Protein AF-A0A2S2QR24-F1 (afdb_monomer_lite)

Secondary structure (DSSP, 8-state):
-----------------------------PPPHHHHTHHHHHHHHHHTT-HHHHHHHHHHHHHHHHHHTTTS-HHHHHHHHHHHHHHHHHHHHHHHHHHS--TT---TTHHHHHHHHHHHHHHTT-HHHHHHHHHHHHHHHHHHHHTTS---S-HHHHHHHHHHHHHHHHHHHHHHIIIIISTT-HHHHHHHHHHHHHHHHHHHHHHHHHHS-TT--HHHHHHHHHHHHHHHHHHHTTT---HHHHHHHHHHHHHHHHHHHHHHHHHHHHHHHHH-----EE-SSHHHHHHHHHHHHHTT-TTGGGGEETTTEESS-HHHHHHHHHHHHHHHHHHHT--TTTHHHHHHHHHHHHHHHHHHHHHHHT-GGGGGGHHHHHHHHHIIIIIIHHHHHHHHHHHH--SS-HHHHHHHHHHTTS---------

Sequence (427 aa):
MKNIEHKTIQRTDSIQIVHNSFEPENSETELPEWIIDLADDLDVLIAQRHFEDANSLISKAKQYLENHCHQMSTLIEQEIKSKLENRIETLTLVLTKELQVSPDKSHKGGLRAARRAVRILNQLDKSSQACDLFLKVCSNLLKSQLQYVKRDGAMATFVKKYSMVFFGTTIEITHEFLYKAFPNSPACSSAFILWTIQEVNDFMVILIKHMFIPQTSLSNLSECIKAIHKNCHELCDYGIDLQFQIDGQLRIPLTKAINDIKDKTIEVIKIRFSEDKWKPYNLKTKQLRDKIVEEFTNYGFSNFESYNKGDSWLMLTQNTITFTRTYLLLLNDSLVMYSPDLATAIDQLLYDVFAAHCNYIKSSLKNKNFINDINIITTNARFILDILLSHCFKIYSASTGNVNPQIHIRLKSEFGIIPTQNITGYI

pLDDT: mean 85.82, std 17.35, range [28.83, 97.88]

Radius of gyration: 42.17 Å; chains: 1; bounding box: 122×70×132 Å

Structure (mmCIF, N/CA/C/O backbone):
data_AF-A0A2S2QR24-F1
#
_entry.id   AF-A0A2S2QR24-F1
#
loop_
_atom_site.group_PDB
_atom_site.id
_atom_site.type_symbol
_atom_site.label_atom_id
_atom_site.label_alt_id
_atom_site.label_comp_id
_atom_site.label_asym_id
_atom_site.label_entity_id
_atom_site.label_seq_id
_atom_site.pdbx_PDB_ins_code
_atom_site.Cartn_x
_atom_site.Cartn_y
_atom_site.Cartn_z
_atom_site.occupancy
_atom_site.B_iso_or_equiv
_atom_site.auth_seq_id
_atom_site.auth_comp_id
_atom_site.auth_asym_id
_atom_site.auth_atom_id
_atom_site.pdbx_PDB_model_num
ATOM 1 N N . MET A 1 1 ? 80.507 -49.085 -63.506 1.00 35.91 1 MET A N 1
ATOM 2 C CA . MET A 1 1 ? 81.713 -49.043 -64.358 1.00 35.91 1 MET A CA 1
ATOM 3 C C . MET A 1 1 ? 81.476 -47.996 -65.440 1.00 35.91 1 MET A C 1
ATOM 5 O O . MET A 1 1 ? 80.542 -48.163 -66.204 1.00 35.91 1 MET A O 1
ATOM 9 N N . LYS A 1 2 ? 82.301 -46.941 -65.429 1.00 33.44 2 LYS A N 1
ATOM 10 C CA . LYS A 1 2 ? 82.615 -45.986 -66.511 1.00 33.44 2 LYS A CA 1
ATOM 11 C C . LYS A 1 2 ? 81.503 -45.109 -67.124 1.00 33.44 2 LYS A C 1
ATOM 13 O O . LYS A 1 2 ? 80.805 -45.504 -68.046 1.00 33.44 2 LYS A O 1
ATOM 18 N N . ASN A 1 3 ? 81.518 -43.851 -66.664 1.00 28.83 3 ASN A N 1
ATOM 19 C CA . ASN A 1 3 ? 81.433 -42.632 -67.482 1.00 28.83 3 ASN A CA 1
ATOM 20 C C . ASN A 1 3 ? 82.173 -42.768 -68.819 1.00 28.83 3 ASN A C 1
ATOM 22 O O . ASN A 1 3 ? 83.269 -43.327 -68.816 1.00 28.83 3 ASN A O 1
ATOM 26 N N . ILE A 1 4 ? 81.652 -42.127 -69.870 1.00 34.75 4 ILE A N 1
ATOM 27 C CA . ILE A 1 4 ? 82.426 -41.362 -70.863 1.00 34.75 4 ILE A CA 1
ATOM 28 C C . ILE A 1 4 ? 81.512 -40.274 -71.450 1.00 34.75 4 ILE A C 1
ATOM 30 O O . ILE A 1 4 ? 80.412 -40.545 -71.926 1.00 34.75 4 ILE A O 1
ATOM 34 N N . GLU A 1 5 ? 82.005 -39.041 -71.371 1.00 31.38 5 GLU A N 1
ATOM 35 C CA . GLU A 1 5 ? 81.520 -37.840 -72.046 1.00 31.38 5 GLU A CA 1
ATOM 36 C C . GLU A 1 5 ? 81.700 -37.948 -73.566 1.00 31.38 5 GLU A C 1
ATOM 38 O O . GLU A 1 5 ? 82.712 -38.467 -74.030 1.00 31.38 5 GLU A O 1
ATOM 43 N N . HIS A 1 6 ? 80.821 -37.311 -74.343 1.00 33.62 6 HIS A N 1
ATOM 44 C CA . HIS A 1 6 ? 81.249 -36.710 -75.604 1.00 33.62 6 HIS A CA 1
ATOM 45 C C . HIS A 1 6 ? 80.641 -35.321 -75.787 1.00 33.62 6 HIS A C 1
ATOM 47 O O . HIS A 1 6 ? 79.433 -35.121 -75.874 1.00 33.62 6 HIS A O 1
ATOM 53 N N . LYS A 1 7 ? 81.561 -34.362 -75.832 1.00 32.19 7 LYS A N 1
ATOM 54 C CA . LYS A 1 7 ? 81.399 -32.946 -76.135 1.00 32.19 7 LYS A CA 1
ATOM 55 C C . LYS A 1 7 ? 81.528 -32.777 -77.651 1.00 32.19 7 LYS A C 1
ATOM 57 O O . LYS A 1 7 ? 82.500 -33.267 -78.225 1.00 32.19 7 LYS A O 1
ATOM 62 N N . THR A 1 8 ? 80.634 -32.042 -78.306 1.00 31.34 8 THR A N 1
ATOM 63 C CA . THR A 1 8 ? 80.955 -31.368 -79.577 1.00 31.34 8 THR A CA 1
ATOM 64 C C . THR A 1 8 ? 80.172 -30.060 -79.675 1.00 31.34 8 THR A C 1
ATOM 66 O O . THR A 1 8 ? 78.971 -30.012 -79.439 1.00 31.34 8 THR A O 1
ATOM 69 N N . ILE A 1 9 ? 80.920 -28.995 -79.951 1.00 31.95 9 ILE A N 1
ATOM 70 C CA . ILE A 1 9 ? 80.542 -27.582 -80.043 1.00 31.95 9 ILE A CA 1
ATOM 71 C C . ILE A 1 9 ? 80.457 -27.207 -81.527 1.00 31.95 9 ILE A C 1
ATOM 73 O O . ILE A 1 9 ? 81.337 -27.639 -82.268 1.00 31.95 9 ILE A O 1
ATOM 77 N N . GLN A 1 10 ? 79.488 -26.360 -81.908 1.00 32.03 10 GLN A N 1
ATOM 78 C CA . GLN A 1 10 ? 79.511 -25.289 -82.941 1.00 32.03 10 GLN A CA 1
ATOM 79 C C . GLN A 1 10 ? 78.052 -24.953 -83.322 1.00 32.03 10 GLN A C 1
ATOM 81 O O . GLN A 1 10 ? 77.251 -25.867 -83.434 1.00 32.03 10 GLN A O 1
ATOM 86 N N . ARG A 1 11 ? 77.590 -23.725 -83.574 1.00 29.03 11 ARG A N 1
ATOM 87 C CA . ARG A 1 11 ? 78.087 -22.341 -83.490 1.00 29.03 11 ARG A CA 1
ATOM 88 C C . ARG A 1 11 ? 76.813 -21.468 -83.625 1.00 29.03 11 ARG A C 1
ATOM 90 O O . ARG A 1 11 ? 75.926 -21.856 -84.371 1.00 29.03 11 ARG A O 1
ATOM 97 N N . THR A 1 12 ? 76.748 -20.368 -82.871 1.00 32.81 12 THR A N 1
ATOM 98 C CA . THR A 1 12 ? 75.991 -19.109 -83.098 1.00 32.81 12 THR A CA 1
ATOM 99 C C . THR A 1 12 ? 74.827 -19.085 -84.097 1.00 32.81 12 THR A C 1
ATOM 101 O O . THR A 1 12 ? 75.058 -19.280 -85.281 1.00 32.81 12 THR A O 1
ATOM 104 N N . ASP A 1 13 ? 73.641 -18.659 -83.637 1.00 29.88 13 ASP A N 1
ATOM 105 C CA . ASP A 1 13 ? 73.050 -17.397 -84.110 1.00 29.88 13 ASP A CA 1
ATOM 106 C C . ASP A 1 13 ? 71.864 -16.919 -83.246 1.00 29.88 13 ASP A C 1
ATOM 108 O O . ASP A 1 13 ? 70.957 -17.670 -82.905 1.00 29.88 13 ASP A O 1
ATOM 112 N N . SER A 1 14 ? 71.908 -15.617 -82.955 1.00 35.97 14 SER A N 1
ATOM 113 C CA . SER A 1 14 ? 70.770 -14.705 -82.787 1.00 35.97 14 SER A CA 1
ATOM 114 C C . SER A 1 14 ? 69.871 -14.814 -81.548 1.00 35.97 14 SER A C 1
ATOM 116 O O . SER A 1 14 ? 68.896 -15.552 -81.463 1.00 35.97 14 SER A O 1
ATOM 118 N N . ILE A 1 15 ? 70.182 -13.903 -80.627 1.00 37.28 15 ILE A N 1
ATOM 119 C CA . ILE A 1 15 ? 69.345 -13.330 -79.573 1.00 37.28 15 ILE A CA 1
ATOM 120 C C . ILE A 1 15 ? 67.937 -13.001 -80.106 1.00 37.28 15 ILE A C 1
ATOM 122 O O . ILE A 1 15 ? 67.785 -12.125 -80.955 1.00 37.28 15 ILE A O 1
ATOM 126 N N . GLN A 1 16 ? 66.906 -13.626 -79.537 1.00 35.69 16 GLN A N 1
ATOM 127 C CA . GLN A 1 16 ? 65.568 -13.040 -79.465 1.00 35.69 16 GLN A CA 1
ATOM 128 C C . GLN A 1 16 ? 65.179 -12.890 -77.998 1.00 35.69 16 GLN A C 1
ATOM 130 O O . GLN A 1 16 ? 64.810 -13.837 -77.308 1.00 35.69 16 GLN A O 1
ATOM 135 N N . ILE A 1 17 ? 65.321 -11.652 -77.533 1.00 35.09 17 ILE A N 1
ATOM 136 C CA . ILE A 1 17 ? 64.740 -11.136 -76.302 1.00 35.09 17 ILE A CA 1
ATOM 137 C C . ILE A 1 17 ? 63.226 -11.129 -76.524 1.00 35.09 17 ILE A C 1
ATOM 139 O O . ILE A 1 17 ? 62.690 -10.202 -77.125 1.00 35.09 17 ILE A O 1
ATOM 143 N N . VAL A 1 18 ? 62.535 -12.177 -76.078 1.00 36.88 18 VAL A N 1
ATOM 144 C CA . VAL A 1 18 ? 61.091 -12.103 -75.850 1.00 36.88 18 VAL A CA 1
ATOM 145 C C . VAL A 1 18 ? 60.925 -11.651 -74.411 1.00 36.88 18 VAL A C 1
ATOM 147 O O . VAL A 1 18 ? 61.115 -12.402 -73.456 1.00 36.88 18 VAL A O 1
A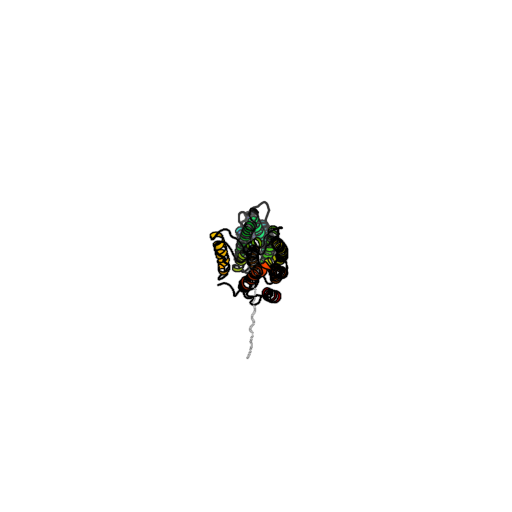TOM 150 N N . HIS A 1 19 ? 60.698 -10.351 -74.290 1.00 37.59 19 HIS A N 1
ATOM 151 C CA . HIS A 1 19 ? 60.396 -9.654 -73.059 1.00 37.59 19 HIS A CA 1
ATOM 152 C C . HIS A 1 19 ? 59.104 -10.247 -72.480 1.00 37.59 19 HIS A C 1
ATOM 154 O O . HIS A 1 19 ? 58.012 -9.985 -72.977 1.00 37.59 19 HIS A O 1
ATOM 160 N N . ASN A 1 20 ? 59.244 -11.088 -71.454 1.00 37.56 20 ASN A N 1
ATOM 161 C CA . ASN A 1 20 ? 58.158 -11.404 -70.536 1.00 37.56 20 ASN A CA 1
ATOM 162 C C . ASN A 1 20 ? 57.835 -10.115 -69.771 1.00 37.56 20 ASN A C 1
ATOM 164 O O . ASN A 1 20 ? 58.395 -9.861 -68.703 1.00 37.56 20 ASN A O 1
ATOM 168 N N . SER A 1 21 ? 56.950 -9.294 -70.329 1.00 36.66 21 SER A N 1
ATOM 169 C CA . SER A 1 21 ? 56.239 -8.282 -69.558 1.00 36.66 21 SER A CA 1
ATOM 170 C C . SER A 1 21 ? 55.230 -9.009 -68.675 1.00 36.66 21 SER A C 1
ATOM 172 O O . SER A 1 21 ? 54.068 -9.172 -69.030 1.00 36.66 21 SER A O 1
ATOM 174 N N . PHE A 1 22 ? 55.702 -9.500 -67.530 1.00 37.84 22 PHE A N 1
ATOM 175 C CA . PHE A 1 22 ? 54.859 -9.587 -66.346 1.00 37.84 22 PHE A CA 1
ATOM 176 C C . PHE A 1 22 ? 54.515 -8.142 -65.976 1.00 37.84 22 PHE A C 1
ATOM 178 O O . PHE A 1 22 ? 55.269 -7.480 -65.264 1.00 37.84 22 PHE A O 1
ATOM 185 N N . GLU A 1 23 ? 53.416 -7.627 -66.518 1.00 36.84 23 GLU A N 1
ATOM 186 C CA . GLU A 1 23 ? 52.696 -6.564 -65.832 1.00 36.84 23 GLU A CA 1
ATOM 187 C C . GLU A 1 23 ? 52.153 -7.191 -64.543 1.00 36.84 23 GLU A C 1
ATOM 189 O O . GLU A 1 23 ? 51.440 -8.197 -64.609 1.00 36.84 23 GLU A O 1
ATOM 194 N N . PRO A 1 24 ? 52.512 -6.684 -63.353 1.00 40.44 24 PRO A N 1
ATOM 195 C CA . PRO A 1 24 ? 51.684 -6.951 -62.201 1.00 40.44 24 PRO A CA 1
ATOM 196 C C . PRO A 1 24 ? 50.361 -6.245 -62.488 1.00 40.44 24 PRO A C 1
ATOM 198 O O . PRO A 1 24 ? 50.327 -5.017 -62.569 1.00 40.44 24 PRO A O 1
ATOM 201 N N . GLU A 1 25 ? 49.287 -7.010 -62.675 1.00 37.44 25 GLU A N 1
ATOM 202 C CA . GLU A 1 25 ? 47.940 -6.493 -62.461 1.00 37.44 25 GLU A CA 1
ATOM 203 C C . GLU A 1 25 ? 47.924 -5.914 -61.040 1.00 37.44 25 GLU A C 1
ATOM 205 O O . GLU A 1 25 ? 47.754 -6.624 -60.049 1.00 37.44 25 GLU A O 1
ATOM 210 N N . ASN A 1 26 ? 48.155 -4.605 -60.930 1.00 42.25 26 ASN A N 1
ATOM 211 C CA . ASN A 1 26 ? 47.630 -3.819 -59.833 1.00 42.25 26 ASN A CA 1
ATOM 212 C C . ASN A 1 26 ? 46.115 -3.889 -59.998 1.00 42.25 26 ASN A C 1
ATOM 214 O O . ASN A 1 26 ? 45.506 -3.017 -60.613 1.00 42.25 26 ASN A O 1
ATOM 218 N N . SER A 1 27 ? 45.502 -4.950 -59.483 1.00 42.47 27 SER A N 1
ATOM 219 C CA . SER A 1 27 ? 44.088 -4.927 -59.157 1.00 42.47 27 SER A CA 1
ATOM 220 C C . SER A 1 27 ? 43.933 -3.942 -57.996 1.00 42.47 27 SER A C 1
ATOM 222 O O . SER A 1 27 ? 43.882 -4.340 -56.831 1.00 42.47 27 SER A O 1
ATOM 224 N N . GLU A 1 28 ? 43.957 -2.640 -58.293 1.00 51.31 28 GLU A N 1
ATOM 225 C CA . GLU A 1 28 ? 43.323 -1.654 -57.428 1.00 51.31 28 GLU A CA 1
ATOM 226 C C . GLU A 1 28 ? 41.875 -2.113 -57.307 1.00 51.31 28 GLU A C 1
ATOM 228 O O . GLU A 1 28 ? 41.123 -2.105 -58.278 1.00 51.31 28 GLU A O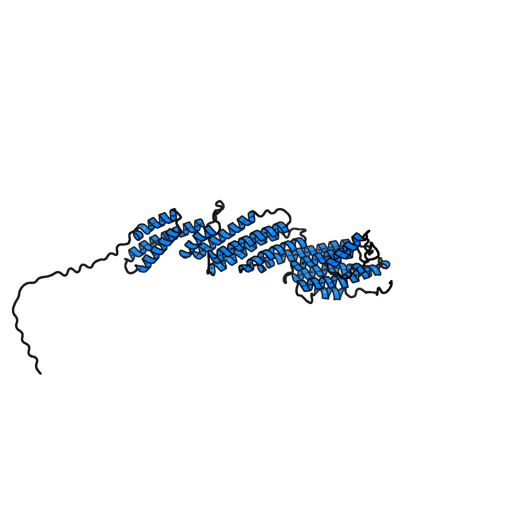 1
ATOM 233 N N . THR A 1 29 ? 41.519 -2.652 -56.148 1.00 58.19 29 THR A N 1
ATOM 234 C CA . THR A 1 29 ? 40.171 -3.128 -55.871 1.00 58.19 29 THR A CA 1
ATOM 235 C C . THR A 1 29 ? 39.238 -1.918 -55.966 1.00 58.19 29 THR A C 1
ATOM 237 O O . THR A 1 29 ? 39.164 -1.129 -55.024 1.00 58.19 29 THR A O 1
ATOM 240 N N . GLU A 1 30 ? 38.594 -1.716 -57.122 1.00 72.06 30 GLU A N 1
ATOM 241 C CA . GLU A 1 30 ? 37.659 -0.609 -57.334 1.00 72.06 30 GLU A CA 1
ATOM 242 C C . GLU A 1 30 ? 36.567 -0.668 -56.261 1.00 72.06 30 GLU A C 1
ATOM 244 O O . GLU A 1 30 ? 35.908 -1.693 -56.054 1.00 72.06 30 GLU A O 1
ATOM 249 N N . LEU A 1 31 ? 36.413 0.434 -55.526 1.00 80.44 31 LEU A N 1
ATOM 250 C CA . LEU A 1 31 ? 35.399 0.540 -54.487 1.00 80.44 31 LEU A CA 1
ATOM 251 C C . LEU A 1 31 ? 34.007 0.485 -55.129 1.00 80.44 31 LEU A C 1
ATOM 253 O O . LEU A 1 31 ? 33.752 1.222 -56.082 1.00 80.44 31 LEU A O 1
ATOM 257 N N . PRO A 1 32 ? 33.076 -0.318 -54.591 1.00 86.50 32 PRO A N 1
ATOM 258 C CA . PRO A 1 32 ? 31.696 -0.309 -55.055 1.00 86.50 32 PRO A CA 1
ATOM 259 C C . PRO A 1 32 ? 31.073 1.092 -54.957 1.00 86.50 32 PRO A C 1
ATOM 261 O O . PRO A 1 32 ? 31.243 1.760 -53.938 1.00 86.50 32 PRO A O 1
ATOM 264 N N . GLU A 1 33 ? 30.270 1.495 -55.948 1.00 85.62 33 GLU A N 1
ATOM 265 C CA . GLU A 1 33 ? 29.613 2.819 -55.991 1.00 85.62 33 GLU A CA 1
ATOM 266 C C . GLU A 1 33 ? 28.843 3.147 -54.699 1.00 85.62 33 GLU A C 1
ATOM 268 O O . GLU A 1 33 ? 28.978 4.229 -54.142 1.00 85.62 33 GLU A O 1
ATOM 273 N N . TRP A 1 34 ? 28.139 2.168 -54.120 1.00 90.38 34 TRP A N 1
ATOM 274 C CA . TRP A 1 34 ? 27.391 2.368 -52.870 1.00 90.38 34 TRP A CA 1
ATOM 275 C C . TRP A 1 34 ? 28.271 2.679 -51.642 1.00 90.38 34 TRP A C 1
ATOM 277 O O . TRP A 1 34 ? 27.764 3.190 -50.648 1.00 90.38 34 TRP A O 1
ATOM 287 N N . ILE A 1 35 ? 29.568 2.338 -51.662 1.00 88.75 35 ILE A N 1
ATOM 288 C CA . ILE A 1 35 ? 30.529 2.730 -50.615 1.00 88.75 35 ILE A CA 1
ATOM 289 C C . ILE A 1 35 ? 30.993 4.174 -50.827 1.00 88.75 35 ILE A C 1
ATOM 291 O O . ILE A 1 35 ? 31.243 4.879 -49.848 1.00 88.75 35 ILE A O 1
ATOM 295 N N . ILE A 1 36 ? 31.092 4.614 -52.083 1.00 88.06 36 ILE A N 1
ATOM 296 C CA . ILE A 1 36 ? 31.442 5.993 -52.442 1.00 88.06 36 ILE A CA 1
ATOM 297 C C . ILE A 1 36 ? 30.316 6.935 -51.992 1.00 88.06 36 ILE A C 1
ATOM 299 O O . ILE A 1 36 ? 30.585 7.904 -51.280 1.00 88.06 36 ILE A O 1
ATOM 303 N N . ASP A 1 37 ? 29.066 6.574 -52.292 1.00 92.00 37 ASP A N 1
ATOM 304 C CA . ASP A 1 37 ? 27.866 7.359 -51.961 1.00 92.00 37 ASP A CA 1
ATOM 305 C C . ASP A 1 37 ? 27.371 7.152 -50.515 1.00 92.00 37 ASP A C 1
ATOM 307 O O . ASP A 1 37 ? 26.446 7.823 -50.057 1.00 92.00 37 ASP A O 1
ATOM 311 N N . LEU A 1 38 ? 28.013 6.258 -49.750 1.00 91.94 38 LEU A N 1
ATOM 312 C CA . LEU A 1 38 ? 27.596 5.844 -48.404 1.00 91.94 38 LEU A CA 1
ATOM 313 C C . LEU A 1 38 ? 27.303 7.022 -47.468 1.00 91.94 38 LEU A C 1
ATOM 315 O O . LEU A 1 38 ? 26.349 6.983 -46.692 1.00 91.94 38 LEU A O 1
ATOM 319 N N . ALA A 1 39 ? 28.159 8.044 -47.485 1.00 92.12 39 ALA A N 1
ATOM 320 C CA . ALA A 1 39 ? 28.020 9.191 -46.597 1.00 92.12 39 ALA A CA 1
ATOM 321 C C . ALA A 1 39 ? 26.781 10.033 -46.944 1.00 92.12 39 ALA A C 1
ATOM 323 O O . ALA A 1 39 ? 26.029 10.395 -46.038 1.00 92.12 39 ALA A O 1
ATOM 324 N N . ASP A 1 40 ? 26.559 10.289 -48.233 1.00 94.25 40 ASP A N 1
ATOM 325 C CA . ASP A 1 40 ? 25.451 11.110 -48.721 1.00 94.25 40 ASP A CA 1
ATOM 326 C C . ASP A 1 40 ? 24.116 10.377 -48.544 1.00 94.25 40 ASP A C 1
ATOM 328 O O . ASP A 1 40 ? 23.155 10.955 -48.027 1.00 94.25 40 ASP A O 1
ATOM 332 N N . ASP A 1 41 ? 24.076 9.079 -48.853 1.00 95.12 41 ASP A N 1
ATOM 333 C CA . ASP A 1 41 ? 22.904 8.228 -48.631 1.00 95.12 41 ASP A CA 1
ATOM 334 C C . ASP A 1 41 ? 22.510 8.182 -47.148 1.00 95.12 41 ASP A C 1
ATOM 336 O O . ASP A 1 41 ? 21.329 8.309 -46.804 1.00 95.12 41 ASP A O 1
ATOM 340 N N . LEU A 1 42 ? 23.483 8.051 -46.238 1.00 94.56 42 LEU A N 1
ATOM 341 C CA . LEU A 1 42 ? 23.217 8.093 -44.798 1.00 94.56 42 LEU A CA 1
ATOM 342 C C . LEU A 1 42 ? 22.677 9.456 -44.360 1.00 94.56 42 LEU A C 1
ATOM 344 O O . LEU A 1 42 ? 21.707 9.501 -43.599 1.00 94.56 42 LEU A O 1
ATOM 348 N N . ASP A 1 43 ? 23.255 10.554 -44.842 1.00 94.94 43 ASP A N 1
ATOM 349 C CA . ASP A 1 43 ? 22.808 11.904 -44.497 1.00 94.94 43 ASP A CA 1
ATOM 350 C C . ASP A 1 43 ? 21.358 12.147 -44.988 1.00 94.94 43 ASP A C 1
ATOM 352 O O . ASP A 1 43 ? 20.531 12.684 -44.237 1.00 94.94 43 ASP A O 1
ATOM 356 N N . VAL A 1 44 ? 20.992 11.654 -46.181 1.00 96.50 44 VAL A N 1
ATOM 357 C CA . VAL A 1 44 ? 19.614 11.695 -46.714 1.00 96.50 44 VAL A CA 1
ATOM 358 C C . VAL A 1 44 ? 18.654 10.856 -45.868 1.00 96.50 44 VAL A C 1
ATOM 360 O O . VAL A 1 44 ? 17.599 11.357 -45.458 1.00 96.50 44 VAL A O 1
ATOM 363 N N . LEU A 1 45 ? 19.003 9.602 -45.565 1.00 95.25 45 LEU A N 1
ATOM 364 C CA . LEU A 1 45 ? 18.153 8.703 -44.774 1.00 95.25 45 LEU A CA 1
ATOM 365 C C . LEU A 1 45 ? 17.924 9.242 -43.353 1.00 95.25 45 LEU A C 1
ATOM 367 O O . LEU A 1 45 ? 16.798 9.197 -42.842 1.00 95.25 45 LEU A O 1
ATOM 371 N N . ILE A 1 46 ? 18.959 9.812 -42.726 1.00 93.12 46 ILE A N 1
ATOM 372 C CA . ILE A 1 46 ? 18.861 10.459 -41.411 1.00 93.12 46 ILE A CA 1
ATOM 373 C C . ILE A 1 46 ? 17.945 11.687 -41.488 1.00 93.12 46 ILE A C 1
ATOM 375 O O . ILE A 1 46 ? 17.049 11.831 -40.648 1.00 93.12 46 ILE A O 1
ATOM 379 N N . ALA A 1 47 ? 18.117 12.550 -42.494 1.00 92.62 47 ALA A N 1
ATOM 380 C CA . ALA A 1 47 ? 17.300 13.752 -42.672 1.00 92.62 47 ALA A CA 1
ATOM 381 C C . ALA A 1 47 ? 15.813 13.425 -42.900 1.00 92.62 47 ALA A C 1
ATOM 383 O O . ALA A 1 47 ? 14.935 14.089 -42.341 1.00 92.62 47 ALA A O 1
ATOM 384 N N . GLN A 1 48 ? 15.524 12.365 -43.659 1.00 92.75 48 GLN A N 1
ATOM 385 C CA . GLN A 1 48 ? 14.164 11.880 -43.924 1.00 92.75 48 GLN A CA 1
ATOM 386 C C . GLN A 1 48 ? 13.566 11.054 -42.772 1.00 92.75 48 GLN A C 1
ATOM 388 O O . GLN A 1 48 ? 12.399 10.667 -42.833 1.00 92.75 48 GLN A O 1
ATOM 393 N N . ARG A 1 49 ? 14.323 10.816 -41.689 1.00 90.06 49 ARG A N 1
ATOM 394 C CA . ARG A 1 49 ? 13.922 9.985 -40.535 1.00 90.06 49 ARG A CA 1
ATOM 395 C C . ARG A 1 49 ? 13.643 8.520 -40.900 1.00 90.06 49 ARG A C 1
ATOM 397 O O . ARG A 1 49 ? 12.877 7.831 -40.216 1.00 90.06 49 ARG A O 1
ATOM 404 N N . HIS A 1 50 ? 14.283 8.023 -41.954 1.00 93.25 50 HIS A N 1
ATOM 405 C CA . HIS A 1 50 ? 14.292 6.611 -42.338 1.00 93.25 50 HIS A CA 1
ATOM 406 C C . HIS A 1 50 ? 15.389 5.874 -41.554 1.00 93.25 50 HIS A C 1
ATOM 408 O O . HIS A 1 50 ? 16.384 5.401 -42.097 1.00 93.25 50 HIS A O 1
ATOM 414 N N . PHE A 1 51 ? 15.237 5.836 -40.226 1.00 92.25 51 PHE A N 1
ATOM 415 C CA . PHE A 1 51 ? 16.305 5.390 -39.329 1.00 92.25 51 PHE A CA 1
ATOM 416 C C . PHE A 1 51 ? 16.638 3.893 -39.452 1.00 92.25 51 PHE A C 1
ATOM 418 O O . PHE A 1 51 ? 17.798 3.524 -39.294 1.00 92.25 51 PHE A O 1
ATOM 425 N N . GLU A 1 52 ? 15.664 3.022 -39.731 1.00 93.56 52 GLU A N 1
ATOM 426 C CA . GLU A 1 52 ? 15.900 1.589 -39.966 1.00 93.56 52 GLU A CA 1
ATOM 427 C C . GLU A 1 52 ? 16.721 1.343 -41.227 1.00 93.56 52 GLU A C 1
ATOM 429 O O . GLU A 1 52 ? 17.611 0.493 -41.218 1.00 93.56 52 GLU A O 1
ATOM 434 N N . ASP A 1 53 ? 16.439 2.098 -42.287 1.00 94.75 53 ASP A N 1
ATOM 435 C CA . ASP A 1 53 ? 17.165 1.998 -43.548 1.00 94.75 53 ASP A CA 1
ATOM 436 C C . ASP A 1 53 ? 18.597 2.510 -43.359 1.00 94.75 53 ASP A C 1
ATOM 438 O O . ASP A 1 53 ? 19.549 1.828 -43.740 1.00 94.75 53 ASP A O 1
ATOM 442 N N . ALA A 1 54 ? 18.768 3.637 -42.651 1.00 94.94 54 ALA A N 1
ATOM 443 C CA . ALA A 1 54 ? 20.086 4.152 -42.271 1.00 94.94 54 ALA A CA 1
ATOM 444 C C . ALA A 1 54 ? 20.884 3.126 -41.448 1.00 94.94 54 ALA A C 1
ATOM 446 O O . ALA A 1 54 ? 22.058 2.879 -41.716 1.00 94.94 54 ALA A O 1
ATOM 447 N N . ASN A 1 55 ? 20.247 2.478 -40.470 1.00 94.12 55 ASN A N 1
ATOM 448 C CA . ASN A 1 55 ? 20.900 1.454 -39.660 1.00 94.12 55 ASN A CA 1
ATOM 449 C C . ASN A 1 55 ? 21.254 0.199 -40.473 1.00 94.12 55 ASN A C 1
ATOM 451 O O . ASN A 1 55 ? 22.330 -0.364 -40.289 1.00 94.12 55 ASN A O 1
ATOM 455 N N . SER A 1 56 ? 20.391 -0.211 -41.405 1.00 95.12 56 SER A N 1
ATOM 456 C CA . SER A 1 56 ? 20.659 -1.337 -42.308 1.00 95.12 56 SER A CA 1
ATOM 457 C C . SER A 1 56 ? 21.856 -1.048 -43.217 1.00 95.12 56 SER A C 1
ATOM 459 O O . SER A 1 56 ? 22.713 -1.914 -43.404 1.00 95.12 56 SER A O 1
ATOM 461 N N . LEU A 1 57 ? 21.963 0.185 -43.724 1.00 94.56 57 LEU A N 1
ATOM 462 C CA . LEU A 1 57 ? 23.104 0.641 -44.516 1.00 94.56 57 LEU A CA 1
ATOM 463 C C . LEU A 1 57 ? 24.396 0.695 -43.680 1.00 94.56 57 LEU A C 1
ATOM 465 O O . LEU A 1 57 ? 25.436 0.234 -44.147 1.00 94.56 57 LEU A O 1
ATOM 469 N N . ILE A 1 58 ? 24.325 1.141 -42.419 1.00 94.31 58 ILE A N 1
ATOM 470 C CA . ILE A 1 58 ? 25.452 1.082 -41.469 1.00 94.31 58 ILE A CA 1
ATOM 471 C C . ILE A 1 58 ? 25.903 -0.365 -41.235 1.00 94.31 58 ILE A C 1
ATOM 473 O O . ILE A 1 58 ? 27.100 -0.647 -41.286 1.00 94.31 58 ILE A O 1
ATOM 477 N N . SER A 1 59 ? 24.976 -1.296 -40.990 1.00 93.12 59 SER A N 1
ATOM 478 C CA . SER A 1 59 ? 25.307 -2.714 -40.800 1.00 93.12 59 SER A CA 1
ATOM 479 C C . SER A 1 59 ? 25.959 -3.314 -42.046 1.00 93.12 59 SER A C 1
ATOM 481 O O . SER A 1 59 ? 26.970 -4.007 -41.928 1.00 93.12 59 SER A O 1
ATOM 483 N N . LYS A 1 60 ? 25.436 -2.998 -43.238 1.00 94.12 60 LYS A N 1
ATOM 484 C CA . LYS A 1 60 ? 26.017 -3.419 -44.520 1.00 94.12 60 LYS A CA 1
ATOM 485 C C . LYS A 1 60 ? 27.437 -2.872 -44.702 1.00 94.12 60 LYS A C 1
ATOM 487 O O . LYS A 1 60 ? 28.324 -3.615 -45.116 1.00 94.12 60 LYS A O 1
ATOM 492 N N . ALA A 1 61 ? 27.669 -1.604 -44.358 1.00 91.75 61 ALA A N 1
ATOM 493 C CA . ALA A 1 61 ? 28.987 -0.977 -44.428 1.00 91.75 61 ALA A CA 1
ATOM 494 C C . ALA A 1 61 ? 29.989 -1.617 -43.452 1.00 91.75 61 ALA A C 1
ATOM 496 O O . ALA A 1 61 ? 31.105 -1.938 -43.854 1.00 91.75 61 ALA A O 1
ATOM 497 N N . LYS A 1 62 ? 29.585 -1.883 -42.200 1.00 91.38 62 LYS A N 1
ATOM 498 C CA . LYS A 1 62 ? 30.423 -2.598 -41.219 1.00 91.38 62 LYS A CA 1
ATOM 499 C C . LYS A 1 62 ? 30.813 -3.994 -41.715 1.00 91.38 62 LYS A C 1
ATOM 501 O O . LYS A 1 62 ? 31.992 -4.326 -41.718 1.00 91.38 62 LYS A O 1
ATOM 506 N N . GLN A 1 63 ? 29.846 -4.770 -42.208 1.00 92.19 63 GLN A N 1
ATOM 507 C CA . GLN A 1 63 ? 30.096 -6.114 -42.737 1.00 92.19 63 GLN A CA 1
ATOM 508 C C . GLN A 1 63 ? 31.024 -6.091 -43.961 1.00 92.19 63 GLN A C 1
ATOM 510 O O . GLN A 1 63 ? 31.875 -6.964 -44.125 1.00 92.19 63 GLN A O 1
ATOM 515 N N . TYR A 1 64 ? 30.875 -5.091 -44.833 1.00 90.56 64 TYR A N 1
ATOM 516 C CA . TYR A 1 64 ? 31.764 -4.919 -45.976 1.00 90.56 64 TYR A CA 1
ATOM 517 C C . TYR A 1 64 ? 33.210 -4.664 -45.535 1.00 90.56 64 TYR A C 1
ATOM 519 O O . TYR A 1 64 ? 34.112 -5.339 -46.036 1.00 90.56 64 TYR A O 1
ATOM 527 N N . LEU A 1 65 ? 33.415 -3.748 -44.581 1.00 88.94 65 LEU A N 1
ATOM 528 C CA . LEU A 1 65 ? 34.734 -3.445 -44.018 1.00 88.94 65 LEU A CA 1
ATOM 529 C C . LEU A 1 65 ? 35.364 -4.681 -43.361 1.00 88.94 65 LEU A C 1
ATOM 531 O O . LEU A 1 65 ? 36.535 -4.954 -43.596 1.00 88.94 65 LEU A O 1
ATOM 535 N N . GLU A 1 66 ? 34.589 -5.469 -42.612 1.00 88.00 66 GLU A N 1
ATOM 536 C CA . GLU A 1 66 ? 35.067 -6.715 -41.993 1.00 88.00 66 GLU A CA 1
ATOM 537 C C . GLU A 1 66 ? 35.512 -7.759 -43.029 1.00 88.00 66 GLU A C 1
ATOM 539 O O . GLU A 1 66 ? 36.559 -8.382 -42.864 1.00 88.00 66 GLU A O 1
ATOM 544 N N . ASN A 1 67 ? 34.753 -7.928 -44.115 1.00 87.19 67 ASN A N 1
ATOM 545 C CA . ASN A 1 67 ? 35.033 -8.941 -45.136 1.00 87.19 67 ASN A CA 1
ATOM 546 C C . ASN A 1 67 ? 36.205 -8.576 -46.066 1.00 87.19 67 ASN A C 1
ATOM 548 O O . ASN A 1 67 ? 36.846 -9.474 -46.611 1.00 87.19 67 ASN A O 1
ATOM 552 N N . HIS A 1 68 ? 36.475 -7.282 -46.268 1.00 83.31 68 HIS A N 1
ATOM 553 C CA . HIS A 1 68 ? 37.447 -6.793 -47.259 1.00 83.31 68 HIS A CA 1
ATOM 554 C C . HIS A 1 68 ? 38.649 -6.070 -46.629 1.00 83.31 68 HIS A C 1
ATOM 556 O O . HIS A 1 68 ? 39.455 -5.485 -47.351 1.00 83.31 68 HIS A O 1
ATOM 562 N N . CYS A 1 69 ? 38.819 -6.136 -45.303 1.00 72.25 69 CYS A N 1
ATOM 563 C CA . CYS A 1 69 ? 39.916 -5.479 -44.575 1.00 72.25 69 CYS A CA 1
ATOM 564 C C . CYS A 1 69 ? 41.318 -5.894 -45.063 1.00 72.25 69 CYS A C 1
ATOM 566 O O . CYS A 1 69 ? 42.268 -5.126 -44.981 1.00 72.25 69 CYS A O 1
ATOM 568 N N . HIS A 1 70 ? 41.460 -7.099 -45.621 1.00 73.06 70 HIS A N 1
ATOM 569 C CA . HIS A 1 70 ? 42.728 -7.601 -46.162 1.00 73.06 70 HIS A CA 1
ATOM 570 C C . HIS A 1 70 ? 42.932 -7.303 -47.656 1.00 73.06 70 HIS A C 1
ATOM 572 O O . HIS A 1 70 ? 43.989 -7.618 -48.197 1.00 73.06 70 HIS A O 1
ATOM 578 N N . GLN A 1 71 ? 41.924 -6.738 -48.327 1.00 73.94 71 GLN A N 1
ATOM 579 C CA . GLN A 1 71 ? 41.880 -6.539 -49.782 1.00 73.94 71 GLN A CA 1
ATOM 580 C C . GLN A 1 71 ? 41.900 -5.059 -50.191 1.00 73.94 71 GLN A C 1
ATOM 582 O O . GLN A 1 71 ? 41.956 -4.758 -51.383 1.00 73.94 71 GLN A O 1
ATOM 587 N N . MET A 1 72 ? 41.850 -4.133 -49.228 1.00 78.06 72 MET A N 1
ATOM 588 C CA . MET A 1 72 ? 41.903 -2.690 -49.471 1.00 78.06 72 MET A CA 1
ATOM 589 C C . MET A 1 72 ? 43.112 -2.046 -48.789 1.00 78.06 72 MET A C 1
ATOM 591 O O . MET A 1 72 ? 43.672 -2.586 -47.834 1.00 78.06 72 MET A O 1
ATOM 595 N N . SER A 1 73 ? 43.528 -0.876 -49.279 1.00 81.50 73 SER A N 1
ATOM 596 C CA . SER A 1 73 ? 44.616 -0.131 -48.648 1.00 81.50 73 SER A CA 1
ATOM 597 C C . SER A 1 73 ? 44.184 0.404 -47.277 1.00 81.50 73 SER A C 1
ATOM 599 O O . SER A 1 73 ? 43.058 0.871 -47.095 1.00 81.50 73 SER A O 1
ATOM 601 N N . THR A 1 74 ? 45.103 0.389 -46.309 1.00 82.12 74 THR A N 1
ATOM 602 C CA . THR A 1 74 ? 44.821 0.815 -44.927 1.00 82.12 74 THR A CA 1
ATOM 603 C C . THR A 1 74 ? 44.321 2.263 -44.835 1.00 82.12 74 THR A C 1
ATOM 605 O O . THR A 1 74 ? 43.534 2.585 -43.951 1.00 82.12 74 THR A O 1
ATOM 608 N N . LEU A 1 75 ? 44.748 3.146 -45.748 1.00 83.38 75 LEU A N 1
ATOM 609 C CA . LEU A 1 75 ? 44.305 4.546 -45.777 1.00 83.38 75 LEU A CA 1
ATOM 610 C C . LEU A 1 75 ? 42.838 4.678 -46.211 1.00 83.38 75 LEU A C 1
ATOM 612 O O . LEU A 1 75 ? 42.083 5.422 -45.590 1.00 83.38 75 LEU A O 1
ATOM 616 N N . ILE A 1 76 ? 42.430 3.924 -47.236 1.00 83.50 76 ILE A N 1
ATOM 617 C CA . ILE A 1 76 ? 41.052 3.918 -47.745 1.00 83.50 76 ILE A CA 1
ATOM 618 C C . ILE A 1 76 ? 40.103 3.322 -46.700 1.00 83.50 76 ILE A C 1
ATOM 620 O O . ILE A 1 76 ? 39.037 3.880 -46.436 1.00 83.50 76 ILE A O 1
ATOM 624 N N . GLU A 1 77 ? 40.511 2.230 -46.050 1.00 85.25 77 GLU A N 1
ATOM 625 C CA . GLU A 1 77 ? 39.743 1.611 -44.965 1.00 85.25 77 GLU A CA 1
ATOM 626 C C . GLU A 1 77 ? 39.479 2.602 -43.823 1.00 85.25 77 GLU A C 1
ATOM 628 O O . GLU A 1 77 ? 38.346 2.746 -43.357 1.00 85.25 77 GLU A O 1
ATOM 633 N N . GLN A 1 78 ? 40.518 3.327 -43.394 1.00 86.06 78 GLN A N 1
ATOM 634 C CA . GLN A 1 78 ? 40.417 4.325 -42.330 1.00 86.06 78 GLN A CA 1
ATOM 635 C C . GLN A 1 78 ? 39.520 5.504 -42.716 1.00 86.06 78 GLN A C 1
ATOM 637 O O . GLN A 1 78 ? 38.754 5.980 -41.875 1.00 86.06 78 GLN A O 1
ATOM 642 N N . GLU A 1 79 ? 39.573 5.961 -43.967 1.00 87.69 79 GLU A N 1
ATOM 643 C CA . GLU A 1 79 ? 38.713 7.043 -44.448 1.00 87.69 79 GLU A CA 1
ATOM 644 C C . GLU A 1 79 ? 37.232 6.638 -44.425 1.00 87.69 79 GLU A C 1
ATOM 646 O O . GLU A 1 79 ? 36.398 7.369 -43.880 1.00 87.69 79 GLU A O 1
ATOM 651 N N . ILE A 1 80 ? 36.899 5.457 -44.959 1.00 86.94 80 ILE A N 1
ATOM 652 C CA . ILE A 1 80 ? 35.522 4.937 -44.965 1.00 86.94 80 ILE A CA 1
ATOM 653 C C . ILE A 1 80 ? 35.033 4.740 -43.530 1.00 86.94 80 ILE A C 1
ATOM 655 O O . ILE A 1 80 ? 33.923 5.156 -43.188 1.00 86.94 80 ILE A O 1
ATOM 659 N N . LYS A 1 81 ? 35.875 4.164 -42.666 1.00 89.81 81 LYS A N 1
ATOM 660 C CA . LYS A 1 81 ? 35.561 3.963 -41.252 1.00 89.81 81 LYS A CA 1
ATOM 661 C C . LYS A 1 81 ? 35.289 5.287 -40.539 1.00 89.81 81 LYS A C 1
ATOM 663 O O . LYS A 1 81 ? 34.272 5.399 -39.864 1.00 89.81 81 LYS A O 1
ATOM 668 N N . SER A 1 82 ? 36.122 6.306 -40.748 1.00 91.38 82 SER A N 1
ATOM 669 C CA . SER A 1 82 ? 35.918 7.636 -40.161 1.00 91.38 82 SER A CA 1
ATOM 670 C C . SER A 1 82 ? 34.619 8.287 -40.651 1.00 91.38 82 SER A C 1
ATOM 672 O O . SER A 1 82 ? 33.838 8.806 -39.848 1.00 91.38 82 SER A O 1
ATOM 674 N N . LYS A 1 83 ? 34.326 8.217 -41.959 1.00 90.31 83 LYS A N 1
ATOM 675 C CA . LYS A 1 83 ? 33.068 8.737 -42.526 1.00 90.31 83 LYS A CA 1
ATOM 676 C C . LYS A 1 83 ? 31.843 8.041 -41.931 1.00 90.31 83 LYS A C 1
ATOM 678 O O . LYS A 1 83 ? 30.866 8.727 -41.616 1.00 90.31 83 LYS A O 1
ATOM 683 N N . LEU A 1 84 ? 31.911 6.720 -41.764 1.00 92.25 84 LEU A N 1
ATOM 684 C CA . LEU A 1 84 ? 30.859 5.899 -41.169 1.00 92.25 84 LEU A CA 1
ATOM 685 C C . LEU A 1 84 ? 30.672 6.209 -39.677 1.00 92.25 84 LEU A C 1
ATOM 687 O O . LEU A 1 84 ? 29.541 6.400 -39.233 1.00 92.25 84 LEU A O 1
ATOM 691 N N . GLU A 1 85 ? 31.758 6.318 -38.911 1.00 92.81 85 GLU A N 1
ATOM 692 C CA . GLU A 1 85 ? 31.730 6.655 -37.481 1.00 92.81 85 GLU A CA 1
ATOM 693 C C . GLU A 1 85 ? 31.078 8.023 -37.234 1.00 92.81 85 GLU A C 1
ATOM 695 O O . GLU A 1 85 ? 30.150 8.115 -36.430 1.00 92.81 85 GLU A O 1
ATOM 700 N N . ASN A 1 86 ? 31.438 9.050 -38.011 1.00 93.19 86 ASN A N 1
ATOM 701 C CA . ASN A 1 86 ? 30.812 10.377 -37.922 1.00 93.19 86 ASN A CA 1
ATOM 702 C C . ASN A 1 86 ? 29.281 10.329 -38.139 1.00 93.19 86 ASN A C 1
ATOM 704 O O . ASN A 1 86 ? 28.516 11.085 -37.529 1.00 93.19 86 ASN A O 1
ATOM 708 N N . ARG A 1 87 ? 28.801 9.430 -39.008 1.00 93.62 87 ARG A N 1
ATOM 709 C CA . ARG A 1 87 ? 27.366 9.276 -39.324 1.00 93.62 87 ARG A CA 1
ATOM 710 C C . ARG A 1 87 ? 26.643 8.425 -38.297 1.00 93.62 87 ARG A C 1
ATOM 712 O O . ARG A 1 87 ? 25.503 8.738 -37.960 1.00 93.62 87 ARG A O 1
ATOM 719 N N . ILE A 1 88 ? 27.315 7.430 -37.720 1.00 92.56 88 ILE A N 1
ATOM 720 C CA . ILE A 1 88 ? 26.834 6.716 -36.533 1.00 92.56 88 ILE A CA 1
ATOM 721 C C . ILE A 1 88 ? 26.636 7.702 -35.375 1.00 92.56 88 ILE A C 1
ATOM 723 O O . ILE A 1 88 ? 25.596 7.659 -34.713 1.00 92.56 88 ILE A O 1
ATOM 727 N N . GLU A 1 89 ? 27.578 8.618 -35.142 1.00 93.06 89 GLU A N 1
ATOM 728 C CA . GLU A 1 89 ? 27.442 9.663 -34.118 1.00 93.06 89 GLU A CA 1
ATOM 729 C C . GLU A 1 89 ? 26.277 10.611 -34.417 1.00 93.06 89 GLU A C 1
ATOM 731 O O . GLU A 1 89 ? 25.455 10.881 -33.537 1.00 93.06 89 GLU A O 1
ATOM 736 N N . THR A 1 90 ? 26.146 11.052 -35.670 1.00 93.50 90 THR A N 1
ATOM 737 C CA . THR A 1 90 ? 25.042 11.915 -36.116 1.00 93.50 90 THR A CA 1
ATOM 738 C C . THR A 1 90 ? 23.682 11.236 -35.927 1.00 93.50 90 THR A C 1
ATOM 740 O O . THR A 1 90 ? 22.783 11.815 -35.310 1.00 93.50 90 THR A O 1
ATOM 743 N N . LEU A 1 91 ? 23.533 9.986 -36.376 1.00 92.06 91 LEU A N 1
ATOM 744 C CA . LEU A 1 91 ? 22.321 9.186 -36.187 1.00 92.06 91 LEU A CA 1
ATOM 745 C C . LEU A 1 91 ? 22.017 8.989 -34.696 1.00 92.06 91 LEU A C 1
ATOM 747 O O . LEU A 1 91 ? 20.884 9.206 -34.266 1.00 92.06 91 LEU A O 1
ATOM 751 N N . THR A 1 92 ? 23.026 8.650 -33.889 1.00 91.06 92 THR A N 1
ATOM 752 C CA . THR A 1 92 ? 22.892 8.496 -32.430 1.00 91.06 92 THR A CA 1
ATOM 753 C C . THR A 1 92 ? 22.376 9.779 -31.779 1.00 91.06 92 THR A C 1
ATOM 755 O O . THR A 1 92 ? 21.481 9.737 -30.928 1.00 91.06 92 THR A O 1
ATOM 758 N N . LEU A 1 93 ? 22.902 10.934 -32.191 1.00 91.69 93 LEU A N 1
ATOM 759 C CA . LEU A 1 93 ? 22.496 12.243 -31.689 1.00 91.69 93 LEU A CA 1
ATOM 760 C C . LEU A 1 93 ? 21.051 12.581 -32.077 1.00 91.69 93 LEU A C 1
ATOM 762 O O . LEU A 1 93 ? 20.295 13.071 -31.234 1.00 91.69 93 LEU A O 1
ATOM 766 N N . VAL A 1 94 ? 20.639 12.294 -33.314 1.00 90.56 94 VAL A N 1
ATOM 767 C CA . VAL A 1 94 ? 19.254 12.506 -33.768 1.00 90.56 94 VAL A CA 1
ATOM 768 C C . VAL A 1 94 ? 18.285 11.586 -33.023 1.00 90.56 94 VAL A C 1
ATOM 770 O O . VAL A 1 94 ? 17.292 12.069 -32.482 1.00 90.56 94 VAL A O 1
ATOM 773 N N . LEU A 1 95 ? 18.591 10.292 -32.905 1.00 88.31 95 LEU A N 1
ATOM 774 C CA . LEU A 1 95 ? 17.770 9.326 -32.162 1.00 88.31 95 LEU A CA 1
ATOM 775 C C . LEU A 1 95 ? 17.652 9.691 -30.679 1.00 88.31 95 LEU A C 1
ATOM 777 O O . LEU A 1 95 ? 16.574 9.599 -30.093 1.00 88.31 95 LEU A O 1
ATOM 781 N N . THR A 1 96 ? 18.743 10.167 -30.079 1.00 87.06 96 THR A N 1
ATOM 782 C CA . THR A 1 96 ? 18.737 10.680 -28.705 1.00 87.06 96 THR A CA 1
ATOM 783 C C . THR A 1 96 ? 17.789 11.869 -28.567 1.00 87.06 96 THR A C 1
ATOM 785 O O . THR A 1 96 ? 17.002 11.909 -27.625 1.00 87.06 96 THR A O 1
ATOM 788 N N . LYS A 1 97 ? 17.813 12.817 -29.512 1.00 85.62 97 LYS A N 1
ATOM 789 C CA . LYS A 1 97 ? 16.892 13.966 -29.525 1.00 85.62 97 LYS A CA 1
ATOM 790 C C . LYS A 1 97 ? 15.431 13.553 -29.724 1.00 85.62 97 LYS A C 1
ATOM 792 O O . LYS A 1 97 ? 14.558 14.192 -29.149 1.00 85.62 97 LYS A O 1
ATOM 797 N N . GLU A 1 98 ? 15.156 12.493 -30.484 1.00 82.88 98 GLU A N 1
ATOM 798 C CA . GLU A 1 98 ? 13.796 11.951 -30.639 1.00 82.88 98 GLU A CA 1
ATOM 799 C C . GLU A 1 98 ? 13.259 11.320 -29.346 1.00 82.88 98 GLU A C 1
ATOM 801 O O . GLU A 1 98 ? 12.055 11.358 -29.104 1.00 82.88 98 GLU A O 1
ATOM 806 N N . LEU A 1 99 ? 14.139 10.764 -28.508 1.00 82.69 99 LEU A N 1
ATOM 807 C CA . LEU A 1 99 ? 13.782 10.227 -27.190 1.00 82.69 99 LEU A CA 1
ATOM 808 C C . LEU A 1 99 ? 13.769 11.289 -26.081 1.00 82.69 99 LEU A C 1
ATOM 810 O O . LEU A 1 99 ? 13.205 11.059 -25.010 1.00 82.69 99 LEU A O 1
ATOM 814 N N . GLN A 1 100 ? 14.414 12.438 -26.294 1.00 77.00 100 GLN A N 1
ATOM 815 C CA . GLN A 1 100 ? 14.430 13.522 -25.320 1.00 77.00 100 GLN A CA 1
ATOM 816 C C . GLN A 1 100 ? 13.049 14.165 -25.205 1.00 77.00 100 GLN A C 1
ATOM 818 O O . GLN A 1 100 ? 12.497 14.737 -26.148 1.00 77.00 100 GLN A O 1
ATOM 823 N N . VAL A 1 101 ? 12.510 14.130 -23.990 1.00 62.78 101 VAL A N 1
ATOM 824 C CA . VAL A 1 101 ? 11.199 14.699 -23.709 1.00 62.78 101 VAL A CA 1
ATOM 825 C C . VAL A 1 101 ? 11.284 16.223 -23.656 1.00 62.78 101 VAL A C 1
ATOM 827 O O . VAL A 1 101 ? 11.833 16.794 -22.718 1.00 62.78 101 VAL A O 1
ATOM 830 N N . SER A 1 102 ? 10.730 16.886 -24.674 1.00 55.97 102 SER A N 1
ATOM 831 C CA . SER A 1 102 ? 10.503 18.335 -24.664 1.00 55.97 102 SER A CA 1
ATOM 832 C C . SER A 1 102 ? 9.131 18.641 -24.045 1.00 55.97 102 SER A C 1
ATOM 834 O O . SER A 1 102 ? 8.155 18.007 -24.454 1.00 55.97 102 SER A O 1
ATOM 836 N N . PRO A 1 103 ? 9.013 19.613 -23.121 1.00 50.69 103 PRO A N 1
ATOM 837 C CA . PRO A 1 103 ? 7.757 19.924 -22.426 1.00 50.69 103 PRO A CA 1
ATOM 838 C C . PRO A 1 103 ? 6.610 20.336 -23.368 1.00 50.69 103 PRO A C 1
ATOM 840 O O . PRO A 1 103 ? 5.451 20.072 -23.061 1.00 50.69 103 PRO A O 1
ATOM 843 N N . ASP A 1 104 ? 6.926 20.881 -24.547 1.00 46.84 104 ASP A N 1
ATOM 844 C CA . ASP A 1 104 ? 5.936 21.352 -25.529 1.00 46.84 104 ASP A CA 1
ATOM 845 C C . ASP A 1 104 ? 5.494 20.283 -26.544 1.00 46.84 104 ASP A C 1
ATOM 847 O O . ASP A 1 104 ? 4.560 20.492 -27.322 1.00 46.84 104 ASP A O 1
ATOM 851 N N . LYS A 1 105 ? 6.149 19.115 -26.563 1.00 53.19 105 LYS A N 1
ATOM 852 C CA . LYS A 1 105 ? 5.821 18.020 -27.482 1.00 53.19 105 LYS A CA 1
ATOM 853 C C . LYS A 1 105 ? 5.172 16.882 -26.707 1.00 53.19 105 LYS A C 1
ATOM 855 O O . LYS A 1 105 ? 5.846 15.967 -26.234 1.00 53.19 105 LYS A O 1
ATOM 860 N N . SER A 1 106 ? 3.838 16.901 -26.651 1.00 47.75 106 SER A N 1
ATOM 861 C CA . SER A 1 106 ? 3.060 15.684 -26.401 1.00 47.75 106 SER A CA 1
ATOM 862 C C . SER A 1 106 ? 3.558 14.620 -27.381 1.00 47.75 106 SER A C 1
ATOM 864 O O . SER A 1 106 ? 3.421 14.778 -28.597 1.00 47.75 106 SER A O 1
ATOM 866 N N . HIS A 1 107 ? 4.240 13.590 -26.876 1.00 51.91 107 HIS A N 1
ATOM 867 C CA . HIS A 1 107 ? 4.741 12.505 -27.710 1.00 51.91 107 HIS A CA 1
ATOM 868 C C . HIS A 1 107 ? 3.530 11.772 -28.277 1.00 51.91 107 HIS A C 1
ATOM 870 O O . HIS A 1 107 ? 2.981 10.876 -27.639 1.00 51.91 107 HIS A O 1
ATOM 876 N N . LYS A 1 108 ? 3.119 12.144 -29.493 1.00 50.44 108 LYS A N 1
ATOM 877 C CA . LYS A 1 108 ? 1.953 11.590 -30.196 1.00 50.44 108 LYS A CA 1
ATOM 878 C C . LYS A 1 108 ? 2.005 10.058 -30.383 1.00 50.44 108 LYS A C 1
ATOM 880 O O . LYS A 1 108 ? 1.029 9.490 -30.851 1.00 50.44 108 LYS A O 1
ATOM 885 N N . GLY A 1 109 ? 3.109 9.387 -30.028 1.00 59.69 109 GLY A N 1
ATOM 886 C CA . GLY A 1 109 ? 3.309 7.946 -30.219 1.00 59.69 109 GLY A CA 1
ATOM 887 C C . GLY A 1 109 ? 3.611 7.095 -28.971 1.00 59.69 109 GLY A C 1
ATOM 888 O O . GLY A 1 109 ? 3.766 5.881 -29.118 1.00 59.69 109 GLY A O 1
ATOM 889 N N . GLY A 1 110 ? 3.690 7.678 -27.765 1.00 76.44 110 GLY A N 1
ATOM 890 C CA . GLY A 1 110 ? 3.887 6.935 -26.504 1.00 76.44 110 GLY A CA 1
ATOM 891 C C . GLY A 1 110 ? 5.117 6.006 -26.470 1.00 76.44 110 GLY A C 1
ATOM 892 O O . GLY A 1 110 ? 6.071 6.177 -27.231 1.00 76.44 110 GLY A O 1
ATOM 893 N N . LEU A 1 111 ? 5.090 4.984 -25.602 1.00 86.00 111 LEU A N 1
ATOM 894 C CA . LEU A 1 111 ? 6.208 4.038 -25.431 1.00 86.00 111 LEU A CA 1
ATOM 895 C C . LEU A 1 111 ? 6.565 3.279 -26.722 1.00 86.00 111 LEU A C 1
ATOM 897 O O . LEU A 1 111 ? 7.730 2.973 -26.971 1.00 86.00 111 LEU A O 1
ATOM 901 N N . ARG A 1 112 ? 5.572 3.010 -27.582 1.00 84.19 112 ARG A N 1
ATOM 902 C CA . ARG A 1 112 ? 5.768 2.279 -28.845 1.00 84.19 112 ARG A CA 1
ATOM 903 C C . ARG A 1 112 ? 6.637 3.058 -29.828 1.00 84.19 112 ARG A C 1
ATOM 905 O O . ARG A 1 112 ? 7.498 2.461 -30.469 1.00 84.19 112 ARG A O 1
ATOM 912 N N . ALA A 1 113 ? 6.427 4.370 -29.941 1.00 81.38 113 ALA A N 1
ATOM 913 C CA . ALA A 1 113 ? 7.262 5.216 -30.788 1.00 81.38 113 ALA A CA 1
ATOM 914 C C . ALA A 1 113 ? 8.695 5.307 -30.249 1.00 81.38 113 ALA A C 1
ATOM 916 O O . ALA A 1 113 ? 9.643 5.168 -31.019 1.00 81.38 113 ALA A O 1
ATOM 917 N N . ALA A 1 114 ? 8.856 5.432 -28.927 1.00 87.19 114 ALA A N 1
ATOM 918 C CA . ALA A 1 114 ? 10.171 5.420 -28.287 1.00 87.19 114 ALA A CA 1
ATOM 919 C C . ALA A 1 114 ? 10.920 4.091 -28.517 1.00 87.19 114 ALA A C 1
ATOM 921 O O . ALA A 1 114 ? 12.124 4.090 -28.774 1.00 87.19 114 ALA A O 1
ATOM 922 N N . ARG A 1 115 ? 10.209 2.954 -28.529 1.00 88.88 115 ARG A N 1
ATOM 923 C CA . ARG A 1 115 ? 10.801 1.627 -28.774 1.00 88.88 115 ARG A CA 1
ATOM 924 C C . ARG A 1 115 ? 11.550 1.537 -30.108 1.00 88.88 115 ARG A C 1
ATOM 926 O O . ARG A 1 115 ? 12.566 0.850 -30.186 1.00 88.88 115 ARG A O 1
ATOM 933 N N . ARG A 1 116 ? 11.059 2.214 -31.154 1.00 88.75 116 ARG A N 1
ATOM 934 C CA . ARG A 1 116 ? 11.698 2.234 -32.482 1.00 88.75 116 ARG A CA 1
ATOM 935 C C . ARG A 1 116 ? 13.114 2.803 -32.391 1.00 88.75 116 ARG A C 1
ATOM 937 O O . ARG A 1 116 ? 14.061 2.142 -32.803 1.00 88.75 116 ARG A O 1
ATOM 944 N N . ALA A 1 117 ? 13.253 3.976 -31.777 1.00 89.19 117 ALA A N 1
ATOM 945 C CA . ALA A 1 117 ? 14.547 4.621 -31.583 1.00 89.19 117 ALA A CA 1
ATOM 946 C C . ALA A 1 117 ? 15.463 3.815 -30.644 1.00 89.19 117 ALA A C 1
ATOM 948 O O . ALA A 1 117 ? 16.645 3.660 -30.936 1.00 89.19 117 ALA A O 1
ATOM 949 N N . VAL A 1 118 ? 14.916 3.231 -29.569 1.00 92.06 118 VAL A N 1
ATOM 950 C CA . VAL A 1 118 ? 15.672 2.354 -28.655 1.00 92.06 118 VAL A CA 1
ATOM 951 C C . VAL A 1 118 ? 16.262 1.145 -29.376 1.00 92.06 118 VAL A C 1
ATOM 953 O O . VAL A 1 118 ? 17.430 0.832 -29.168 1.00 92.06 118 VAL A O 1
ATOM 956 N N . ARG A 1 119 ? 15.494 0.476 -30.247 1.00 91.44 119 ARG A N 1
ATOM 957 C CA . ARG A 1 119 ? 15.988 -0.697 -30.985 1.00 91.44 119 ARG A CA 1
ATOM 958 C C . ARG A 1 119 ? 17.221 -0.356 -31.820 1.00 91.44 119 ARG A C 1
ATOM 960 O O . ARG A 1 119 ? 18.179 -1.120 -31.808 1.00 91.44 119 ARG A O 1
ATOM 967 N N . ILE A 1 120 ? 17.189 0.784 -32.506 1.00 91.81 120 ILE A N 1
ATOM 968 C CA . ILE A 1 120 ? 18.299 1.234 -33.350 1.00 91.81 120 ILE A CA 1
ATOM 969 C C . ILE A 1 120 ? 19.500 1.611 -32.478 1.00 91.81 120 ILE A C 1
ATOM 971 O O . ILE A 1 120 ? 20.607 1.163 -32.740 1.00 91.81 120 ILE A O 1
ATOM 975 N N . LEU A 1 121 ? 19.293 2.340 -31.378 1.00 92.50 121 LEU A N 1
ATOM 976 C CA . LEU A 1 121 ? 20.376 2.660 -30.440 1.00 92.50 121 LEU A CA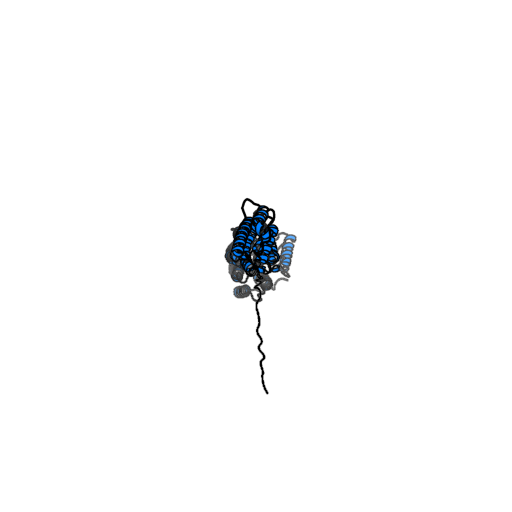 1
ATOM 977 C C . LEU A 1 121 ? 21.023 1.409 -29.823 1.00 92.50 121 LEU A C 1
ATOM 979 O O . LEU A 1 121 ? 22.241 1.379 -29.659 1.00 92.50 121 LEU A O 1
ATOM 983 N N . ASN A 1 122 ? 20.244 0.366 -29.523 1.00 91.38 122 ASN A N 1
ATOM 984 C CA . ASN A 1 122 ? 20.776 -0.911 -29.040 1.00 91.38 122 ASN A CA 1
ATOM 985 C C . ASN A 1 122 ? 21.645 -1.605 -30.105 1.00 91.38 122 ASN A C 1
ATOM 987 O O . ASN A 1 122 ? 22.667 -2.186 -29.764 1.00 91.38 122 ASN A O 1
ATOM 991 N N . GLN A 1 123 ? 21.271 -1.516 -31.388 1.00 90.81 123 GLN A N 1
ATOM 992 C CA . GLN A 1 123 ? 22.061 -2.044 -32.513 1.00 90.81 123 GLN A CA 1
ATOM 993 C C . GLN A 1 123 ? 23.342 -1.232 -32.787 1.00 90.81 123 GLN A C 1
ATOM 995 O O . GLN A 1 123 ? 24.260 -1.734 -33.431 1.00 90.81 123 GLN A O 1
ATOM 1000 N N . LEU A 1 124 ? 23.417 0.005 -32.287 1.00 90.44 124 LEU A N 1
ATOM 1001 C CA . LEU A 1 124 ? 24.596 0.877 -32.342 1.00 90.44 124 LEU A CA 1
ATOM 1002 C C . LEU A 1 124 ? 25.458 0.807 -31.065 1.00 90.44 124 LEU A C 1
ATOM 1004 O O . LEU A 1 124 ? 26.278 1.697 -30.833 1.00 90.44 124 LEU A O 1
ATOM 1008 N N . ASP A 1 125 ? 25.254 -0.207 -30.219 1.00 89.56 125 ASP A N 1
ATOM 1009 C CA . ASP A 1 125 ? 25.959 -0.404 -28.943 1.00 89.56 125 ASP A CA 1
ATOM 1010 C C . ASP A 1 125 ? 25.776 0.755 -27.938 1.00 89.56 125 ASP A C 1
ATOM 1012 O O . ASP A 1 125 ? 26.604 0.992 -27.056 1.00 89.56 125 ASP A O 1
ATOM 1016 N N . LYS A 1 126 ? 24.661 1.495 -28.035 1.00 91.81 126 LYS A N 1
ATOM 1017 C CA . LYS A 1 126 ? 24.299 2.612 -27.137 1.00 91.81 126 LYS A CA 1
ATOM 1018 C C . LYS A 1 126 ? 23.209 2.237 -26.126 1.00 91.81 126 LYS A C 1
ATOM 1020 O O . LYS A 1 126 ? 22.456 3.100 -25.671 1.00 91.81 126 LYS A O 1
ATOM 1025 N N . SER A 1 127 ? 23.134 0.966 -25.728 1.00 91.19 127 SER A N 1
ATOM 1026 C CA . SER A 1 127 ? 22.045 0.423 -24.898 1.00 91.19 127 SER A CA 1
ATOM 1027 C C . SER A 1 127 ? 21.863 1.124 -23.547 1.00 91.19 127 SER A C 1
ATOM 1029 O O . SER A 1 127 ? 20.731 1.378 -23.144 1.00 91.19 127 SER A O 1
ATOM 1031 N N . SER A 1 128 ? 22.950 1.501 -22.862 1.00 91.25 128 SER A N 1
ATOM 1032 C CA . SER A 1 128 ? 22.860 2.237 -21.585 1.00 91.25 128 SER A CA 1
ATOM 1033 C C . SER A 1 128 ? 22.216 3.613 -21.767 1.00 91.25 128 SER A C 1
ATOM 1035 O O . SER A 1 128 ? 21.314 3.986 -21.025 1.00 91.25 128 SER A O 1
ATOM 1037 N N . GLN A 1 129 ? 22.635 4.351 -22.797 1.00 91.06 129 GLN A N 1
ATOM 1038 C CA . GLN A 1 129 ? 22.082 5.668 -23.109 1.00 91.06 129 GLN A CA 1
ATOM 1039 C C . GLN A 1 129 ? 20.612 5.565 -23.542 1.00 91.06 129 GLN A C 1
ATOM 1041 O O . GLN A 1 129 ? 19.783 6.378 -23.130 1.00 91.06 129 GLN A O 1
ATOM 1046 N N . ALA A 1 130 ? 20.278 4.552 -24.346 1.00 92.75 130 ALA A N 1
ATOM 1047 C CA . ALA A 1 130 ? 18.906 4.269 -24.753 1.00 92.75 130 ALA A CA 1
ATOM 1048 C C . ALA A 1 130 ? 18.013 3.949 -23.545 1.00 92.75 130 ALA A C 1
ATOM 1050 O O . ALA A 1 130 ? 16.888 4.444 -23.474 1.00 92.75 130 ALA A O 1
ATOM 1051 N N . CYS A 1 131 ? 18.523 3.164 -22.592 1.00 95.06 131 CYS A N 1
ATOM 1052 C CA . CYS A 1 131 ? 17.840 2.823 -21.347 1.00 95.06 131 CYS A CA 1
ATOM 1053 C C . CYS A 1 131 ? 17.497 4.080 -20.543 1.00 95.06 131 CYS A C 1
ATOM 1055 O O . CYS A 1 131 ? 16.323 4.323 -20.268 1.00 95.06 131 CYS A O 1
ATOM 1057 N N . ASP A 1 132 ? 18.482 4.931 -20.254 1.00 93.19 132 ASP A N 1
ATOM 1058 C CA . ASP A 1 132 ? 18.270 6.156 -19.472 1.00 93.19 132 ASP A CA 1
ATOM 1059 C C . ASP A 1 132 ? 17.253 7.105 -20.120 1.00 93.19 132 ASP A C 1
ATOM 1061 O O . ASP A 1 132 ? 16.424 7.719 -19.443 1.00 93.19 132 ASP A O 1
ATOM 1065 N N . LEU A 1 133 ? 17.299 7.243 -21.447 1.00 91.56 133 LEU A N 1
ATOM 1066 C CA . LEU A 1 133 ? 16.350 8.072 -22.188 1.00 91.56 133 LEU A CA 1
ATOM 1067 C C . LEU A 1 133 ? 14.944 7.471 -22.179 1.00 91.56 133 LEU A C 1
ATOM 1069 O O . LEU A 1 133 ? 13.972 8.197 -21.974 1.00 91.56 133 LEU A O 1
ATOM 1073 N N . PHE A 1 134 ? 14.823 6.157 -22.355 1.00 93.19 134 PHE A N 1
ATOM 1074 C CA . PHE A 1 134 ? 13.531 5.483 -22.324 1.00 93.19 134 PHE A CA 1
ATOM 1075 C C . PHE A 1 134 ? 12.880 5.570 -20.937 1.00 93.19 134 PHE A C 1
ATOM 1077 O O . PHE A 1 134 ? 11.691 5.865 -20.850 1.00 93.19 134 PHE A O 1
ATOM 1084 N N . LEU A 1 135 ? 13.649 5.434 -19.851 1.00 95.38 135 LEU A N 1
ATOM 1085 C CA . LEU A 1 135 ? 13.144 5.637 -18.485 1.00 95.38 135 LEU A CA 1
ATOM 1086 C C . LEU A 1 135 ? 12.612 7.065 -18.274 1.00 95.38 135 LEU A C 1
ATOM 1088 O O . LEU A 1 135 ? 11.565 7.247 -17.656 1.00 95.38 135 LEU A O 1
ATOM 1092 N N . LYS A 1 136 ? 13.242 8.087 -18.870 1.00 91.88 136 LYS A N 1
ATOM 1093 C CA . LYS A 1 136 ? 12.702 9.463 -18.857 1.00 91.88 136 LYS A CA 1
ATOM 1094 C C . LYS A 1 136 ? 11.382 9.577 -19.620 1.00 91.88 136 LYS A C 1
ATOM 1096 O O . LYS A 1 136 ? 10.507 10.339 -19.207 1.00 91.88 136 LYS A O 1
ATOM 1101 N N . VAL A 1 137 ? 11.210 8.843 -20.721 1.00 90.94 137 VAL A N 1
ATOM 1102 C CA . VAL A 1 137 ? 9.913 8.757 -21.417 1.00 90.94 137 VAL A CA 1
ATOM 1103 C C . VAL A 1 137 ? 8.867 8.118 -20.497 1.00 90.94 137 VAL A C 1
ATOM 1105 O O . VAL A 1 137 ? 7.760 8.647 -20.391 1.00 90.94 137 VAL A O 1
ATOM 1108 N N . CYS A 1 138 ? 9.226 7.052 -19.777 1.00 93.88 138 CYS A N 1
ATOM 1109 C CA . CYS A 1 138 ? 8.359 6.391 -18.799 1.00 93.88 138 CYS A CA 1
ATOM 1110 C C . CYS A 1 138 ? 7.916 7.336 -17.669 1.00 93.88 138 CYS A C 1
ATOM 1112 O O . CYS A 1 138 ? 6.714 7.453 -17.428 1.00 93.88 138 CYS A O 1
ATOM 1114 N N . SER A 1 139 ? 8.837 8.073 -17.036 1.00 94.12 139 SER A N 1
ATOM 1115 C CA . SER A 1 139 ? 8.497 9.061 -15.994 1.00 94.12 139 SER A CA 1
ATOM 1116 C C . SER A 1 139 ? 7.534 10.131 -16.510 1.00 94.12 139 SER A C 1
ATOM 1118 O O . SER A 1 139 ? 6.574 10.505 -15.838 1.00 94.12 139 SER A O 1
ATOM 1120 N N . ASN A 1 140 ? 7.750 10.627 -17.733 1.00 89.75 140 ASN A N 1
ATOM 1121 C CA . ASN A 1 140 ? 6.872 11.638 -18.319 1.00 89.75 140 ASN A CA 1
ATOM 1122 C C . ASN A 1 140 ? 5.489 11.084 -18.663 1.00 89.75 140 ASN A C 1
ATOM 1124 O O . ASN A 1 140 ? 4.493 11.772 -18.433 1.00 89.75 140 ASN A O 1
ATOM 1128 N N . LEU A 1 141 ? 5.411 9.844 -19.154 1.00 90.94 141 LEU A N 1
ATOM 1129 C CA . LEU A 1 141 ? 4.139 9.152 -19.336 1.00 90.94 141 LEU A CA 1
ATOM 1130 C C . LEU A 1 141 ? 3.399 9.052 -18.001 1.00 90.94 141 LEU A C 1
ATOM 1132 O O . LEU A 1 141 ? 2.262 9.513 -17.911 1.00 90.94 141 LEU A O 1
ATOM 1136 N N . LEU A 1 142 ? 4.053 8.536 -16.962 1.00 93.50 142 LEU A N 1
ATOM 1137 C CA . LEU A 1 142 ? 3.457 8.356 -15.642 1.00 93.50 142 LEU A CA 1
ATOM 1138 C C . LEU A 1 142 ? 2.957 9.684 -15.063 1.00 93.50 142 LEU A C 1
ATOM 1140 O O . LEU A 1 142 ? 1.788 9.810 -14.697 1.00 93.50 142 LEU A O 1
ATOM 1144 N N . LYS A 1 143 ? 3.796 10.724 -15.091 1.00 92.44 143 LYS A N 1
ATOM 1145 C CA . LYS A 1 143 ? 3.429 12.081 -14.669 1.00 92.44 143 LYS A CA 1
ATOM 1146 C C . LYS A 1 143 ? 2.235 12.623 -15.455 1.00 92.44 143 LYS A C 1
ATOM 1148 O O . LYS A 1 143 ? 1.323 13.197 -14.858 1.00 92.44 143 LYS A O 1
ATOM 1153 N N . SER A 1 144 ? 2.216 12.420 -16.774 1.00 90.00 144 SER A N 1
ATOM 1154 C CA . SER A 1 144 ? 1.112 12.862 -17.627 1.00 90.00 144 SER A CA 1
ATOM 1155 C C . SER A 1 144 ? -0.196 12.129 -17.331 1.00 90.00 144 SER A C 1
ATOM 1157 O O . SER A 1 144 ? -1.241 12.760 -17.380 1.00 90.00 144 SER A O 1
ATOM 1159 N N . GLN A 1 145 ? -0.166 10.843 -16.969 1.00 91.56 145 GLN A N 1
ATOM 1160 C CA . GLN A 1 145 ? -1.374 10.107 -16.583 1.00 91.56 145 GLN A CA 1
ATOM 1161 C C . GLN A 1 145 ? -1.882 10.570 -15.212 1.00 91.56 145 GLN A C 1
ATOM 1163 O O . GLN A 1 145 ? -3.070 10.840 -15.027 1.00 91.56 145 GLN A O 1
ATOM 1168 N N . LEU A 1 146 ? -0.970 10.754 -14.255 1.00 93.38 146 LEU A N 1
ATOM 1169 C CA . LEU A 1 146 ? -1.311 11.155 -12.890 1.00 93.38 146 LEU A CA 1
ATOM 1170 C C . LEU A 1 146 ? -1.843 12.589 -12.794 1.00 93.38 146 LEU A C 1
ATOM 1172 O O . LEU A 1 146 ? -2.655 12.869 -11.912 1.00 93.38 146 LEU A O 1
ATOM 1176 N N . GLN A 1 147 ? -1.442 13.497 -13.691 1.00 91.06 147 GLN A N 1
ATOM 1177 C CA . GLN A 1 147 ? -1.938 14.882 -13.686 1.00 91.06 147 GLN A CA 1
ATOM 1178 C C . GLN A 1 147 ? -3.448 14.980 -13.973 1.00 91.06 147 GLN A C 1
ATOM 1180 O O . GLN A 1 147 ? -4.087 15.944 -13.557 1.00 91.06 147 GLN A O 1
ATOM 1185 N N . TYR A 1 148 ? -4.029 13.990 -14.664 1.00 88.62 148 TYR A N 1
ATOM 1186 C CA . TYR A 1 148 ? -5.463 13.951 -14.973 1.00 88.62 148 TYR A CA 1
ATOM 1187 C C . TYR A 1 148 ? -6.309 13.407 -13.818 1.00 88.62 148 TYR A C 1
ATOM 1189 O O . TYR A 1 148 ? -7.540 13.515 -13.843 1.00 88.62 148 TYR A O 1
ATOM 1197 N N . VAL A 1 149 ? -5.677 12.851 -12.782 1.00 92.44 149 VAL A N 1
ATOM 1198 C CA . VAL A 1 149 ? -6.382 12.401 -11.585 1.00 92.44 149 VAL A CA 1
ATOM 1199 C C . VAL A 1 149 ? -6.755 13.620 -10.749 1.00 92.44 149 VAL A C 1
ATOM 1201 O O . VAL A 1 149 ? -5.937 14.189 -10.023 1.00 92.44 149 VAL A O 1
ATOM 1204 N N . LYS A 1 150 ? -8.024 14.022 -10.850 1.00 87.81 150 LYS A N 1
ATOM 1205 C CA . LYS A 1 150 ? -8.580 15.116 -10.049 1.00 87.81 150 LYS A CA 1
ATOM 1206 C C . LYS A 1 150 ? -8.419 14.827 -8.558 1.00 87.81 150 LYS A C 1
ATOM 1208 O O . LYS A 1 150 ? -8.777 13.746 -8.089 1.00 87.81 150 LYS A O 1
ATOM 1213 N N . ARG A 1 151 ? -7.947 15.826 -7.813 1.00 85.44 151 ARG A N 1
ATOM 1214 C CA . ARG A 1 151 ? -7.774 15.781 -6.351 1.00 85.44 151 ARG A CA 1
ATOM 1215 C C . ARG A 1 151 ? -9.054 16.166 -5.605 1.00 85.44 151 ARG A C 1
ATOM 1217 O O . ARG A 1 151 ? -8.994 16.793 -4.554 1.00 85.44 151 ARG A O 1
ATOM 1224 N N . ASP A 1 152 ? -10.199 15.796 -6.167 1.00 75.75 152 ASP A N 1
ATOM 1225 C CA . ASP A 1 152 ? -11.510 16.208 -5.680 1.00 75.75 152 ASP A CA 1
ATOM 1226 C C . ASP A 1 152 ? -12.232 15.039 -5.002 1.00 75.75 152 ASP A C 1
ATOM 1228 O O . ASP A 1 152 ? -12.138 13.884 -5.432 1.00 75.75 152 ASP A O 1
ATOM 1232 N N . GLY A 1 153 ? -13.019 15.361 -3.977 1.00 81.44 153 GLY A N 1
ATOM 1233 C CA . GLY A 1 153 ? -13.873 14.410 -3.269 1.00 81.44 153 GLY A CA 1
ATOM 1234 C C . GLY A 1 153 ? -13.232 13.802 -2.020 1.00 81.44 153 GLY A C 1
ATOM 1235 O O . GLY A 1 153 ? -12.311 14.358 -1.426 1.00 81.44 153 GLY A O 1
ATOM 1236 N N . ALA A 1 154 ? -13.778 12.665 -1.584 1.00 88.38 154 ALA A N 1
ATOM 1237 C CA . ALA A 1 154 ? -13.317 11.975 -0.386 1.00 88.38 154 ALA A CA 1
ATOM 1238 C C . ALA A 1 154 ? -11.889 11.433 -0.563 1.00 88.38 154 ALA A C 1
ATOM 1240 O O . ALA A 1 154 ? -11.557 10.874 -1.612 1.00 88.38 154 ALA A O 1
ATOM 1241 N N . MET A 1 155 ? -11.077 11.526 0.495 1.00 91.88 155 MET A N 1
ATOM 1242 C CA . MET A 1 155 ? -9.681 11.065 0.527 1.00 91.88 155 MET A CA 1
ATOM 1243 C C . MET A 1 155 ? -9.511 9.656 -0.058 1.00 91.88 155 MET A C 1
ATOM 1245 O O . MET A 1 155 ? -8.725 9.473 -0.984 1.00 91.88 155 MET A O 1
ATOM 1249 N N . ALA A 1 156 ? -10.301 8.682 0.407 1.00 91.88 156 ALA A N 1
ATOM 1250 C CA . ALA A 1 156 ? -10.228 7.299 -0.065 1.00 91.88 156 ALA A CA 1
ATOM 1251 C C . ALA A 1 156 ? -10.504 7.159 -1.571 1.00 91.88 156 ALA A C 1
ATOM 1253 O O . ALA A 1 156 ? -9.865 6.362 -2.258 1.00 91.88 156 ALA A O 1
ATOM 1254 N N . THR A 1 157 ? -11.402 7.982 -2.122 1.00 93.25 157 THR A N 1
ATOM 1255 C CA . THR A 1 157 ? -11.695 7.986 -3.563 1.00 93.25 157 THR A CA 1
ATOM 1256 C C . THR A 1 157 ? -10.513 8.509 -4.369 1.00 93.25 157 THR A C 1
ATOM 1258 O O . THR A 1 157 ? -10.183 7.931 -5.407 1.00 93.25 157 THR A O 1
ATOM 1261 N N . PHE A 1 158 ? -9.871 9.581 -3.897 1.00 94.69 158 PHE A N 1
ATOM 1262 C CA . PHE A 1 158 ? -8.662 10.107 -4.522 1.00 94.69 158 PHE A CA 1
ATOM 1263 C C . PHE A 1 158 ? -7.535 9.070 -4.489 1.00 94.69 158 PHE A C 1
ATOM 1265 O O . PHE A 1 158 ? -7.033 8.713 -5.552 1.00 94.69 158 PHE A O 1
ATOM 1272 N N . VAL A 1 159 ? -7.199 8.530 -3.310 1.00 95.94 159 VAL A N 1
ATOM 1273 C CA . VAL A 1 159 ? -6.111 7.548 -3.151 1.00 95.94 159 VAL A CA 1
ATOM 1274 C C . VAL A 1 159 ? -6.348 6.328 -4.036 1.00 95.94 159 VAL A C 1
ATOM 1276 O O . VAL A 1 159 ? -5.465 5.948 -4.796 1.00 95.94 159 VAL A O 1
ATOM 1279 N N . LYS A 1 160 ? -7.559 5.760 -4.032 1.00 95.50 160 LYS A N 1
ATOM 1280 C CA . LYS A 1 160 ? -7.887 4.590 -4.857 1.00 95.50 160 LYS A CA 1
ATOM 1281 C C . LYS A 1 160 ? -7.682 4.845 -6.352 1.00 95.50 160 LYS A C 1
ATOM 1283 O O . LYS A 1 160 ? -7.108 4.002 -7.037 1.00 95.50 160 LYS A O 1
ATOM 1288 N N . LYS A 1 161 ? -8.138 5.996 -6.863 1.00 95.56 161 LYS A N 1
ATOM 1289 C CA . LYS A 1 161 ? -7.953 6.374 -8.275 1.00 95.56 161 LYS A CA 1
ATOM 1290 C C . LYS A 1 161 ? -6.486 6.645 -8.594 1.00 95.56 161 LYS A C 1
ATOM 1292 O O . LYS A 1 161 ? -5.997 6.175 -9.613 1.00 95.56 161 LYS A O 1
ATOM 1297 N N . TYR A 1 162 ? -5.796 7.372 -7.721 1.00 96.75 162 TYR A N 1
ATOM 1298 C CA . TYR A 1 162 ? -4.394 7.730 -7.901 1.00 96.75 162 TYR A CA 1
ATOM 1299 C C . TYR A 1 162 ? -3.501 6.486 -7.932 1.00 96.75 162 TYR A C 1
ATOM 1301 O O . TYR A 1 162 ? -2.730 6.315 -8.873 1.00 96.75 162 TYR A O 1
ATOM 1309 N N . SER A 1 163 ? -3.686 5.563 -6.982 1.00 96.94 163 SER A N 1
ATOM 1310 C CA . SER A 1 163 ? -3.005 4.266 -6.963 1.00 96.94 163 SER A CA 1
ATOM 1311 C C . SER A 1 163 ? -3.322 3.443 -8.208 1.00 96.94 163 SER A C 1
ATOM 1313 O O . SER A 1 163 ? -2.420 2.870 -8.800 1.00 96.94 163 SER A O 1
ATOM 1315 N N . MET A 1 164 ? -4.587 3.375 -8.632 1.00 96.50 164 MET A N 1
ATOM 1316 C CA . MET A 1 164 ? -4.977 2.590 -9.811 1.00 96.50 164 MET A CA 1
ATOM 1317 C C . MET A 1 164 ? -4.291 3.093 -11.085 1.00 96.50 164 MET A C 1
ATOM 1319 O O . MET A 1 164 ? -3.772 2.293 -11.855 1.00 96.50 164 MET A O 1
ATOM 1323 N N . VAL A 1 165 ? -4.249 4.413 -11.286 1.00 96.94 165 VAL A N 1
ATOM 1324 C CA . VAL A 1 165 ? -3.570 5.012 -12.444 1.00 96.94 165 VAL A CA 1
ATOM 1325 C C . VAL A 1 165 ? -2.060 4.795 -12.368 1.00 96.94 165 VAL A C 1
ATOM 1327 O O . VAL A 1 165 ? -1.467 4.420 -13.377 1.00 96.94 165 VAL A O 1
ATOM 1330 N N . PHE A 1 166 ? -1.443 4.982 -11.195 1.00 97.75 166 PHE A N 1
ATOM 1331 C CA . PHE A 1 166 ? -0.009 4.744 -11.006 1.00 97.75 166 PHE A CA 1
ATOM 1332 C C . PHE A 1 166 ? 0.364 3.296 -11.340 1.00 97.75 166 PHE A C 1
ATOM 1334 O O . PHE A 1 166 ? 1.115 3.062 -12.282 1.00 97.75 166 PHE A O 1
ATOM 1341 N N . PHE A 1 167 ? -0.206 2.324 -10.623 1.00 97.12 167 PHE A N 1
ATOM 1342 C CA . PHE A 1 167 ? 0.158 0.914 -10.769 1.00 97.12 167 PHE A CA 1
ATOM 1343 C C . PHE A 1 167 ? -0.230 0.354 -12.140 1.00 97.12 167 PHE A C 1
ATOM 1345 O O . PHE A 1 167 ? 0.583 -0.331 -12.753 1.00 97.12 167 PHE A O 1
ATOM 1352 N N . GLY A 1 168 ? -1.399 0.719 -12.679 1.00 96.19 168 GLY A N 1
ATOM 1353 C CA . GLY A 1 168 ? -1.799 0.321 -14.031 1.00 96.19 168 GLY A CA 1
ATOM 1354 C C . GLY A 1 168 ? -0.826 0.819 -15.104 1.00 96.19 168 GLY A C 1
ATOM 1355 O O . GLY A 1 168 ? -0.393 0.048 -15.957 1.00 96.19 168 GLY A O 1
ATOM 1356 N N . THR A 1 169 ? -0.395 2.082 -15.015 1.00 96.00 169 THR A N 1
ATOM 1357 C CA . THR A 1 169 ? 0.602 2.635 -15.949 1.00 96.00 169 THR A CA 1
ATOM 1358 C C . THR A 1 169 ? 1.968 1.967 -15.764 1.00 96.00 169 THR A C 1
ATOM 1360 O O . THR A 1 169 ? 2.646 1.661 -16.745 1.00 96.00 169 THR A O 1
ATOM 1363 N N . THR A 1 170 ? 2.377 1.689 -14.524 1.00 96.75 170 THR A N 1
ATOM 1364 C CA . THR A 1 170 ? 3.632 0.982 -14.228 1.00 96.75 170 THR A CA 1
ATOM 1365 C C . THR A 1 170 ? 3.624 -0.447 -14.770 1.00 96.75 170 THR A C 1
ATOM 1367 O O . THR A 1 170 ? 4.648 -0.892 -15.282 1.00 96.75 170 THR A O 1
ATOM 1370 N N . ILE A 1 171 ? 2.489 -1.153 -14.746 1.00 95.56 171 ILE A N 1
ATOM 1371 C CA . ILE A 1 171 ? 2.334 -2.472 -15.384 1.00 95.56 171 ILE A CA 1
ATOM 1372 C C . ILE A 1 171 ? 2.552 -2.366 -16.899 1.00 95.56 171 ILE A C 1
ATOM 1374 O O . ILE A 1 171 ? 3.329 -3.137 -17.470 1.00 95.56 171 ILE A O 1
ATOM 1378 N N . GLU A 1 172 ? 1.925 -1.386 -17.559 1.00 94.44 172 GLU A N 1
ATOM 1379 C CA . GLU A 1 172 ? 2.110 -1.159 -18.999 1.00 94.44 172 GLU A CA 1
ATOM 1380 C C . GLU A 1 172 ? 3.577 -0.873 -19.345 1.00 94.44 172 GLU A C 1
ATOM 1382 O O . GLU A 1 172 ? 4.122 -1.453 -20.290 1.00 94.44 172 G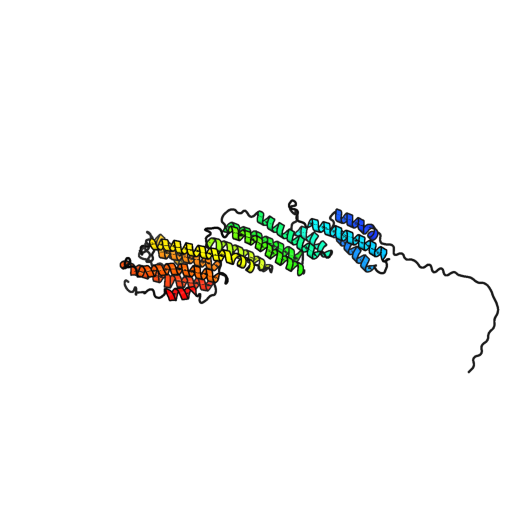LU A O 1
ATOM 1387 N N . ILE A 1 173 ? 4.226 -0.016 -18.553 1.00 95.88 173 ILE A N 1
ATOM 1388 C CA . ILE A 1 173 ? 5.644 0.317 -18.693 1.00 95.88 173 ILE A CA 1
ATOM 1389 C C . ILE A 1 173 ? 6.516 -0.921 -18.462 1.00 95.88 173 ILE A C 1
ATOM 1391 O O . ILE A 1 173 ? 7.417 -1.171 -19.257 1.00 95.88 173 ILE A O 1
ATOM 1395 N N . THR A 1 174 ? 6.240 -1.713 -17.427 1.00 95.31 174 THR A N 1
ATOM 1396 C CA . THR A 1 174 ? 6.979 -2.942 -17.093 1.00 95.31 174 THR A CA 1
ATOM 1397 C C . THR A 1 174 ? 6.952 -3.919 -18.255 1.00 95.31 174 THR A C 1
ATOM 1399 O O . THR A 1 174 ? 7.997 -4.389 -18.714 1.00 95.31 174 THR A O 1
ATOM 1402 N N . HIS A 1 175 ? 5.755 -4.182 -18.781 1.00 92.94 175 HIS A N 1
ATOM 1403 C CA . HIS A 1 175 ? 5.580 -5.086 -19.905 1.00 92.94 175 HIS A CA 1
ATOM 1404 C C . HIS A 1 175 ? 6.326 -4.587 -21.156 1.00 92.94 175 HIS A C 1
ATOM 1406 O O . HIS A 1 175 ? 6.951 -5.349 -21.893 1.00 92.94 175 HIS A O 1
ATOM 1412 N N . GLU A 1 176 ? 6.278 -3.286 -21.412 1.00 93.56 176 GLU A N 1
ATOM 1413 C CA . GLU A 1 176 ? 6.937 -2.680 -22.560 1.00 93.56 176 GLU A CA 1
ATOM 1414 C C . GLU A 1 176 ? 8.470 -2.641 -22.421 1.00 93.56 176 GLU A C 1
ATOM 1416 O O . GLU A 1 176 ? 9.182 -2.918 -23.390 1.00 93.56 176 GLU A O 1
ATOM 1421 N N . PHE A 1 177 ? 8.979 -2.342 -21.226 1.00 95.12 177 PHE A N 1
ATOM 1422 C CA . PHE A 1 177 ? 10.403 -2.224 -20.938 1.00 95.12 177 PHE A CA 1
ATOM 1423 C C . PHE A 1 177 ? 11.089 -3.593 -20.974 1.00 95.12 177 PHE A C 1
ATOM 1425 O O . PHE A 1 177 ? 11.984 -3.808 -21.795 1.00 95.12 177 PHE A O 1
ATOM 1432 N N . LEU A 1 178 ? 10.640 -4.527 -20.129 1.00 92.75 178 LEU A N 1
ATOM 1433 C CA . LEU A 1 178 ? 11.332 -5.799 -19.898 1.00 92.75 178 LEU A CA 1
ATOM 1434 C C . LEU A 1 178 ? 11.173 -6.780 -21.062 1.00 92.75 178 LEU A C 1
ATOM 1436 O O . LEU A 1 178 ? 12.109 -7.507 -21.381 1.00 92.75 178 LEU A O 1
ATOM 1440 N N . TYR A 1 179 ? 10.012 -6.794 -21.723 1.00 91.06 179 TYR A N 1
ATOM 1441 C CA . TYR A 1 179 ? 9.717 -7.813 -22.736 1.00 91.06 179 TYR A CA 1
ATOM 1442 C C . TYR A 1 179 ? 9.896 -7.327 -24.175 1.00 91.06 179 TYR A C 1
ATOM 1444 O O . TYR A 1 179 ? 9.923 -8.150 -25.090 1.00 91.06 179 TYR A O 1
ATOM 1452 N N . LYS A 1 180 ? 9.998 -6.010 -24.418 1.00 91.88 180 LYS A N 1
ATOM 1453 C CA . LYS A 1 180 ? 10.050 -5.477 -25.792 1.00 91.88 180 LYS A CA 1
ATOM 1454 C C . LYS A 1 180 ? 11.187 -4.505 -26.062 1.00 91.88 180 LYS A C 1
ATOM 1456 O O . LYS A 1 180 ? 11.769 -4.587 -27.141 1.00 91.88 180 LYS A O 1
ATOM 1461 N N . ALA A 1 181 ? 11.464 -3.566 -25.159 1.00 92.38 181 ALA A N 1
ATOM 1462 C CA . ALA A 1 181 ? 12.508 -2.562 -25.372 1.00 92.38 181 ALA A CA 1
ATOM 1463 C C . ALA A 1 181 ? 13.905 -3.102 -25.029 1.00 92.38 181 ALA A C 1
ATOM 1465 O O . ALA A 1 181 ? 14.835 -2.923 -25.816 1.00 92.38 181 ALA A O 1
ATOM 1466 N N . PHE A 1 182 ? 14.030 -3.808 -23.903 1.00 93.31 182 PHE A N 1
ATOM 1467 C CA . PHE A 1 182 ? 15.297 -4.347 -23.400 1.00 93.31 182 PHE A CA 1
ATOM 1468 C C . PHE A 1 182 ? 15.182 -5.827 -22.989 1.00 93.31 182 PHE A C 1
ATOM 1470 O O . PHE A 1 182 ? 15.494 -6.171 -21.845 1.00 93.31 182 PHE A O 1
ATOM 1477 N N . PRO A 1 183 ? 14.748 -6.725 -23.897 1.00 90.62 183 PRO A N 1
ATOM 1478 C CA . PRO A 1 183 ? 14.682 -8.147 -23.586 1.00 90.62 183 PRO A CA 1
ATOM 1479 C C . PRO A 1 183 ? 16.082 -8.686 -23.267 1.00 90.62 183 PRO A C 1
ATOM 1481 O O . PRO A 1 183 ? 17.043 -8.388 -23.975 1.00 90.62 183 PRO A O 1
ATOM 1484 N N . ASN A 1 184 ? 16.192 -9.499 -22.213 1.00 88.25 184 ASN A N 1
ATOM 1485 C CA . ASN A 1 184 ? 17.434 -10.165 -21.799 1.00 88.25 184 ASN A CA 1
ATOM 1486 C C . ASN A 1 184 ? 18.624 -9.216 -21.537 1.00 88.25 184 ASN A C 1
ATOM 1488 O O . ASN A 1 184 ? 19.769 -9.591 -21.780 1.00 88.25 184 ASN A O 1
ATOM 1492 N N . SER A 1 185 ? 18.376 -8.001 -21.032 1.00 92.75 185 SER A N 1
ATOM 1493 C CA . SER A 1 185 ? 19.429 -7.039 -20.674 1.00 92.75 185 SER A CA 1
ATOM 1494 C C . SER A 1 185 ? 19.501 -6.818 -19.155 1.00 92.75 185 SER A C 1
ATOM 1496 O O . SER A 1 185 ? 18.819 -5.931 -18.636 1.00 92.75 185 SER A O 1
ATOM 1498 N N . PRO A 1 186 ? 20.338 -7.574 -18.411 1.00 92.50 186 PRO A N 1
ATOM 1499 C CA . PRO A 1 186 ? 20.419 -7.464 -16.952 1.00 92.50 186 PRO A CA 1
ATOM 1500 C C . PRO A 1 186 ? 20.764 -6.056 -16.456 1.00 92.50 186 PRO A C 1
ATOM 1502 O O . PRO A 1 186 ? 20.192 -5.594 -15.474 1.00 92.50 186 PRO A O 1
ATOM 1505 N N . ALA A 1 187 ? 21.658 -5.344 -17.152 1.00 93.19 187 ALA A N 1
ATOM 1506 C CA . ALA A 1 187 ? 22.037 -3.980 -16.784 1.00 93.19 187 ALA A CA 1
ATOM 1507 C C . ALA A 1 187 ? 20.849 -3.005 -16.880 1.00 93.19 187 ALA A C 1
ATOM 1509 O O . ALA A 1 187 ? 20.622 -2.212 -15.967 1.00 93.19 187 ALA A O 1
ATOM 1510 N N . CYS A 1 188 ? 20.056 -3.101 -17.954 1.00 95.19 188 CYS A N 1
ATOM 1511 C CA . CYS A 1 188 ? 18.861 -2.273 -18.134 1.00 95.19 188 CYS A CA 1
ATOM 1512 C C . CYS A 1 188 ? 17.750 -2.671 -17.154 1.00 95.19 188 CYS A C 1
ATOM 1514 O O . CYS A 1 188 ? 17.073 -1.796 -16.623 1.00 95.19 188 CYS A O 1
ATOM 1516 N N . SER A 1 189 ? 17.594 -3.965 -16.856 1.00 95.06 189 SER A N 1
ATOM 1517 C CA . SER A 1 189 ? 16.655 -4.438 -15.832 1.00 95.06 189 SER A CA 1
ATOM 1518 C C . SER A 1 189 ? 16.985 -3.868 -14.451 1.00 95.06 189 SER A C 1
ATOM 1520 O O . SER A 1 189 ? 16.091 -3.380 -13.767 1.00 95.06 189 SER A O 1
ATOM 1522 N N . SER A 1 190 ? 18.260 -3.841 -14.049 1.00 95.56 190 SER A N 1
ATOM 1523 C CA . SER A 1 190 ? 18.672 -3.217 -12.783 1.00 95.56 190 SER A CA 1
ATOM 1524 C C . SER A 1 190 ? 18.363 -1.717 -12.749 1.00 95.56 190 SER A C 1
ATOM 1526 O O . SER A 1 190 ? 17.822 -1.223 -11.759 1.00 95.56 190 SER A O 1
ATOM 1528 N N . ALA A 1 191 ? 18.644 -0.991 -13.838 1.00 97.00 191 ALA A N 1
ATOM 1529 C CA . ALA A 1 191 ? 18.295 0.427 -13.955 1.00 97.00 191 ALA A CA 1
ATOM 1530 C C . ALA A 1 191 ? 16.775 0.658 -13.878 1.00 97.00 191 ALA A C 1
ATOM 1532 O O . ALA A 1 191 ? 16.317 1.606 -13.242 1.00 97.00 191 ALA A O 1
ATOM 1533 N N . PHE A 1 192 ? 15.985 -0.241 -14.464 1.00 97.38 192 PHE A N 1
ATOM 1534 C CA . PHE A 1 192 ? 14.528 -0.204 -14.409 1.00 97.38 192 PHE A CA 1
ATOM 1535 C C . PHE A 1 192 ? 13.970 -0.420 -12.998 1.00 97.38 192 PHE A C 1
ATOM 1537 O O . PHE A 1 192 ? 13.047 0.286 -12.589 1.00 97.38 192 PHE A O 1
ATOM 1544 N N . ILE A 1 193 ? 14.547 -1.336 -12.217 1.00 95.94 193 ILE A N 1
ATOM 1545 C CA . ILE A 1 193 ? 14.154 -1.512 -10.813 1.00 95.94 193 ILE A CA 1
ATOM 1546 C C . ILE A 1 193 ? 14.467 -0.249 -10.002 1.00 95.94 193 ILE A C 1
ATOM 1548 O O . ILE A 1 193 ? 13.603 0.225 -9.265 1.00 95.94 193 ILE A O 1
ATOM 1552 N N . LEU A 1 194 ? 15.647 0.356 -10.187 1.00 96.62 194 LEU A N 1
ATOM 1553 C CA . LEU A 1 194 ? 15.996 1.624 -9.529 1.00 96.62 194 LEU A CA 1
ATOM 1554 C C . LEU A 1 194 ? 15.034 2.758 -9.904 1.00 96.62 194 LEU A C 1
ATOM 1556 O O . LEU A 1 194 ? 14.606 3.517 -9.035 1.00 96.62 194 LEU A O 1
ATOM 1560 N N . TRP A 1 195 ? 14.657 2.847 -11.180 1.00 97.81 195 TRP A N 1
ATOM 1561 C CA . TRP A 1 195 ? 13.639 3.787 -11.643 1.00 97.81 195 TRP A CA 1
ATOM 1562 C C . TRP A 1 195 ? 12.290 3.539 -10.964 1.00 97.81 195 TRP A C 1
ATOM 1564 O O . TRP A 1 195 ? 11.693 4.471 -10.436 1.00 97.81 195 TRP A O 1
ATOM 1574 N N . THR A 1 196 ? 11.841 2.285 -10.894 1.00 97.31 196 THR A N 1
ATOM 1575 C CA . THR A 1 196 ? 10.544 1.944 -10.291 1.00 97.31 196 THR A CA 1
ATOM 1576 C C . THR A 1 196 ? 10.504 2.311 -8.805 1.00 97.31 196 THR A C 1
ATOM 1578 O O . THR A 1 196 ? 9.521 2.879 -8.330 1.00 97.31 196 THR A O 1
ATOM 1581 N N . ILE A 1 197 ? 11.601 2.066 -8.080 1.00 96.81 197 ILE A N 1
ATOM 1582 C CA . ILE A 1 197 ? 11.774 2.493 -6.684 1.00 96.81 197 ILE A CA 1
ATOM 1583 C C . ILE A 1 197 ? 11.636 4.018 -6.568 1.00 96.81 197 ILE A C 1
ATOM 1585 O O . ILE A 1 197 ? 10.935 4.503 -5.677 1.00 96.81 197 ILE A O 1
ATOM 1589 N N . GLN A 1 198 ? 12.269 4.783 -7.460 1.00 97.50 198 GLN A N 1
ATOM 1590 C CA . GLN A 1 198 ? 12.180 6.244 -7.445 1.00 97.50 198 GLN A CA 1
ATOM 1591 C C . GLN A 1 198 ? 10.753 6.742 -7.720 1.00 97.50 198 GLN A C 1
ATOM 1593 O O . GLN A 1 198 ? 10.256 7.592 -6.983 1.00 97.50 198 GLN A O 1
ATOM 1598 N N . GLU A 1 199 ? 10.061 6.178 -8.709 1.00 97.69 199 GLU A N 1
ATOM 1599 C CA . GLU A 1 199 ? 8.675 6.561 -9.010 1.00 97.69 199 GLU A CA 1
ATOM 1600 C C . GLU A 1 199 ? 7.720 6.225 -7.852 1.00 97.69 199 GLU A C 1
ATOM 1602 O O . GLU A 1 199 ? 6.826 7.014 -7.539 1.00 97.69 199 GLU A O 1
ATOM 1607 N N . VAL A 1 200 ? 7.929 5.098 -7.154 1.00 97.56 200 VAL A N 1
ATOM 1608 C CA . VAL A 1 200 ? 7.171 4.769 -5.932 1.00 97.56 200 VAL A CA 1
ATOM 1609 C C . VAL A 1 200 ? 7.442 5.777 -4.817 1.00 97.56 200 VAL A C 1
ATOM 1611 O O . VAL A 1 200 ? 6.508 6.151 -4.108 1.00 97.56 200 VAL A O 1
ATOM 1614 N N . ASN A 1 201 ? 8.676 6.264 -4.655 1.00 97.62 201 ASN A N 1
ATOM 1615 C CA . ASN A 1 201 ? 8.972 7.318 -3.678 1.00 97.62 201 ASN A CA 1
ATOM 1616 C C . ASN A 1 201 ? 8.181 8.596 -3.981 1.00 97.62 201 ASN A C 1
ATOM 1618 O O . ASN A 1 201 ? 7.504 9.127 -3.098 1.00 97.62 201 ASN A O 1
ATOM 1622 N N . ASP A 1 202 ? 8.207 9.065 -5.226 1.00 97.00 202 ASP A N 1
ATOM 1623 C CA . ASP A 1 202 ? 7.511 10.294 -5.620 1.00 97.00 202 ASP A CA 1
ATOM 1624 C C . ASP A 1 202 ? 5.985 10.157 -5.477 1.00 97.00 202 ASP A C 1
ATOM 1626 O O . ASP A 1 202 ? 5.302 11.063 -4.981 1.00 97.00 202 ASP A O 1
ATOM 1630 N N . PHE A 1 203 ? 5.453 8.984 -5.820 1.00 97.44 203 PHE A N 1
ATOM 1631 C CA . PHE A 1 203 ? 4.061 8.609 -5.590 1.00 97.44 203 PHE A CA 1
ATOM 1632 C C . PHE A 1 203 ? 3.679 8.642 -4.101 1.00 97.44 203 PHE A C 1
ATOM 1634 O O . PHE A 1 203 ? 2.686 9.276 -3.719 1.00 97.44 203 PHE A O 1
ATOM 1641 N N . MET A 1 204 ? 4.483 8.015 -3.241 1.00 97.88 204 MET A N 1
ATOM 1642 C CA . MET A 1 204 ? 4.217 7.937 -1.804 1.00 97.88 204 MET A CA 1
ATOM 1643 C C . MET A 1 204 ? 4.327 9.298 -1.115 1.00 97.88 204 MET A C 1
ATOM 1645 O O . MET A 1 204 ? 3.517 9.594 -0.236 1.00 97.88 204 MET A O 1
ATOM 1649 N N . VAL A 1 205 ? 5.237 10.177 -1.548 1.00 96.75 205 VAL A N 1
ATOM 1650 C CA . VAL A 1 205 ? 5.325 11.560 -1.043 1.00 96.75 205 VAL A CA 1
ATOM 1651 C C . VAL A 1 205 ? 4.000 12.307 -1.225 1.00 96.75 205 VAL A C 1
ATOM 1653 O O . VAL A 1 205 ? 3.590 13.069 -0.343 1.00 96.75 205 VAL A O 1
ATOM 1656 N N . ILE A 1 206 ? 3.313 12.105 -2.351 1.00 95.31 206 ILE A N 1
ATOM 1657 C CA . ILE A 1 206 ? 2.012 12.731 -2.620 1.00 95.31 206 ILE A CA 1
ATOM 1658 C C . ILE A 1 206 ? 0.930 12.099 -1.745 1.00 95.31 206 ILE A C 1
ATOM 1660 O O . ILE A 1 206 ? 0.171 12.823 -1.093 1.00 95.31 206 ILE A O 1
ATOM 1664 N N . LEU A 1 207 ? 0.869 10.767 -1.690 1.00 95.94 207 LEU A N 1
ATOM 1665 C CA . LEU A 1 207 ? -0.150 10.069 -0.910 1.00 95.94 207 LEU A CA 1
ATOM 1666 C C . LEU A 1 207 ? -0.039 10.347 0.586 1.00 95.94 207 LEU A C 1
ATOM 1668 O O . LEU A 1 207 ? -1.049 10.661 1.209 1.00 95.94 207 LEU A O 1
ATOM 1672 N N . ILE A 1 208 ? 1.166 10.328 1.156 1.00 96.69 208 ILE A N 1
ATOM 1673 C CA . ILE A 1 208 ? 1.380 10.607 2.581 1.00 96.69 208 ILE A CA 1
ATOM 1674 C C . ILE A 1 208 ? 0.874 12.012 2.935 1.00 96.69 208 ILE A C 1
ATOM 1676 O O . ILE A 1 208 ? 0.171 12.184 3.930 1.00 96.69 208 ILE A O 1
ATOM 1680 N N . LYS A 1 209 ? 1.143 13.016 2.091 1.00 94.19 209 LYS A N 1
ATOM 1681 C CA . LYS A 1 209 ? 0.634 14.384 2.300 1.00 94.19 209 LYS A CA 1
ATOM 1682 C C . LYS A 1 209 ? -0.893 14.462 2.275 1.00 94.19 209 LYS A C 1
ATOM 1684 O O . LYS A 1 209 ? -1.466 15.257 3.012 1.00 94.19 209 LYS A O 1
ATOM 1689 N N . HIS A 1 210 ? -1.544 13.659 1.436 1.00 92.69 210 HIS A N 1
ATOM 1690 C CA . HIS A 1 210 ? -3.002 13.628 1.332 1.00 92.69 210 HIS A CA 1
ATOM 1691 C C . HIS A 1 210 ? -3.673 12.784 2.421 1.00 92.69 210 HIS A C 1
ATOM 1693 O O . HIS A 1 210 ? -4.779 13.115 2.836 1.00 92.69 210 HIS A O 1
ATOM 1699 N N . MET A 1 211 ? -3.030 11.707 2.872 1.00 95.19 211 MET A N 1
ATOM 1700 C CA . MET A 1 211 ? -3.593 10.758 3.833 1.00 95.19 211 MET A CA 1
ATOM 1701 C C . MET A 1 211 ? -3.432 11.221 5.280 1.00 95.19 211 MET A C 1
ATOM 1703 O O . MET A 1 211 ? -4.355 11.094 6.077 1.00 95.19 211 MET A O 1
ATOM 1707 N N . PHE A 1 212 ? -2.276 11.776 5.640 1.00 94.75 212 PHE A N 1
ATOM 1708 C CA . PHE A 1 212 ? -1.945 12.093 7.033 1.00 94.75 212 PHE A CA 1
ATOM 1709 C C . PHE A 1 212 ? -2.238 13.557 7.379 1.00 94.75 212 PHE A C 1
ATOM 1711 O O . PHE A 1 212 ? -1.385 14.292 7.877 1.00 94.75 212 PHE A O 1
ATOM 1718 N N . ILE A 1 213 ? -3.474 13.980 7.112 1.00 91.19 213 ILE A N 1
ATOM 1719 C CA . ILE A 1 213 ? -4.000 15.306 7.469 1.00 91.19 213 ILE A CA 1
ATOM 1720 C C . ILE A 1 213 ? -4.620 15.235 8.880 1.00 91.19 213 ILE A C 1
ATOM 1722 O O . ILE A 1 213 ? -5.131 14.175 9.269 1.00 91.19 213 ILE A O 1
ATOM 1726 N N . PRO A 1 214 ? -4.611 16.326 9.677 1.00 87.88 214 PRO A N 1
ATOM 1727 C CA . PRO A 1 214 ? -5.293 16.351 10.967 1.00 87.88 214 PRO A CA 1
ATOM 1728 C C . PRO A 1 214 ? -6.747 15.868 10.880 1.00 87.88 214 PRO A C 1
ATOM 1730 O O . PRO A 1 214 ? -7.463 16.192 9.939 1.00 87.88 214 PRO A O 1
ATOM 1733 N N . GLN A 1 215 ? -7.186 15.129 11.901 1.00 85.62 215 GLN A N 1
ATOM 1734 C CA . GLN A 1 215 ? -8.540 14.557 12.021 1.00 85.62 215 GLN A CA 1
ATOM 1735 C C . GLN A 1 215 ? -8.895 13.431 11.042 1.00 85.62 215 GLN A C 1
ATOM 1737 O O . GLN A 1 215 ? -10.050 13.011 10.993 1.00 85.62 215 GLN A O 1
ATOM 1742 N N . THR A 1 216 ? -7.923 12.881 10.315 1.00 92.19 216 THR A N 1
ATOM 1743 C CA . THR A 1 216 ? -8.162 11.660 9.537 1.00 92.19 216 THR A CA 1
ATOM 1744 C C . THR A 1 216 ? -8.471 10.489 10.473 1.00 92.19 216 THR A C 1
ATOM 1746 O O . THR A 1 216 ? -7.744 10.245 11.436 1.00 92.19 216 THR A O 1
ATOM 1749 N N . SER A 1 217 ? -9.572 9.779 10.210 1.00 93.12 217 SER A N 1
ATOM 1750 C CA . SER A 1 217 ? -9.973 8.599 10.979 1.00 93.12 217 SER A CA 1
ATOM 1751 C C . SER A 1 217 ? -9.141 7.371 10.605 1.00 93.12 217 SER A C 1
ATOM 1753 O O . SER A 1 217 ? -8.653 7.252 9.478 1.00 93.12 217 SER A O 1
ATOM 1755 N N . LEU A 1 218 ? -9.041 6.417 11.536 1.00 93.81 218 LEU A N 1
ATOM 1756 C CA . LEU A 1 218 ? -8.357 5.149 11.282 1.00 93.81 218 LEU A CA 1
ATOM 1757 C C . LEU A 1 218 ? -9.004 4.373 10.126 1.00 93.81 218 LEU A C 1
ATOM 1759 O O . LEU A 1 218 ? -8.291 3.823 9.296 1.00 93.81 218 LEU A O 1
ATOM 1763 N N . SER A 1 219 ? -10.335 4.399 10.023 1.00 94.50 219 SER A N 1
ATOM 1764 C CA . SER A 1 219 ? -11.086 3.717 8.963 1.00 94.50 219 SER A CA 1
ATOM 1765 C C . SER A 1 219 ? -10.734 4.242 7.570 1.00 94.50 219 SER A C 1
ATOM 1767 O O . SER A 1 219 ? -10.530 3.455 6.648 1.00 94.50 219 SER A O 1
ATOM 1769 N N . ASN A 1 220 ? -10.584 5.564 7.417 1.00 94.38 220 ASN A N 1
ATOM 1770 C CA . ASN A 1 220 ? -10.180 6.160 6.141 1.00 94.38 220 ASN A CA 1
ATOM 1771 C C . ASN A 1 220 ? -8.745 5.765 5.767 1.00 94.38 220 ASN A C 1
ATOM 1773 O O . ASN A 1 220 ? -8.487 5.439 4.609 1.00 94.38 220 ASN A O 1
ATOM 1777 N N . LEU A 1 221 ? -7.818 5.771 6.734 1.00 95.88 221 LEU A N 1
ATOM 1778 C CA . LEU A 1 221 ? -6.439 5.315 6.510 1.00 95.88 221 LEU A CA 1
ATOM 1779 C C . LEU A 1 221 ? -6.408 3.835 6.116 1.00 95.88 221 LEU A C 1
ATOM 1781 O O . LEU A 1 221 ? -5.767 3.478 5.130 1.00 95.88 221 LEU A O 1
ATOM 1785 N N . SER A 1 222 ? -7.156 3.004 6.840 1.00 94.94 222 SER A N 1
ATOM 1786 C CA . SER A 1 222 ? -7.310 1.569 6.599 1.00 94.94 222 SER A CA 1
ATOM 1787 C C . SER A 1 222 ? -7.815 1.288 5.179 1.00 94.94 222 SER A C 1
ATOM 1789 O O . SER A 1 222 ? -7.217 0.496 4.451 1.00 94.94 222 SER A O 1
ATOM 1791 N N . GLU A 1 223 ? -8.856 1.993 4.725 1.00 95.19 223 GLU A N 1
ATOM 1792 C CA . GLU A 1 223 ? -9.374 1.866 3.357 1.00 95.19 223 GLU A CA 1
ATOM 1793 C C . GLU A 1 223 ? -8.342 2.288 2.297 1.00 95.19 223 GLU A C 1
ATOM 1795 O O . GLU A 1 223 ? -8.154 1.587 1.298 1.00 95.19 223 GLU A O 1
ATOM 1800 N N . CYS A 1 224 ? -7.641 3.403 2.523 1.00 96.19 224 CYS A N 1
ATOM 1801 C CA . CYS A 1 224 ? -6.596 3.887 1.619 1.00 96.19 224 CYS A CA 1
ATOM 1802 C C . CYS A 1 224 ? -5.451 2.874 1.483 1.00 96.19 224 CYS A C 1
ATOM 1804 O O . CYS A 1 224 ? -5.033 2.567 0.367 1.00 96.19 224 CYS A O 1
ATOM 1806 N N . ILE A 1 225 ? -4.975 2.322 2.600 1.00 95.25 225 ILE A N 1
ATOM 1807 C CA . ILE A 1 225 ? -3.865 1.359 2.628 1.00 95.25 225 ILE A CA 1
ATOM 1808 C C . ILE A 1 225 ? -4.257 0.056 1.941 1.00 95.25 225 ILE A C 1
ATOM 1810 O O . ILE A 1 225 ? -3.502 -0.424 1.097 1.00 95.25 225 ILE A O 1
ATOM 1814 N N . LYS A 1 226 ? -5.470 -0.463 2.188 1.00 94.44 226 LYS A N 1
ATOM 1815 C CA . LYS A 1 226 ? -6.000 -1.617 1.437 1.00 94.44 226 LYS A CA 1
ATOM 1816 C C . LYS A 1 226 ? -5.940 -1.384 -0.067 1.00 94.44 226 LYS A C 1
ATOM 1818 O O . LYS A 1 226 ? -5.546 -2.280 -0.808 1.00 94.44 226 LYS A O 1
ATOM 1823 N N . ALA A 1 227 ? -6.355 -0.202 -0.524 1.00 95.19 227 ALA A N 1
ATOM 1824 C CA . ALA A 1 227 ? -6.365 0.123 -1.946 1.00 95.19 227 ALA A CA 1
ATOM 1825 C C . ALA A 1 227 ? -4.946 0.201 -2.532 1.00 95.19 227 ALA A C 1
ATOM 1827 O O . ALA A 1 227 ? -4.720 -0.300 -3.631 1.00 95.19 227 ALA A O 1
ATOM 1828 N N . ILE A 1 228 ? -3.995 0.793 -1.804 1.00 96.31 228 ILE A N 1
ATOM 1829 C CA . ILE A 1 228 ? -2.588 0.863 -2.223 1.00 96.31 228 ILE A CA 1
ATOM 1830 C C . ILE A 1 228 ? -1.986 -0.544 -2.306 1.00 96.31 228 ILE A C 1
ATOM 1832 O O . ILE A 1 228 ? -1.434 -0.896 -3.344 1.00 96.31 228 ILE A O 1
ATOM 1836 N N . HIS A 1 229 ? -2.129 -1.360 -1.257 1.00 95.06 229 HIS A N 1
ATOM 1837 C CA . HIS A 1 229 ? -1.556 -2.710 -1.211 1.00 95.06 229 HIS A CA 1
ATOM 1838 C C . HIS A 1 229 ? -2.151 -3.618 -2.278 1.00 95.06 229 HIS A C 1
ATOM 1840 O O . HIS A 1 229 ? -1.407 -4.316 -2.958 1.00 95.06 229 HIS A O 1
ATOM 1846 N N . LYS A 1 230 ? -3.473 -3.557 -2.484 1.00 94.81 230 LYS A N 1
ATOM 1847 C CA . LYS A 1 230 ? -4.131 -4.318 -3.548 1.00 94.81 230 LYS A CA 1
ATOM 1848 C C . LYS A 1 230 ? -3.505 -4.021 -4.912 1.00 94.81 230 LYS A C 1
ATOM 1850 O O . LYS A 1 230 ? -3.144 -4.948 -5.621 1.00 94.81 230 LYS A O 1
ATOM 1855 N N . ASN A 1 231 ? -3.377 -2.744 -5.266 1.00 94.56 231 ASN A N 1
ATOM 1856 C CA . ASN A 1 231 ? -2.858 -2.362 -6.577 1.00 94.56 231 ASN A CA 1
ATOM 1857 C C . ASN A 1 231 ? -1.345 -2.625 -6.698 1.00 94.56 231 ASN A C 1
ATOM 1859 O O . ASN A 1 231 ? -0.871 -2.946 -7.780 1.00 94.56 231 ASN A O 1
ATOM 1863 N N . CYS A 1 232 ? -0.588 -2.517 -5.601 1.00 95.81 232 CYS A N 1
ATOM 1864 C CA . CYS A 1 232 ? 0.826 -2.895 -5.577 1.00 95.81 232 CYS A CA 1
ATOM 1865 C C . CYS A 1 232 ? 1.004 -4.396 -5.830 1.00 95.81 232 CYS A C 1
ATOM 1867 O O . CYS A 1 232 ? 1.841 -4.786 -6.633 1.00 95.81 232 CYS A O 1
ATOM 1869 N N . HIS A 1 233 ? 0.170 -5.235 -5.212 1.00 94.69 233 HIS A N 1
ATOM 1870 C CA . HIS A 1 233 ? 0.229 -6.684 -5.390 1.00 94.69 233 HIS A CA 1
ATOM 1871 C C . HIS A 1 233 ? -0.024 -7.116 -6.847 1.00 94.69 233 HIS A C 1
ATOM 1873 O O . HIS A 1 233 ? 0.495 -8.139 -7.279 1.00 94.69 233 HIS A O 1
ATOM 1879 N N . GLU A 1 234 ? -0.771 -6.340 -7.639 1.00 92.81 234 GLU A N 1
ATOM 1880 C CA . GLU A 1 234 ? -0.945 -6.613 -9.076 1.00 92.81 234 GLU A CA 1
ATOM 1881 C C . GLU A 1 234 ? 0.382 -6.502 -9.862 1.00 92.81 234 GLU A C 1
ATOM 1883 O O . GLU A 1 234 ? 0.529 -7.149 -10.897 1.00 92.81 234 GLU A O 1
ATOM 1888 N N . LEU A 1 235 ? 1.384 -5.749 -9.377 1.00 91.94 235 LEU A N 1
ATOM 1889 C CA . LEU A 1 235 ? 2.732 -5.732 -9.974 1.00 91.94 235 LEU A CA 1
ATOM 1890 C C . LEU A 1 235 ? 3.518 -7.023 -9.715 1.00 91.94 235 LEU A C 1
ATOM 1892 O O . LEU A 1 235 ? 4.395 -7.365 -10.517 1.00 91.94 235 LEU A O 1
ATOM 1896 N N . CYS A 1 236 ? 3.206 -7.758 -8.644 1.00 93.31 236 CYS A N 1
ATOM 1897 C CA . CYS A 1 236 ? 3.898 -9.003 -8.314 1.00 93.31 236 CYS A CA 1
ATOM 1898 C C . CYS A 1 236 ? 3.709 -10.055 -9.416 1.00 93.31 236 CYS A C 1
ATOM 1900 O O . CYS A 1 236 ? 4.646 -10.791 -9.721 1.00 93.31 236 CYS A O 1
ATOM 1902 N N . ASP A 1 237 ? 2.554 -10.052 -10.091 1.00 91.50 237 ASP A N 1
ATOM 1903 C CA . ASP A 1 237 ? 2.268 -10.919 -11.244 1.00 91.50 237 ASP A CA 1
ATOM 1904 C C . ASP A 1 237 ? 3.206 -10.646 -12.439 1.00 91.50 237 ASP A C 1
ATOM 1906 O O . ASP A 1 237 ? 3.387 -11.500 -13.308 1.00 91.50 237 ASP A O 1
ATOM 1910 N N . TYR A 1 238 ? 3.848 -9.473 -12.468 1.00 89.25 238 TYR A N 1
ATOM 1911 C CA . TYR A 1 238 ? 4.839 -9.067 -13.469 1.00 89.25 238 TYR A CA 1
ATOM 1912 C C . TYR A 1 238 ? 6.285 -9.179 -12.962 1.00 89.25 238 TYR A C 1
ATOM 1914 O O . TYR A 1 238 ? 7.212 -8.743 -13.648 1.00 89.25 238 TYR A O 1
ATOM 1922 N N . GLY A 1 239 ? 6.491 -9.783 -11.787 1.00 90.12 239 GLY A N 1
ATOM 1923 C CA . GLY A 1 239 ? 7.808 -10.026 -11.196 1.00 90.12 239 GLY A CA 1
ATOM 1924 C C . GLY A 1 239 ? 8.385 -8.845 -10.414 1.00 90.12 239 GLY A C 1
ATOM 1925 O O . GLY A 1 239 ? 9.591 -8.825 -10.170 1.00 90.12 239 GLY A O 1
ATOM 1926 N N . ILE A 1 240 ? 7.559 -7.865 -10.033 1.00 92.38 240 ILE A N 1
ATOM 1927 C CA . ILE A 1 240 ? 7.992 -6.688 -9.271 1.00 92.38 240 ILE A CA 1
ATOM 1928 C C . ILE A 1 240 ? 7.223 -6.620 -7.952 1.00 92.38 240 ILE A C 1
ATOM 1930 O O . ILE A 1 240 ? 6.032 -6.328 -7.942 1.00 92.38 240 ILE A O 1
ATOM 1934 N N . ASP A 1 241 ? 7.926 -6.830 -6.840 1.00 93.56 241 ASP A N 1
ATOM 1935 C CA . ASP A 1 241 ? 7.389 -6.640 -5.490 1.00 93.56 241 ASP A CA 1
ATOM 1936 C C . ASP A 1 241 ? 7.991 -5.380 -4.853 1.00 93.56 241 ASP A C 1
ATOM 1938 O O . ASP A 1 241 ? 9.206 -5.270 -4.671 1.00 93.56 241 ASP A O 1
ATOM 1942 N N . LEU A 1 242 ? 7.127 -4.414 -4.530 1.00 93.31 242 LEU A N 1
ATOM 1943 C CA . LEU A 1 242 ? 7.488 -3.132 -3.909 1.00 93.31 242 LEU A CA 1
ATOM 1944 C C . LEU A 1 242 ? 6.726 -2.887 -2.609 1.00 93.31 242 LEU A C 1
ATOM 1946 O O . LEU A 1 242 ? 6.766 -1.775 -2.070 1.00 93.31 242 LEU A O 1
ATOM 1950 N N . GLN A 1 243 ? 6.021 -3.894 -2.085 1.00 92.94 243 GLN A N 1
ATOM 1951 C CA . GLN A 1 243 ? 5.205 -3.704 -0.892 1.00 92.94 243 GLN A CA 1
ATOM 1952 C C . GLN A 1 243 ? 6.072 -3.289 0.304 1.00 92.94 243 GLN A C 1
ATOM 1954 O O . GLN A 1 243 ? 5.723 -2.345 1.011 1.00 92.94 243 GLN A O 1
ATOM 1959 N N . PHE A 1 244 ? 7.262 -3.884 0.450 1.00 92.31 244 PHE A N 1
ATOM 1960 C CA . PHE A 1 244 ? 8.218 -3.537 1.508 1.00 92.31 244 PHE A CA 1
ATOM 1961 C C . PHE A 1 244 ? 8.584 -2.040 1.524 1.00 92.31 244 PHE A C 1
ATOM 1963 O O . PHE A 1 244 ? 8.763 -1.445 2.587 1.00 92.31 244 PHE A O 1
ATOM 1970 N N . GLN A 1 245 ? 8.695 -1.413 0.349 1.00 94.25 245 GLN A N 1
ATOM 1971 C CA . GLN A 1 245 ? 9.061 -0.006 0.221 1.00 94.25 245 GLN A CA 1
ATOM 1972 C C . GLN A 1 245 ? 7.894 0.905 0.618 1.00 94.25 245 GLN A C 1
ATOM 1974 O O . GLN A 1 245 ? 8.102 1.937 1.261 1.00 94.25 245 GLN A O 1
ATOM 1979 N N . ILE A 1 246 ? 6.670 0.523 0.248 1.00 95.38 246 ILE A N 1
ATOM 1980 C CA . ILE A 1 246 ? 5.444 1.229 0.635 1.00 95.38 246 ILE A CA 1
ATOM 1981 C C . ILE A 1 246 ? 5.256 1.141 2.153 1.00 95.38 246 ILE A C 1
ATOM 1983 O O . ILE A 1 246 ? 5.098 2.174 2.807 1.00 95.38 246 ILE A O 1
ATOM 1987 N N . ASP A 1 247 ? 5.362 -0.063 2.717 1.00 94.00 247 ASP A N 1
ATOM 1988 C CA . ASP A 1 247 ? 5.262 -0.312 4.158 1.00 94.00 247 ASP A CA 1
ATOM 1989 C C . ASP A 1 247 ? 6.322 0.482 4.937 1.00 94.00 247 ASP A C 1
ATOM 1991 O O . ASP A 1 247 ? 6.009 1.153 5.927 1.00 94.00 247 ASP A O 1
ATOM 1995 N N . GLY A 1 248 ? 7.565 0.501 4.443 1.00 94.88 248 GLY A N 1
ATOM 1996 C CA . GLY A 1 248 ? 8.656 1.279 5.028 1.00 94.88 248 GLY A CA 1
ATOM 1997 C C . GLY A 1 248 ? 8.361 2.782 5.096 1.00 94.88 248 GLY A C 1
ATOM 1998 O O . GLY A 1 248 ? 8.614 3.415 6.124 1.00 94.88 248 GLY A O 1
ATOM 1999 N N . GLN A 1 249 ? 7.771 3.355 4.042 1.00 96.00 249 GLN A N 1
ATOM 2000 C CA . GLN A 1 249 ? 7.394 4.775 4.007 1.00 96.00 249 GLN A CA 1
ATOM 2001 C C . GLN A 1 249 ? 6.156 5.092 4.859 1.00 96.00 249 GLN A C 1
ATOM 2003 O O . GLN A 1 249 ? 6.043 6.195 5.400 1.00 96.00 249 GLN A O 1
ATOM 2008 N N . LEU A 1 250 ? 5.237 4.137 5.015 1.00 95.62 250 LEU A N 1
ATOM 2009 C CA . LEU A 1 250 ? 4.032 4.293 5.831 1.00 95.62 250 LEU A CA 1
ATOM 2010 C C . LEU A 1 250 ? 4.287 4.110 7.331 1.00 95.62 250 LEU A C 1
ATOM 2012 O O . LEU A 1 250 ? 3.539 4.655 8.144 1.00 95.62 250 LEU A O 1
ATOM 2016 N N . ARG A 1 251 ? 5.347 3.397 7.722 1.00 94.94 251 ARG A N 1
ATOM 2017 C CA . ARG A 1 251 ? 5.631 3.032 9.118 1.00 94.94 251 ARG A CA 1
ATOM 2018 C C . ARG A 1 251 ? 5.600 4.213 10.090 1.00 94.94 251 ARG A C 1
ATOM 2020 O O . ARG A 1 251 ? 4.872 4.182 11.083 1.00 94.94 251 ARG A O 1
ATOM 2027 N N . ILE A 1 252 ? 6.400 5.247 9.831 1.00 95.75 252 ILE A N 1
ATOM 2028 C CA . ILE A 1 252 ? 6.513 6.424 10.709 1.00 95.75 252 ILE A CA 1
ATOM 2029 C C . ILE A 1 252 ? 5.189 7.204 10.777 1.00 95.75 252 ILE A C 1
ATOM 2031 O O . ILE A 1 252 ? 4.691 7.414 11.890 1.00 95.75 252 ILE A O 1
ATOM 2035 N N . PRO A 1 253 ? 4.584 7.632 9.647 1.00 96.06 253 PRO A N 1
ATOM 2036 C CA . PRO A 1 253 ? 3.341 8.393 9.702 1.00 96.06 253 PRO A CA 1
ATOM 2037 C C . PRO A 1 253 ? 2.175 7.581 10.288 1.00 96.06 253 PRO A C 1
ATOM 2039 O O . PRO A 1 253 ? 1.386 8.149 11.046 1.00 96.06 253 PRO A O 1
ATOM 2042 N N . LEU A 1 254 ? 2.099 6.265 10.048 1.00 95.81 254 LEU A N 1
ATOM 2043 C CA . LEU A 1 254 ? 1.084 5.412 10.677 1.00 95.81 254 LEU A CA 1
ATOM 2044 C C . LEU A 1 254 ? 1.284 5.271 12.174 1.00 95.81 254 LEU A C 1
ATOM 2046 O O . LEU A 1 254 ? 0.323 5.428 12.916 1.00 95.81 254 LEU A O 1
ATOM 2050 N N . THR A 1 255 ? 2.512 5.037 12.635 1.00 96.00 255 THR A N 1
ATOM 2051 C CA . THR A 1 255 ? 2.793 4.945 14.076 1.00 96.00 255 THR A CA 1
ATOM 2052 C C . THR A 1 255 ? 2.359 6.224 14.793 1.00 96.00 255 THR A C 1
ATOM 2054 O O . THR A 1 255 ? 1.738 6.168 15.855 1.00 96.00 255 THR A O 1
ATOM 2057 N N . LYS A 1 256 ? 2.630 7.392 14.197 1.00 95.62 256 LYS A N 1
ATOM 2058 C CA . LYS A 1 256 ? 2.172 8.677 14.734 1.00 95.62 256 LYS A CA 1
ATOM 2059 C C . LYS A 1 256 ? 0.645 8.779 14.740 1.00 95.62 256 LYS A C 1
ATOM 2061 O O . LYS A 1 256 ? 0.071 9.076 15.781 1.00 95.62 256 LYS A O 1
ATOM 2066 N N . ALA A 1 257 ? -0.010 8.486 13.617 1.00 95.94 257 ALA A N 1
ATOM 2067 C CA . ALA A 1 257 ? -1.467 8.550 13.513 1.00 95.94 257 ALA A CA 1
ATOM 2068 C C . ALA A 1 257 ? -2.169 7.596 14.495 1.00 95.94 257 ALA A C 1
ATOM 2070 O O . ALA A 1 257 ? -3.147 7.983 15.128 1.00 95.94 257 ALA A O 1
ATOM 2071 N N . ILE A 1 258 ? -1.647 6.380 14.667 1.00 95.69 258 ILE A N 1
ATOM 2072 C CA . ILE A 1 258 ? -2.136 5.383 15.628 1.00 95.69 258 ILE A CA 1
ATOM 2073 C C . ILE A 1 258 ? -2.073 5.936 17.056 1.00 95.69 258 ILE A C 1
ATOM 2075 O O . ILE A 1 258 ? -3.060 5.841 17.785 1.00 95.69 258 ILE A O 1
ATOM 2079 N N . ASN A 1 259 ? -0.958 6.559 17.445 1.00 95.44 259 ASN A N 1
ATOM 2080 C CA . ASN A 1 259 ? -0.825 7.178 18.766 1.00 95.44 259 ASN A CA 1
ATOM 2081 C C . ASN A 1 259 ? -1.773 8.375 18.947 1.00 95.44 259 ASN A C 1
ATOM 2083 O O . ASN A 1 259 ? -2.461 8.455 19.961 1.00 95.44 259 ASN A O 1
ATOM 2087 N N . ASP A 1 260 ? -1.898 9.250 17.948 1.00 95.31 260 ASP A N 1
ATOM 2088 C CA . ASP A 1 260 ? -2.829 10.385 18.012 1.00 95.31 260 ASP A CA 1
ATOM 2089 C C . ASP A 1 260 ? -4.291 9.907 18.138 1.00 95.31 260 ASP A C 1
ATOM 2091 O O . ASP A 1 260 ? -5.095 10.482 18.876 1.00 95.31 260 ASP A O 1
ATOM 2095 N N . ILE A 1 261 ? -4.656 8.837 17.423 1.00 95.81 261 ILE A N 1
ATOM 2096 C CA . ILE A 1 261 ? -5.990 8.223 17.473 1.00 95.81 261 ILE A CA 1
ATOM 2097 C C . ILE A 1 261 ? -6.226 7.546 18.822 1.00 95.81 261 ILE A C 1
ATOM 2099 O O . ILE A 1 261 ? -7.331 7.655 19.361 1.00 95.81 261 ILE A O 1
ATOM 2103 N N . LYS A 1 262 ? -5.208 6.893 19.391 1.00 96.12 262 LYS A N 1
ATOM 2104 C CA . LYS A 1 262 ? -5.253 6.315 20.739 1.00 96.12 262 LYS A CA 1
ATOM 2105 C C . LYS A 1 262 ? -5.649 7.365 21.766 1.00 96.12 262 LYS A C 1
ATOM 2107 O O . LYS A 1 262 ? -6.641 7.184 22.473 1.00 96.12 262 LYS A O 1
ATOM 2112 N N . ASP A 1 263 ? -4.912 8.469 21.805 1.00 96.31 263 ASP A N 1
ATOM 2113 C CA . ASP A 1 263 ? -5.084 9.504 22.821 1.00 96.31 263 ASP A CA 1
ATOM 2114 C C . ASP A 1 263 ? -6.457 10.176 22.693 1.00 96.31 263 ASP A C 1
ATOM 2116 O O . ASP A 1 263 ? -7.195 10.271 23.678 1.00 96.31 263 ASP A O 1
ATOM 2120 N N . LYS A 1 264 ? -6.870 10.512 21.463 1.00 95.62 264 LYS A N 1
ATOM 2121 C CA . LYS A 1 264 ? -8.214 11.049 21.181 1.00 95.62 264 LYS A CA 1
ATOM 2122 C C . LYS A 1 264 ? -9.326 10.082 21.577 1.00 95.62 264 LYS A C 1
ATOM 2124 O O . LYS A 1 264 ? -10.334 10.490 22.149 1.00 95.62 264 LYS A O 1
ATOM 2129 N N . THR A 1 265 ? -9.163 8.794 21.280 1.00 96.06 265 THR A N 1
ATOM 2130 C CA . THR A 1 265 ? -10.169 7.775 21.612 1.00 96.06 265 THR A CA 1
ATOM 2131 C C . THR A 1 265 ? -10.318 7.642 23.124 1.00 96.06 265 THR A C 1
ATOM 2133 O O . THR A 1 265 ? -11.441 7.605 23.630 1.00 96.06 265 THR A O 1
ATOM 2136 N N . ILE A 1 266 ? -9.205 7.635 23.862 1.00 96.94 266 ILE A N 1
ATOM 2137 C CA . ILE A 1 266 ? -9.209 7.607 25.329 1.00 96.94 266 ILE A CA 1
ATOM 2138 C C . ILE A 1 266 ? -9.881 8.860 25.898 1.00 96.94 266 ILE A C 1
ATOM 2140 O O . ILE A 1 266 ? -10.662 8.748 26.842 1.00 96.94 266 ILE A O 1
ATOM 2144 N N . GLU A 1 267 ? -9.618 10.039 25.339 1.00 96.12 267 GLU A N 1
ATOM 2145 C CA . GLU A 1 267 ? -10.240 11.293 25.775 1.00 96.12 267 GLU A CA 1
ATOM 2146 C C . GLU A 1 267 ? -11.765 11.274 25.583 1.00 96.12 267 GLU A C 1
ATOM 2148 O O . GLU A 1 267 ? -12.513 11.518 26.533 1.00 96.12 267 GLU A O 1
ATOM 2153 N N . VAL A 1 268 ? -12.243 10.861 24.404 1.00 94.94 268 VAL A N 1
ATOM 2154 C CA . VAL A 1 268 ? -13.681 10.697 24.117 1.00 94.94 268 VAL A CA 1
ATOM 2155 C C . VAL A 1 268 ? -14.334 9.697 25.073 1.00 94.94 268 VAL A C 1
ATOM 2157 O O . VAL A 1 268 ? -15.444 9.918 25.562 1.00 94.94 268 VAL A O 1
ATOM 2160 N N . ILE A 1 269 ? -13.652 8.592 25.365 1.00 94.19 269 ILE A N 1
ATOM 2161 C CA . ILE A 1 269 ? -14.130 7.579 26.308 1.00 94.19 269 ILE A CA 1
ATOM 2162 C C . ILE A 1 269 ? -14.205 8.144 27.740 1.00 94.19 269 ILE A C 1
ATOM 2164 O O . ILE A 1 269 ? -15.196 7.911 28.431 1.00 94.19 269 ILE A O 1
ATOM 2168 N N . LYS A 1 270 ? -13.218 8.937 28.177 1.00 94.50 270 LYS A N 1
ATOM 2169 C CA . LYS A 1 270 ? -13.219 9.589 29.500 1.00 94.50 270 LYS A CA 1
ATOM 2170 C C . LYS A 1 270 ? -14.354 10.596 29.668 1.00 94.50 270 LYS A C 1
ATOM 2172 O O . LYS A 1 270 ? -14.927 10.669 30.752 1.00 94.50 270 LYS A O 1
ATOM 2177 N N . ILE A 1 271 ? -14.718 11.329 28.616 1.00 94.38 271 ILE A N 1
ATOM 2178 C CA . ILE A 1 271 ? -15.895 12.212 28.648 1.00 94.38 271 ILE A CA 1
ATOM 2179 C C . ILE A 1 271 ? -17.153 11.384 28.936 1.00 94.38 271 ILE A C 1
ATOM 2181 O O . ILE A 1 271 ? -17.883 11.685 29.879 1.00 94.38 271 ILE A O 1
ATOM 2185 N N . ARG A 1 272 ? -17.348 10.265 28.224 1.00 93.00 272 ARG A N 1
ATOM 2186 C CA . ARG A 1 272 ? -18.500 9.370 28.445 1.00 93.00 272 ARG A CA 1
ATOM 2187 C C . ARG A 1 272 ? -18.547 8.797 29.862 1.00 93.00 272 ARG A C 1
ATOM 2189 O O . ARG A 1 272 ? -19.632 8.628 30.404 1.00 93.00 272 ARG A O 1
ATOM 2196 N N . PHE A 1 273 ? -17.398 8.544 30.491 1.00 92.62 273 PHE A N 1
ATOM 2197 C CA . PHE A 1 273 ? -17.339 8.104 31.892 1.00 92.62 273 PHE A CA 1
ATOM 2198 C C . PHE A 1 273 ? -17.929 9.119 32.866 1.00 92.62 273 PHE A C 1
ATOM 2200 O O . PHE A 1 273 ? -18.549 8.723 33.851 1.00 92.62 273 PHE A O 1
ATOM 2207 N N . SER A 1 274 ? -17.731 10.413 32.603 1.00 89.19 274 SER A N 1
ATOM 2208 C CA . SER A 1 274 ? -18.268 11.487 33.446 1.00 89.19 274 SER A CA 1
ATOM 2209 C C . SER A 1 274 ? -19.788 11.647 33.315 1.00 89.19 274 SER A C 1
ATOM 2211 O O . SER A 1 274 ? -20.442 12.122 34.240 1.00 89.19 274 SER A O 1
ATOM 2213 N N . GLU A 1 275 ? -20.355 11.205 32.190 1.00 90.25 275 GLU A N 1
ATOM 2214 C CA . GLU A 1 275 ? -21.786 11.288 31.880 1.00 90.25 275 GLU A CA 1
ATOM 2215 C C . GLU A 1 275 ? -22.563 10.016 32.252 1.00 90.25 275 GLU A C 1
ATOM 2217 O O . GLU A 1 275 ? -23.798 10.030 32.313 1.00 90.25 275 GLU A O 1
ATOM 2222 N N . ASP A 1 276 ? -21.858 8.907 32.479 1.00 90.81 276 ASP A N 1
ATOM 2223 C CA . ASP A 1 276 ? -22.459 7.601 32.713 1.00 90.81 276 ASP A CA 1
ATOM 2224 C C . ASP A 1 276 ? -23.064 7.506 34.122 1.00 90.81 276 ASP A C 1
ATOM 2226 O O . ASP A 1 276 ? -22.455 7.825 35.145 1.00 90.81 276 ASP A O 1
ATOM 2230 N N . LYS A 1 277 ? -24.326 7.076 34.147 1.00 91.69 277 LYS A N 1
ATOM 2231 C CA . LYS A 1 277 ? -25.174 6.990 35.342 1.00 91.69 277 LYS A CA 1
ATOM 2232 C C . LYS A 1 277 ? -25.384 5.552 35.801 1.00 91.69 277 LYS A C 1
ATOM 2234 O O . LYS A 1 277 ? -26.223 5.337 36.669 1.00 91.69 277 LYS A O 1
ATOM 2239 N N . TRP A 1 278 ? -24.714 4.583 35.172 1.00 94.88 278 TRP A N 1
ATOM 2240 C CA . TRP A 1 278 ? -24.844 3.157 35.473 1.00 94.88 278 TRP A CA 1
ATOM 2241 C C . TRP A 1 278 ? -26.282 2.632 35.428 1.00 94.88 278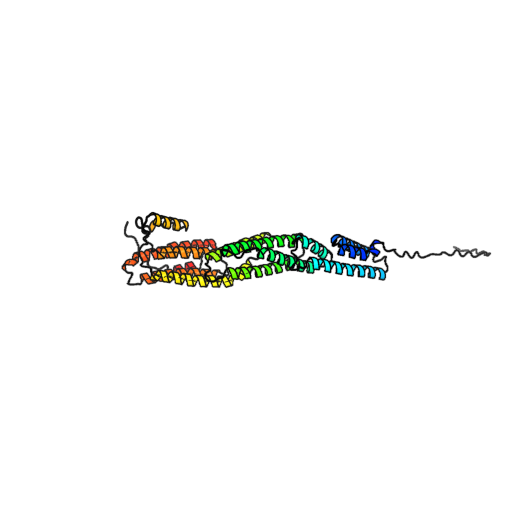 TRP A C 1
ATOM 2243 O O . TRP A 1 278 ? -26.668 1.761 36.194 1.00 94.88 278 TRP A O 1
ATOM 2253 N N . LYS A 1 279 ? -27.102 3.131 34.497 1.00 94.06 279 LYS A N 1
ATOM 2254 C CA . LYS A 1 279 ? -28.485 2.662 34.325 1.00 94.06 279 LYS A CA 1
ATOM 2255 C C . LYS A 1 279 ? -28.613 1.700 33.142 1.00 94.06 279 LYS A C 1
ATOM 2257 O O . LYS A 1 279 ? -27.932 1.909 32.133 1.00 94.06 279 LYS A O 1
ATOM 2262 N N . PRO A 1 280 ? -29.514 0.697 33.221 1.00 95.06 280 PRO A N 1
ATOM 2263 C CA . PRO A 1 280 ? -29.898 -0.107 32.063 1.00 95.06 280 PRO A CA 1
ATOM 2264 C C . PRO A 1 280 ? -30.291 0.786 30.882 1.00 95.06 280 PRO A C 1
ATOM 2266 O O . PRO A 1 280 ? -30.957 1.811 31.062 1.00 95.06 280 PRO A O 1
ATOM 2269 N N . TYR A 1 281 ? -29.877 0.418 29.674 1.00 95.69 281 TYR A N 1
ATOM 2270 C CA . TYR A 1 281 ? -30.094 1.249 28.498 1.00 95.69 281 TYR A CA 1
ATOM 2271 C C . TYR A 1 281 ? -31.544 1.147 28.015 1.00 95.69 281 TYR A C 1
ATOM 2273 O O . TYR A 1 281 ? -31.993 0.087 27.579 1.00 95.69 281 TYR A O 1
ATOM 2281 N N . ASN A 1 282 ? -32.277 2.262 28.091 1.00 95.00 282 ASN A N 1
ATOM 2282 C CA . ASN A 1 282 ? -33.636 2.370 27.570 1.00 95.00 282 ASN A CA 1
ATOM 2283 C C . ASN A 1 282 ? -33.629 2.745 26.084 1.00 95.00 282 ASN A C 1
ATOM 2285 O O . ASN A 1 282 ? -33.290 3.875 25.723 1.00 95.00 282 ASN A O 1
ATOM 2289 N N . LEU A 1 283 ? -34.082 1.826 25.238 1.00 94.12 283 LEU A N 1
ATOM 2290 C CA . LEU A 1 283 ? -34.197 2.011 23.791 1.00 94.12 283 LEU A CA 1
ATOM 2291 C C . LEU A 1 283 ? -35.572 2.518 23.360 1.00 94.12 283 LEU A C 1
ATOM 2293 O O . LEU A 1 283 ? -35.802 2.712 22.171 1.00 94.12 283 LEU A O 1
ATOM 2297 N N . LYS A 1 284 ? -36.470 2.788 24.316 1.00 93.31 284 LYS A N 1
ATOM 2298 C CA . LYS A 1 284 ? -37.841 3.303 24.149 1.00 93.31 284 LYS A CA 1
ATOM 2299 C C . LYS A 1 284 ? -38.809 2.336 23.465 1.00 93.31 284 LYS A C 1
ATOM 2301 O O . LYS A 1 284 ? -39.975 2.312 23.839 1.00 93.31 284 LYS A O 1
ATOM 2306 N N . THR A 1 285 ? -38.358 1.538 22.499 1.00 94.50 285 THR A N 1
ATOM 2307 C CA . THR A 1 285 ? -39.199 0.603 21.742 1.00 94.50 285 THR A CA 1
ATOM 2308 C C . THR A 1 285 ? -38.529 -0.757 21.566 1.00 94.50 285 THR A C 1
ATOM 2310 O O . THR A 1 285 ? -37.301 -0.867 21.530 1.00 94.50 285 THR A O 1
ATOM 2313 N N . LYS A 1 286 ? -39.358 -1.793 21.387 1.00 94.75 286 LYS A N 1
ATOM 2314 C CA . LYS A 1 286 ? -38.915 -3.157 21.070 1.00 94.75 286 LYS A CA 1
ATOM 2315 C C . LYS A 1 286 ? -38.122 -3.243 19.775 1.00 94.75 286 LYS A C 1
ATOM 2317 O O . LYS A 1 286 ? -37.069 -3.860 19.740 1.00 94.75 286 LYS A O 1
ATOM 2322 N N . GLN A 1 287 ? -38.566 -2.532 18.744 1.00 95.06 287 GLN A N 1
ATOM 2323 C CA . GLN A 1 287 ? -37.886 -2.504 17.449 1.00 95.06 287 GLN A CA 1
ATOM 2324 C C . GLN A 1 287 ? -36.448 -1.974 17.547 1.00 95.06 287 GLN A C 1
ATOM 2326 O O . GLN A 1 287 ? -35.551 -2.513 16.910 1.00 95.06 287 GLN A O 1
ATOM 2331 N N . LEU A 1 288 ? -36.205 -0.922 18.340 1.00 94.12 288 LEU A N 1
ATOM 2332 C CA . LEU A 1 288 ? -34.850 -0.389 18.530 1.00 94.12 288 LEU A CA 1
ATOM 2333 C C . LEU A 1 288 ? -33.968 -1.346 19.337 1.00 94.12 288 LEU A C 1
ATOM 2335 O O . LEU A 1 288 ? -32.776 -1.451 19.059 1.00 94.12 288 LEU A O 1
ATOM 2339 N N . ARG A 1 289 ? -34.556 -2.067 20.295 1.00 95.19 289 ARG A N 1
ATOM 2340 C CA . ARG A 1 289 ? -33.887 -3.140 21.035 1.00 95.19 289 ARG A CA 1
ATOM 2341 C C . ARG A 1 289 ? -33.485 -4.285 20.118 1.00 95.19 289 ARG A C 1
ATOM 2343 O O . ARG A 1 289 ? -32.309 -4.641 20.097 1.00 95.19 289 ARG A O 1
ATOM 2350 N N . ASP A 1 290 ? -34.423 -4.799 19.333 1.00 94.31 290 ASP A N 1
ATOM 2351 C CA . ASP A 1 290 ? -34.189 -5.908 18.406 1.00 94.31 290 ASP A CA 1
ATOM 2352 C C . ASP A 1 290 ? -33.110 -5.547 17.365 1.00 94.31 290 ASP A C 1
ATOM 2354 O O . ASP A 1 290 ? -32.245 -6.368 17.086 1.00 94.31 290 ASP A O 1
ATOM 2358 N N . LYS A 1 291 ? -33.050 -4.289 16.896 1.00 95.44 291 LYS A N 1
ATOM 2359 C CA . LYS A 1 291 ? -31.963 -3.811 16.016 1.00 95.44 291 LYS A CA 1
ATOM 2360 C C . LYS A 1 291 ? -30.570 -3.904 16.643 1.00 95.44 291 LYS A C 1
ATOM 2362 O O . LYS A 1 291 ? -29.621 -4.247 15.947 1.00 95.44 291 LYS A O 1
ATOM 2367 N N . ILE A 1 292 ? -30.419 -3.583 17.932 1.00 95.06 292 ILE A N 1
ATOM 2368 C CA . ILE A 1 292 ? -29.115 -3.711 18.611 1.00 95.06 292 ILE A CA 1
ATOM 2369 C C . ILE A 1 292 ? -28.747 -5.183 18.786 1.00 95.06 292 ILE A C 1
ATOM 2371 O O . ILE A 1 292 ? -27.588 -5.547 18.609 1.00 95.06 292 ILE A O 1
ATOM 2375 N N . VAL A 1 293 ? -29.722 -6.030 19.114 1.00 94.38 293 VAL A N 1
ATOM 2376 C CA . VAL A 1 293 ? -29.503 -7.477 19.210 1.00 94.38 293 VAL A CA 1
ATOM 2377 C C . VAL A 1 293 ? -29.032 -8.037 17.869 1.00 94.38 293 VAL A C 1
ATOM 2379 O O . VAL A 1 293 ? -28.030 -8.748 17.831 1.00 94.38 293 VAL A O 1
ATOM 2382 N N . GLU A 1 294 ? -29.707 -7.684 16.776 1.00 95.25 294 GLU A N 1
ATOM 2383 C CA . GLU A 1 294 ? -29.331 -8.085 15.419 1.00 95.25 294 GLU A CA 1
ATOM 2384 C C . GLU A 1 294 ? -27.922 -7.592 15.060 1.00 95.25 294 GLU A C 1
ATOM 2386 O O . GLU A 1 294 ? -27.090 -8.373 14.608 1.00 95.25 294 GLU A O 1
ATOM 2391 N N . GLU A 1 295 ? -27.603 -6.326 15.342 1.00 95.88 295 GLU A N 1
ATOM 2392 C CA . GLU A 1 295 ? -26.271 -5.754 15.113 1.00 95.88 295 GLU A CA 1
ATOM 2393 C C . GLU A 1 295 ? -25.165 -6.524 15.854 1.00 95.88 295 GLU A C 1
ATOM 2395 O O . GLU A 1 295 ? -24.156 -6.891 15.255 1.00 95.88 295 GLU A O 1
ATOM 2400 N N . PHE A 1 296 ? -25.348 -6.815 17.145 1.00 95.06 296 PHE A N 1
ATOM 2401 C CA . PHE A 1 296 ? -24.355 -7.557 17.929 1.00 95.06 296 PHE A CA 1
ATOM 2402 C C . PHE A 1 296 ? -24.284 -9.031 17.511 1.00 95.06 296 PHE A C 1
ATOM 2404 O O . PHE A 1 296 ? -23.207 -9.627 17.510 1.00 95.06 296 PHE A O 1
ATOM 2411 N N . THR A 1 297 ? -25.398 -9.610 17.075 1.00 94.38 297 THR A N 1
ATOM 2412 C CA . THR A 1 297 ? -25.400 -10.950 16.478 1.00 94.38 297 THR A CA 1
ATOM 2413 C C . THR A 1 297 ? -24.589 -10.960 15.180 1.00 94.38 297 THR A C 1
ATOM 2415 O O . THR A 1 297 ? -23.772 -11.858 14.987 1.00 94.38 297 THR A O 1
ATOM 2418 N N . ASN A 1 298 ? -24.706 -9.917 14.349 1.00 93.81 298 ASN A N 1
ATOM 2419 C CA . ASN A 1 298 ? -23.914 -9.741 13.126 1.00 93.81 298 ASN A CA 1
ATOM 2420 C C . ASN A 1 298 ? -22.422 -9.512 13.408 1.00 93.81 298 ASN A C 1
ATOM 2422 O O . ASN A 1 298 ? -21.582 -9.924 12.611 1.00 93.81 298 ASN A O 1
ATOM 2426 N N . TYR A 1 299 ? -22.069 -8.914 14.551 1.00 92.62 299 TYR A N 1
ATOM 2427 C CA . TYR A 1 299 ? -20.681 -8.889 15.023 1.00 92.62 299 TYR A CA 1
ATOM 2428 C C . TYR A 1 299 ? -20.178 -10.257 15.500 1.00 92.62 299 TYR A C 1
ATOM 2430 O O . TYR A 1 299 ? -18.977 -10.428 15.656 1.00 92.62 299 TYR A O 1
ATOM 2438 N N . GLY A 1 300 ? -21.052 -11.248 15.693 1.00 92.06 300 GLY A N 1
ATOM 2439 C CA . GLY A 1 300 ? -20.685 -12.600 16.115 1.00 92.06 300 GLY A CA 1
ATOM 2440 C C . GLY A 1 300 ? -20.821 -12.849 17.619 1.00 92.06 300 GLY A C 1
ATOM 2441 O O . GLY A 1 300 ? -20.224 -13.798 18.137 1.00 92.06 300 GLY A O 1
ATOM 2442 N N . PHE A 1 301 ? -21.589 -12.025 18.341 1.00 92.06 301 PHE A N 1
ATOM 2443 C CA . PHE A 1 301 ? -21.944 -12.288 19.737 1.00 92.06 301 PHE A CA 1
ATOM 2444 C C . PHE A 1 301 ? -23.113 -13.273 19.824 1.00 92.06 301 PHE A C 1
ATOM 2446 O O . PHE A 1 301 ? -24.259 -12.932 19.543 1.00 92.06 301 PHE A O 1
ATOM 2453 N N . SER A 1 302 ? -22.834 -14.497 20.271 1.00 87.50 302 SER A N 1
ATOM 2454 C CA . SER A 1 302 ? -23.870 -15.486 20.581 1.00 87.50 302 SER A CA 1
ATOM 2455 C C . SER A 1 302 ? -24.644 -15.099 21.844 1.00 87.50 302 SER A C 1
ATOM 2457 O O . SER A 1 302 ? -24.032 -14.705 22.838 1.00 87.50 302 SER A O 1
ATOM 2459 N N . ASN A 1 303 ? -25.964 -15.297 21.838 1.00 86.75 303 ASN A N 1
ATOM 2460 C CA . ASN A 1 303 ? -26.854 -15.101 22.990 1.00 86.75 303 ASN A CA 1
ATOM 2461 C C . ASN A 1 303 ? -26.898 -13.666 23.544 1.00 86.75 303 ASN A C 1
ATOM 2463 O O . ASN A 1 303 ? -27.177 -13.478 24.725 1.00 86.75 303 ASN A O 1
ATOM 2467 N N . PHE A 1 304 ? -26.673 -12.636 22.719 1.00 92.00 304 PHE A N 1
ATOM 2468 C CA . PHE A 1 304 ? -26.783 -11.240 23.174 1.00 92.00 304 PHE A CA 1
ATOM 2469 C C . PHE A 1 304 ? -28.185 -10.898 23.728 1.00 92.00 304 PHE A C 1
ATOM 2471 O O . PHE A 1 304 ? -28.330 -10.054 24.612 1.00 92.00 304 PHE A O 1
ATOM 2478 N N . GLU A 1 305 ? -29.213 -11.623 23.281 1.00 90.88 305 GLU A N 1
ATOM 2479 C CA . GLU A 1 305 ? -30.586 -11.558 23.793 1.00 90.88 305 GLU A CA 1
ATOM 2480 C C . GLU A 1 305 ? -30.706 -11.794 25.306 1.00 90.88 305 GLU A C 1
ATOM 2482 O O . GLU A 1 305 ? -31.663 -11.315 25.914 1.00 90.88 305 GLU A O 1
ATOM 2487 N N . SER A 1 306 ? -29.741 -12.464 25.949 1.00 92.25 306 SER A N 1
ATOM 2488 C CA . SER A 1 306 ? -29.755 -12.681 27.403 1.00 92.25 306 SER A CA 1
ATOM 2489 C C . SER A 1 306 ? -29.677 -11.382 28.209 1.00 92.25 306 SER A C 1
ATOM 2491 O O . SER A 1 306 ? -29.982 -11.371 29.398 1.00 92.25 306 SER A O 1
ATOM 2493 N N . TYR A 1 307 ? -29.250 -10.282 27.584 1.00 93.38 307 TYR A N 1
ATOM 2494 C CA . TYR A 1 307 ? -29.211 -8.960 28.207 1.00 93.38 307 TYR A CA 1
ATOM 2495 C C . TYR A 1 307 ? -30.538 -8.203 28.087 1.00 93.38 307 TYR A C 1
ATOM 2497 O O . TYR A 1 307 ? -30.650 -7.087 28.594 1.00 93.38 307 TYR A O 1
ATOM 2505 N N . ASN A 1 308 ? -31.559 -8.775 27.451 1.00 92.81 308 ASN A N 1
ATOM 2506 C CA . ASN A 1 308 ? -32.862 -8.142 27.306 1.00 92.81 308 ASN A CA 1
ATOM 2507 C C . ASN A 1 308 ? -33.600 -8.071 28.649 1.00 92.81 308 ASN A C 1
ATOM 2509 O O . ASN A 1 308 ? -33.714 -9.062 29.367 1.00 92.81 308 ASN A O 1
ATOM 2513 N N . LYS A 1 309 ? -34.169 -6.905 28.967 1.00 90.31 309 LYS A N 1
ATOM 2514 C CA . LYS A 1 309 ? -35.086 -6.731 30.100 1.00 90.31 309 LYS A CA 1
ATOM 2515 C C . LYS A 1 309 ? -36.419 -6.176 29.609 1.00 90.31 309 LYS A C 1
ATOM 2517 O O . LYS A 1 309 ? -36.573 -4.979 29.375 1.00 90.31 309 LYS A O 1
ATOM 2522 N N . GLY A 1 310 ? -37.394 -7.069 29.455 1.00 88.56 310 GLY A N 1
ATOM 2523 C CA . GLY A 1 310 ? -38.683 -6.740 28.851 1.00 88.56 310 GLY A CA 1
ATOM 2524 C C . GLY A 1 310 ? -38.537 -6.316 27.387 1.00 88.56 310 GLY A C 1
ATOM 2525 O O . GLY A 1 310 ? -37.644 -6.781 26.674 1.00 88.56 310 GLY A O 1
ATOM 2526 N N . ASP A 1 311 ? -39.416 -5.421 26.943 1.00 87.81 311 ASP A N 1
ATOM 2527 C CA . ASP A 1 311 ? -39.490 -5.046 25.531 1.00 87.81 311 ASP A CA 1
ATOM 2528 C C . ASP A 1 311 ? -38.512 -3.936 25.129 1.00 87.81 311 ASP A C 1
ATOM 2530 O O . ASP A 1 311 ? -38.049 -3.939 23.998 1.00 87.81 311 ASP A O 1
ATOM 2534 N N . SER A 1 312 ? -38.153 -3.000 26.014 1.00 91.38 312 SER A N 1
ATOM 2535 C CA . SER A 1 312 ? -37.422 -1.780 25.618 1.00 91.38 312 SER A CA 1
ATOM 2536 C C . SER A 1 312 ? -36.070 -1.563 26.300 1.00 91.38 312 SER A C 1
ATOM 2538 O O . SER A 1 312 ? -35.440 -0.534 26.048 1.00 91.38 312 SER A O 1
ATOM 2540 N N . TRP A 1 313 ? -35.624 -2.467 27.176 1.00 93.50 313 TRP A N 1
ATOM 2541 C CA . TRP A 1 313 ? -34.411 -2.263 27.974 1.00 93.50 313 TRP A CA 1
ATOM 2542 C C . TRP A 1 313 ? -33.343 -3.320 27.712 1.00 93.50 313 TRP A C 1
ATOM 2544 O O . TRP A 1 313 ? -33.648 -4.490 27.474 1.00 93.50 313 TRP A O 1
ATOM 2554 N N . LEU A 1 314 ? -32.085 -2.898 27.836 1.00 94.81 314 LEU A N 1
ATOM 2555 C CA . LEU A 1 314 ? -30.919 -3.773 27.924 1.00 94.81 314 LEU A CA 1
ATOM 2556 C C . LEU A 1 314 ? -30.281 -3.655 29.310 1.00 94.81 314 LEU A C 1
ATOM 2558 O O . LEU A 1 314 ? -30.085 -2.554 29.822 1.00 94.81 314 LEU A O 1
ATOM 2562 N N . MET A 1 315 ? -29.874 -4.783 29.887 1.00 94.81 315 MET A N 1
ATOM 2563 C CA . MET A 1 315 ? -29.081 -4.890 31.120 1.00 94.81 315 MET A CA 1
ATOM 2564 C C . MET A 1 315 ? -27.601 -4.524 30.910 1.00 94.81 315 MET A C 1
ATOM 2566 O O . MET A 1 315 ? -26.725 -4.978 31.639 1.00 94.81 315 MET A O 1
ATOM 2570 N N . LEU A 1 316 ? -27.334 -3.671 29.922 1.00 95.81 316 LEU A N 1
ATOM 2571 C CA . LEU A 1 316 ? -26.056 -3.031 29.643 1.00 95.81 316 LEU A CA 1
ATOM 2572 C C . LEU A 1 316 ? -26.275 -1.518 29.590 1.00 95.81 316 LEU A C 1
ATOM 2574 O O . LEU A 1 316 ? -27.371 -1.064 29.252 1.00 95.81 316 LEU A O 1
ATOM 2578 N N . THR A 1 317 ? -25.259 -0.730 29.932 1.00 95.75 317 THR A N 1
ATOM 2579 C CA . THR A 1 317 ? -25.352 0.732 29.837 1.00 95.75 317 THR A CA 1
ATOM 2580 C C . THR A 1 317 ? -25.156 1.191 28.394 1.00 95.75 317 THR A C 1
ATOM 2582 O O . THR A 1 317 ? -24.513 0.523 27.577 1.00 95.75 317 THR A O 1
ATOM 2585 N N . GLN A 1 318 ? -25.667 2.380 28.067 1.00 95.44 318 GLN A N 1
ATOM 2586 C CA . GLN A 1 318 ? -25.415 3.006 26.765 1.00 95.44 318 GLN A CA 1
ATOM 2587 C C . GLN A 1 318 ? -23.909 3.184 26.503 1.00 95.44 318 GLN A C 1
ATOM 2589 O O . GLN A 1 318 ? -23.450 3.028 25.368 1.00 95.44 318 GLN A O 1
ATOM 2594 N N . ASN A 1 319 ? -23.139 3.484 27.552 1.00 95.38 319 ASN A N 1
ATOM 2595 C CA . ASN A 1 319 ? -21.693 3.640 27.487 1.00 95.38 319 ASN A CA 1
ATOM 2596 C C . ASN A 1 319 ? -21.000 2.321 27.103 1.00 95.38 319 ASN A C 1
ATOM 2598 O O . ASN A 1 319 ? -20.190 2.316 26.179 1.00 95.38 319 ASN A O 1
ATOM 2602 N N . THR A 1 320 ? -21.377 1.191 27.708 1.00 95.81 320 THR A N 1
ATOM 2603 C CA . THR A 1 320 ? -20.839 -0.137 27.363 1.00 95.81 320 THR A CA 1
ATOM 2604 C C . THR A 1 320 ? -21.144 -0.534 25.918 1.00 95.81 320 THR A C 1
ATOM 2606 O O . THR A 1 320 ? -20.245 -0.988 25.204 1.00 95.81 320 THR A O 1
ATOM 2609 N N . ILE A 1 321 ? -22.367 -0.295 25.435 1.00 96.25 321 ILE A N 1
ATOM 2610 C CA . ILE A 1 321 ? -22.728 -0.544 24.028 1.00 96.25 321 ILE A CA 1
ATOM 2611 C C . ILE A 1 321 ? -21.889 0.329 23.081 1.00 96.25 321 ILE A C 1
ATOM 2613 O O . ILE A 1 321 ? -21.328 -0.158 22.099 1.00 96.25 321 ILE A O 1
ATOM 2617 N N . THR A 1 322 ? -21.759 1.620 23.390 1.00 96.19 322 THR A N 1
ATOM 2618 C CA . THR A 1 322 ? -21.012 2.577 22.557 1.00 96.19 322 THR A CA 1
ATOM 2619 C C . THR A 1 322 ? -19.513 2.276 22.548 1.00 96.19 322 THR A C 1
ATOM 2621 O O . THR A 1 322 ? -18.876 2.334 21.493 1.00 96.19 322 THR A O 1
ATOM 2624 N N . PHE A 1 323 ? -18.942 1.926 23.702 1.00 97.44 323 PHE A N 1
ATOM 2625 C CA . PHE A 1 323 ? -17.556 1.488 23.817 1.00 97.44 323 PHE A CA 1
ATOM 2626 C C . PHE A 1 323 ? -17.307 0.234 22.979 1.00 97.44 323 PHE A C 1
ATOM 2628 O O . PHE A 1 323 ? -16.357 0.216 22.206 1.00 97.44 323 PHE A O 1
ATOM 2635 N N . THR A 1 324 ? -18.196 -0.760 23.053 1.00 97.19 324 THR A N 1
ATOM 2636 C CA . THR A 1 324 ? -18.066 -2.008 22.288 1.00 97.19 324 THR A CA 1
ATOM 2637 C C . THR A 1 324 ? -17.994 -1.750 20.786 1.00 97.19 324 THR A C 1
ATOM 2639 O O . THR A 1 324 ? -17.055 -2.200 20.135 1.00 97.19 324 THR A O 1
ATOM 2642 N N . ARG A 1 325 ? -18.914 -0.942 20.244 1.00 96.69 325 ARG A N 1
ATOM 2643 C CA . ARG A 1 325 ? -18.884 -0.526 18.830 1.00 96.69 325 ARG A CA 1
ATOM 2644 C C . ARG A 1 325 ? -17.581 0.184 18.466 1.00 96.69 325 ARG A C 1
ATOM 2646 O O . ARG A 1 325 ? -16.954 -0.145 17.465 1.00 96.69 325 ARG A O 1
ATOM 2653 N N . THR A 1 326 ? -17.169 1.142 19.301 1.00 96.12 326 THR A N 1
ATOM 2654 C CA . THR A 1 326 ? -15.941 1.924 19.083 1.00 96.12 326 THR A CA 1
ATOM 2655 C C . THR A 1 326 ? -14.713 1.010 19.059 1.00 96.12 326 THR A C 1
ATOM 2657 O O . THR A 1 326 ? -13.864 1.144 18.184 1.00 96.12 326 THR A O 1
ATOM 2660 N N . TYR A 1 327 ? -14.634 0.061 19.993 1.00 97.00 327 TYR A N 1
ATOM 2661 C CA . TYR A 1 327 ? -13.503 -0.849 20.122 1.00 97.00 327 TYR A CA 1
ATOM 2662 C C . TYR A 1 327 ? -13.439 -1.868 18.983 1.00 97.00 327 TYR A C 1
ATOM 2664 O O . TYR A 1 327 ? -12.359 -2.119 18.461 1.00 97.00 327 TYR A O 1
ATOM 2672 N N . LEU A 1 328 ? -14.578 -2.423 18.556 1.00 96.75 328 LEU A N 1
ATOM 2673 C CA . LEU A 1 328 ? -14.628 -3.355 17.423 1.00 96.75 328 LEU A CA 1
ATOM 2674 C C . LEU A 1 328 ? -14.232 -2.679 16.110 1.00 96.75 328 LEU A C 1
ATOM 2676 O O . LEU A 1 328 ? -13.480 -3.259 15.331 1.00 96.75 328 LEU A O 1
ATOM 2680 N N . LEU A 1 329 ? -14.690 -1.444 15.878 1.00 95.38 329 LEU A N 1
ATOM 2681 C CA . LEU A 1 329 ? -14.259 -0.660 14.721 1.00 95.38 329 LEU A CA 1
ATOM 2682 C C . LEU A 1 329 ? -12.744 -0.418 14.762 1.00 95.38 329 LEU A C 1
ATOM 2684 O O . LEU A 1 329 ? -12.052 -0.714 13.792 1.00 95.38 329 LEU A O 1
ATOM 2688 N N . LEU A 1 330 ? -12.227 0.035 15.909 1.00 96.00 330 LEU A N 1
ATOM 2689 C CA . LEU A 1 330 ? -10.798 0.275 16.111 1.00 96.00 330 LEU A CA 1
ATOM 2690 C C . LEU A 1 330 ? -9.959 -0.990 15.874 1.00 96.00 330 LEU A C 1
ATOM 2692 O O . LEU A 1 330 ? -8.924 -0.920 15.214 1.00 96.00 330 LEU A O 1
ATOM 2696 N N . LEU A 1 331 ? -10.410 -2.138 16.388 1.00 95.62 331 LEU A N 1
ATOM 2697 C CA . LEU A 1 331 ? -9.772 -3.439 16.197 1.00 95.62 331 LEU A CA 1
ATOM 2698 C C . LEU A 1 331 ? -9.713 -3.809 14.716 1.00 95.62 331 LEU A C 1
ATOM 2700 O O . LEU A 1 331 ? -8.630 -4.071 14.199 1.00 95.62 331 LEU A O 1
ATOM 2704 N N . ASN A 1 332 ? -10.856 -3.795 14.031 1.00 94.06 332 ASN A N 1
ATOM 2705 C CA . ASN A 1 332 ? -10.933 -4.177 12.625 1.00 94.06 332 ASN A CA 1
ATOM 2706 C C . ASN A 1 332 ? -10.075 -3.262 11.746 1.00 94.06 332 ASN A C 1
ATOM 2708 O O . ASN A 1 332 ? -9.309 -3.754 10.921 1.00 94.06 332 ASN A O 1
ATOM 2712 N N . ASP A 1 333 ? -10.147 -1.947 11.954 1.00 95.06 333 ASP A N 1
ATOM 2713 C CA . ASP A 1 333 ? -9.350 -0.988 11.190 1.00 95.06 333 ASP A CA 1
ATOM 2714 C C . ASP A 1 333 ? -7.849 -1.170 11.433 1.00 95.06 333 ASP A C 1
ATOM 2716 O O . ASP A 1 333 ? -7.071 -1.089 10.481 1.00 95.06 333 ASP A O 1
ATOM 2720 N N . SER A 1 334 ? -7.446 -1.456 12.677 1.00 94.12 334 SER A N 1
ATOM 2721 C CA . SER A 1 334 ? -6.045 -1.710 13.040 1.00 94.12 334 SER A CA 1
ATOM 2722 C C . SER A 1 334 ? -5.514 -2.994 12.407 1.00 94.12 334 SER A C 1
ATOM 2724 O O . SER A 1 334 ? -4.408 -2.998 11.874 1.00 94.12 334 SER A O 1
ATOM 2726 N N . LEU A 1 335 ? -6.303 -4.072 12.426 1.00 91.94 335 LEU A N 1
ATOM 2727 C CA . LEU A 1 335 ? -5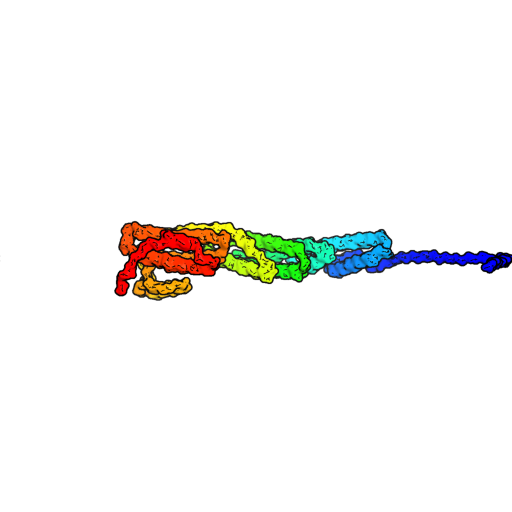.892 -5.382 11.910 1.00 91.94 335 LEU A CA 1
ATOM 2728 C C . LEU A 1 335 ? -5.666 -5.388 10.400 1.00 91.94 335 LEU A C 1
ATOM 2730 O O . LEU A 1 335 ? -4.835 -6.138 9.903 1.00 91.94 335 LEU A O 1
ATOM 2734 N N . VAL A 1 336 ? -6.351 -4.517 9.667 1.00 90.38 336 VAL A N 1
ATOM 2735 C CA . VAL A 1 336 ? -6.101 -4.316 8.236 1.00 90.38 336 VAL A CA 1
ATOM 2736 C C . VAL A 1 336 ? -4.685 -3.824 7.963 1.00 90.38 336 VAL A C 1
ATOM 2738 O O . VAL A 1 336 ? -4.084 -4.203 6.963 1.00 90.38 336 VAL A O 1
ATOM 2741 N N . MET A 1 337 ? -4.191 -2.922 8.807 1.00 89.38 337 MET A N 1
ATOM 2742 C CA . MET A 1 337 ? -2.874 -2.302 8.652 1.00 89.38 337 MET A CA 1
ATOM 2743 C C . MET A 1 337 ? -1.814 -3.059 9.453 1.00 89.38 337 MET A C 1
ATOM 2745 O O . MET A 1 337 ? -0.716 -2.548 9.660 1.00 89.38 337 MET A O 1
ATOM 2749 N N . TYR A 1 338 ? -2.153 -4.244 9.964 1.00 89.88 338 TYR A N 1
ATOM 2750 C CA . TYR A 1 338 ? -1.254 -5.008 10.802 1.00 89.88 338 TYR A CA 1
ATOM 2751 C C . TYR A 1 338 ? -0.035 -5.456 9.999 1.00 89.88 338 TYR A C 1
ATOM 2753 O O . TYR A 1 338 ? -0.144 -6.149 8.989 1.00 89.88 338 TYR A O 1
ATOM 2761 N N . SER A 1 339 ? 1.137 -5.090 10.502 1.00 87.38 339 SER A N 1
ATOM 2762 C CA . SER A 1 339 ? 2.429 -5.578 10.042 1.00 87.38 339 SER A CA 1
ATOM 2763 C C . SER A 1 339 ? 3.334 -5.791 11.257 1.00 87.38 339 SER A C 1
ATOM 2765 O O . SER A 1 339 ? 3.108 -5.161 12.297 1.00 87.38 339 SER A O 1
ATOM 2767 N N . PRO A 1 340 ? 4.374 -6.638 11.165 1.00 87.38 340 PRO A N 1
ATOM 2768 C CA . PRO A 1 340 ? 5.322 -6.829 12.264 1.00 87.38 340 PRO A CA 1
ATOM 2769 C C . PRO A 1 340 ? 5.925 -5.511 12.777 1.00 87.38 340 PRO A C 1
ATOM 2771 O O . PRO A 1 340 ? 6.133 -5.349 13.976 1.00 87.38 340 PRO A O 1
ATOM 2774 N N . ASP A 1 341 ? 6.136 -4.542 11.883 1.00 87.50 341 ASP A N 1
ATOM 2775 C CA . ASP A 1 341 ? 6.679 -3.224 12.219 1.00 87.50 341 ASP A CA 1
ATOM 2776 C C . ASP A 1 341 ? 5.697 -2.312 12.970 1.00 87.50 341 ASP A C 1
ATOM 2778 O O . ASP A 1 341 ? 6.133 -1.430 13.717 1.00 87.50 341 ASP A O 1
ATOM 2782 N N . LEU A 1 342 ? 4.387 -2.504 12.776 1.00 91.31 342 LEU A N 1
ATOM 2783 C CA . LEU A 1 342 ? 3.321 -1.741 13.436 1.00 91.31 342 LEU A CA 1
ATOM 2784 C C . LEU A 1 342 ? 2.691 -2.483 14.621 1.00 91.31 342 LEU A C 1
ATOM 2786 O O . LEU A 1 342 ? 1.957 -1.864 15.394 1.00 91.31 342 LEU A O 1
ATOM 2790 N N . ALA A 1 343 ? 2.995 -3.772 14.795 1.00 90.25 343 ALA A N 1
ATOM 2791 C CA . ALA A 1 343 ? 2.388 -4.645 15.797 1.00 90.25 343 ALA A CA 1
ATOM 2792 C C . ALA A 1 343 ? 2.429 -4.032 17.202 1.00 90.25 343 ALA A C 1
ATOM 2794 O O . ALA A 1 343 ? 1.392 -3.901 17.842 1.00 90.25 343 ALA A O 1
ATOM 2795 N N . THR A 1 344 ? 3.588 -3.540 17.647 1.00 91.25 344 THR A N 1
ATOM 2796 C CA . THR A 1 344 ? 3.735 -2.916 18.973 1.00 91.25 344 THR A CA 1
ATOM 2797 C C . THR A 1 344 ? 2.851 -1.676 19.149 1.00 91.25 344 THR A C 1
ATOM 2799 O O . THR A 1 344 ? 2.275 -1.475 20.217 1.00 91.25 344 THR A O 1
ATOM 2802 N N . ALA A 1 345 ? 2.728 -0.833 18.118 1.00 93.69 345 ALA A N 1
ATOM 2803 C CA . ALA A 1 345 ? 1.907 0.376 18.185 1.00 93.69 345 ALA A CA 1
ATOM 2804 C C . ALA A 1 345 ? 0.409 0.035 18.225 1.00 93.69 345 ALA A C 1
ATOM 2806 O O . ALA A 1 345 ? -0.335 0.620 19.013 1.00 93.69 345 ALA A O 1
ATOM 2807 N N . ILE A 1 346 ? -0.015 -0.938 17.414 1.00 94.00 346 ILE A N 1
ATOM 2808 C CA . ILE A 1 346 ? -1.390 -1.454 17.393 1.00 94.00 346 ILE A CA 1
ATOM 2809 C C . ILE A 1 346 ? -1.734 -2.114 18.730 1.00 94.00 346 ILE A C 1
ATOM 2811 O O . ILE A 1 346 ? -2.774 -1.816 19.316 1.00 94.00 346 ILE A O 1
ATOM 2815 N N . ASP A 1 347 ? -0.848 -2.954 19.254 1.00 92.38 347 ASP A N 1
ATOM 2816 C CA . ASP A 1 347 ? -1.036 -3.636 20.530 1.00 92.38 347 ASP A CA 1
ATOM 2817 C C . ASP A 1 347 ? -1.188 -2.639 21.677 1.00 92.38 347 ASP A C 1
ATOM 2819 O O . ASP A 1 347 ? -2.098 -2.765 22.500 1.00 92.38 347 ASP A O 1
ATOM 2823 N N . GLN A 1 348 ? -0.347 -1.604 21.702 1.00 93.69 348 GLN A N 1
ATOM 2824 C CA . GLN A 1 348 ? -0.422 -0.554 22.710 1.00 93.69 348 GLN A CA 1
ATOM 2825 C C . GLN A 1 348 ? -1.709 0.279 22.582 1.00 93.69 348 GLN A C 1
ATOM 2827 O O . GLN A 1 348 ? -2.342 0.570 23.598 1.00 93.69 348 GLN A O 1
ATOM 2832 N N . LEU A 1 349 ? -2.133 0.624 21.359 1.00 95.44 349 LEU A N 1
ATOM 2833 C CA . LEU A 1 349 ? -3.417 1.285 21.083 1.00 95.44 349 LEU A CA 1
ATOM 2834 C C . LEU A 1 349 ? -4.589 0.467 21.642 1.00 95.44 349 LEU A C 1
ATOM 2836 O O . LEU A 1 349 ? -5.401 0.984 22.414 1.00 95.44 349 LEU A O 1
ATOM 2840 N N . LEU A 1 350 ? -4.674 -0.808 21.261 1.00 95.56 350 LEU A N 1
ATOM 2841 C CA . LEU A 1 350 ? -5.767 -1.697 21.653 1.00 95.56 350 LEU A CA 1
ATOM 2842 C C . LEU A 1 350 ? -5.771 -1.960 23.159 1.00 95.56 350 LEU A C 1
ATOM 2844 O O . LEU A 1 350 ? -6.844 -2.025 23.763 1.00 95.56 350 LEU A O 1
ATOM 2848 N N . TYR A 1 351 ? -4.592 -2.086 23.766 1.00 95.44 351 TYR A N 1
ATOM 2849 C CA . TYR A 1 351 ? -4.441 -2.249 25.203 1.00 95.44 351 TYR A CA 1
ATOM 2850 C C . TYR A 1 351 ? -4.898 -1.002 25.968 1.00 95.44 351 TYR A C 1
ATOM 2852 O O . TYR A 1 351 ? -5.780 -1.112 26.819 1.00 95.44 351 TYR A O 1
ATOM 2860 N N . ASP A 1 352 ? -4.349 0.178 25.664 1.00 96.25 352 ASP A N 1
ATOM 2861 C CA . ASP A 1 352 ? -4.603 1.403 26.436 1.00 96.25 352 ASP A CA 1
ATOM 2862 C C . ASP A 1 352 ? -6.083 1.807 26.384 1.00 96.25 352 ASP A C 1
ATOM 2864 O O . ASP A 1 352 ? -6.672 2.170 27.408 1.00 96.25 352 ASP A O 1
ATOM 2868 N N . VAL A 1 353 ? -6.714 1.692 25.209 1.00 97.00 353 VAL A N 1
ATOM 2869 C CA . VAL A 1 353 ? -8.142 1.994 25.028 1.00 97.00 353 VAL A CA 1
ATOM 2870 C C . VAL A 1 353 ? -9.015 1.037 25.846 1.00 97.00 353 VAL A C 1
ATOM 2872 O O . VAL A 1 353 ? -9.960 1.475 26.509 1.00 97.00 353 VAL A O 1
ATOM 2875 N N . PHE A 1 354 ? -8.701 -0.262 25.845 1.00 96.38 354 PHE A N 1
ATOM 2876 C CA . PHE A 1 354 ? -9.471 -1.250 26.605 1.00 96.38 354 PHE A CA 1
ATOM 2877 C C . PHE A 1 354 ? -9.252 -1.119 28.115 1.00 96.38 354 PHE A C 1
ATOM 2879 O O . PHE A 1 354 ? -10.207 -1.140 28.901 1.00 96.38 354 PHE A O 1
ATOM 2886 N N . ALA A 1 355 ? -8.000 -0.919 28.527 1.00 95.12 355 ALA A N 1
ATOM 2887 C CA . ALA A 1 355 ? -7.611 -0.716 29.914 1.00 95.12 355 ALA A CA 1
ATOM 2888 C C . ALA A 1 355 ? -8.256 0.547 30.501 1.00 95.12 355 ALA A C 1
ATOM 2890 O O . ALA A 1 355 ? -8.682 0.529 31.657 1.00 95.12 355 ALA A O 1
ATOM 2891 N N . ALA A 1 356 ? -8.405 1.626 29.723 1.00 96.06 356 ALA A N 1
ATOM 2892 C CA . ALA A 1 356 ? -9.120 2.825 30.161 1.00 96.06 356 ALA A CA 1
ATOM 2893 C C . ALA A 1 356 ? -10.569 2.514 30.583 1.00 96.06 356 ALA A C 1
ATOM 2895 O O . ALA A 1 356 ? -11.013 2.971 31.639 1.00 96.06 356 ALA A O 1
ATOM 2896 N N . HIS A 1 357 ? -11.286 1.686 29.814 1.00 95.62 357 HIS A N 1
ATOM 2897 C CA . HIS A 1 357 ? -12.648 1.257 30.151 1.00 95.62 357 HIS A CA 1
ATOM 2898 C C . HIS A 1 357 ? -12.691 0.319 31.360 1.00 95.62 357 HIS A C 1
ATOM 2900 O O . HIS A 1 357 ? -13.514 0.498 32.260 1.00 95.62 357 HIS A O 1
ATOM 2906 N N . CYS A 1 358 ? -11.758 -0.628 31.455 1.00 93.94 358 CYS A N 1
ATOM 2907 C CA . CYS A 1 358 ? -11.680 -1.528 32.608 1.00 93.94 358 CYS A CA 1
ATOM 2908 C C . CYS A 1 358 ? -11.359 -0.781 33.912 1.00 93.94 358 CYS A C 1
ATOM 2910 O O . CYS A 1 358 ? -11.955 -1.052 34.957 1.00 93.94 358 CYS A O 1
ATOM 2912 N N . ASN A 1 359 ? -10.468 0.211 33.856 1.00 93.56 359 ASN A N 1
ATOM 2913 C CA . ASN A 1 359 ? -10.143 1.063 34.997 1.00 93.56 359 ASN A CA 1
ATOM 2914 C C . ASN A 1 359 ? -11.341 1.900 35.460 1.00 93.56 359 ASN A C 1
ATOM 2916 O O . ASN A 1 359 ? -11.519 2.096 36.666 1.00 93.56 359 ASN A O 1
ATOM 2920 N N . TYR A 1 360 ? -12.195 2.345 34.536 1.00 94.31 360 TYR A N 1
ATOM 2921 C CA . TYR A 1 360 ? -13.435 3.043 34.870 1.00 94.31 360 TYR A CA 1
ATOM 2922 C C . TYR A 1 360 ? -14.428 2.145 35.618 1.00 94.31 360 TYR A C 1
ATOM 2924 O O . TYR A 1 360 ? -14.945 2.539 36.667 1.00 94.31 360 TYR A O 1
ATOM 2932 N N . ILE A 1 361 ? -14.633 0.916 35.140 1.00 93.00 361 ILE A N 1
ATOM 2933 C CA . ILE A 1 361 ? -15.461 -0.094 35.817 1.00 93.00 361 ILE A CA 1
ATOM 2934 C C . ILE A 1 361 ? -14.918 -0.366 37.226 1.00 93.00 361 ILE A C 1
ATOM 2936 O O . ILE A 1 361 ? -15.648 -0.270 38.213 1.00 93.00 361 ILE A O 1
ATOM 2940 N N . LYS A 1 362 ? -13.611 -0.636 37.340 1.00 91.50 362 LYS A N 1
ATOM 2941 C CA . LYS A 1 362 ? -12.930 -0.903 38.617 1.00 91.50 362 LYS A CA 1
ATOM 2942 C C . LYS A 1 362 ? -13.063 0.259 39.602 1.00 91.50 362 LYS A C 1
ATOM 2944 O O . LYS A 1 362 ? -13.263 0.031 40.794 1.00 91.50 362 LYS A O 1
ATOM 2949 N N . SER A 1 363 ? -12.957 1.495 39.119 1.00 92.12 363 SER A N 1
ATOM 2950 C CA . SER A 1 363 ? -13.114 2.699 39.944 1.00 92.12 363 SER A CA 1
ATOM 2951 C C . SER A 1 363 ? -14.563 2.894 40.385 1.00 92.12 363 SER A C 1
ATOM 2953 O O . SER A 1 363 ? -14.809 3.262 41.531 1.00 92.12 363 SER A O 1
ATOM 2955 N N . SER A 1 364 ? -15.521 2.577 39.513 1.00 92.44 364 SER A N 1
ATOM 2956 C CA . SER A 1 364 ? -16.953 2.689 39.792 1.00 92.44 364 SER A CA 1
ATOM 2957 C C . SER A 1 364 ? -17.426 1.654 40.818 1.00 92.44 364 SER A C 1
ATOM 2959 O O . SER A 1 364 ? -18.165 2.016 41.727 1.00 92.44 364 SER A O 1
ATOM 2961 N N . LEU A 1 365 ? -16.915 0.417 40.779 1.00 89.75 365 LEU A N 1
ATOM 2962 C CA . LEU A 1 365 ? -17.169 -0.603 41.814 1.00 89.75 365 LEU A CA 1
ATOM 2963 C C . LEU A 1 365 ? -16.677 -0.198 43.211 1.00 89.75 365 LEU A C 1
ATOM 2965 O O . LEU A 1 365 ? -17.232 -0.633 44.215 1.00 89.75 365 LEU A O 1
ATOM 2969 N N . LYS A 1 366 ? -15.625 0.624 43.288 1.00 89.62 366 LYS A N 1
ATOM 2970 C CA . LYS A 1 366 ? -15.088 1.147 44.555 1.00 89.62 366 LYS A CA 1
ATOM 2971 C C . LYS A 1 366 ? -15.771 2.440 45.005 1.00 89.62 366 LYS A C 1
ATOM 2973 O O . LYS A 1 366 ? -15.533 2.899 46.123 1.00 89.62 366 LYS A O 1
ATOM 2978 N N . ASN A 1 367 ? -16.572 3.059 44.142 1.00 90.69 367 ASN A N 1
ATOM 2979 C CA . ASN A 1 367 ? -17.178 4.350 44.414 1.00 90.69 367 ASN A CA 1
ATOM 2980 C C . ASN A 1 367 ? -18.432 4.180 45.281 1.00 90.69 367 ASN A C 1
ATOM 2982 O O . ASN A 1 367 ? -19.399 3.530 44.890 1.00 90.69 367 ASN A O 1
ATOM 2986 N N . LYS A 1 368 ? -18.437 4.833 46.448 1.00 89.06 368 LYS A N 1
ATOM 2987 C CA . LYS A 1 368 ? -19.555 4.800 47.402 1.00 89.06 368 LYS A CA 1
ATOM 2988 C C . LYS A 1 368 ? -20.862 5.353 46.819 1.00 89.06 368 LYS A C 1
ATOM 2990 O O . LYS A 1 368 ? -21.931 4.990 47.296 1.00 89.06 368 LYS A O 1
ATOM 2995 N N . ASN A 1 369 ? -20.798 6.182 45.778 1.00 89.88 369 ASN A N 1
ATOM 2996 C CA . ASN A 1 369 ? -21.993 6.722 45.126 1.00 89.88 369 ASN A CA 1
ATOM 2997 C C . ASN A 1 369 ? -22.766 5.667 44.317 1.00 89.88 369 ASN A C 1
ATOM 2999 O O . ASN A 1 369 ? -23.940 5.876 44.036 1.00 89.88 369 ASN A O 1
ATOM 3003 N N . PHE A 1 370 ? -22.135 4.539 43.970 1.00 89.75 370 PHE A N 1
ATOM 3004 C CA . PHE A 1 370 ? -22.717 3.498 43.118 1.00 89.75 370 PHE A CA 1
ATOM 3005 C C . PHE A 1 370 ? -23.025 2.195 43.864 1.00 89.75 370 PHE A C 1
ATOM 3007 O O . PHE A 1 370 ? -23.153 1.143 43.244 1.00 89.75 370 PHE A O 1
ATOM 3014 N N . ILE A 1 371 ? -23.176 2.238 45.194 1.00 87.62 371 ILE A N 1
ATOM 3015 C CA . ILE A 1 371 ? -23.474 1.043 46.010 1.00 87.62 371 ILE A CA 1
ATOM 3016 C C . ILE A 1 371 ? -24.742 0.324 45.516 1.00 87.62 371 ILE A C 1
ATOM 3018 O O . ILE A 1 371 ? -24.776 -0.902 45.459 1.00 87.62 371 ILE A O 1
ATOM 3022 N N . ASN A 1 372 ? -25.761 1.077 45.093 1.00 89.50 372 ASN A N 1
ATOM 3023 C CA . ASN A 1 372 ? -27.014 0.510 44.584 1.00 89.50 372 ASN A CA 1
ATOM 3024 C C . ASN A 1 372 ? -26.903 -0.020 43.142 1.00 89.50 372 ASN A C 1
ATOM 3026 O O . ASN A 1 372 ? -27.750 -0.799 42.708 1.00 89.50 372 ASN A O 1
ATOM 3030 N N . ASP A 1 373 ? -25.853 0.364 42.415 1.00 92.44 373 ASP A N 1
ATOM 3031 C CA . ASP A 1 373 ? -25.641 0.026 41.007 1.00 92.44 373 ASP A CA 1
ATOM 3032 C C . ASP A 1 373 ? -24.594 -1.092 40.824 1.00 92.44 373 ASP A C 1
ATOM 3034 O O . ASP A 1 373 ? -24.261 -1.468 39.699 1.00 92.44 373 ASP A O 1
ATOM 3038 N N . ILE A 1 374 ? -24.092 -1.694 41.910 1.00 91.12 374 ILE A N 1
ATOM 3039 C CA . ILE A 1 374 ? -23.065 -2.752 41.860 1.00 91.12 374 ILE A CA 1
ATOM 3040 C C . ILE A 1 374 ? -23.473 -3.900 40.925 1.00 91.12 374 ILE A C 1
ATOM 3042 O O . ILE A 1 374 ? -22.646 -4.387 40.153 1.00 91.12 374 ILE A O 1
ATOM 3046 N N . ASN A 1 375 ? -24.744 -4.309 40.932 1.00 91.12 375 ASN A N 1
ATOM 3047 C CA . ASN A 1 375 ? -25.231 -5.407 40.090 1.00 91.12 375 ASN A CA 1
ATOM 3048 C C . ASN A 1 375 ? -25.139 -5.086 38.591 1.00 91.12 375 ASN A C 1
ATOM 3050 O O . ASN A 1 375 ? -24.698 -5.921 37.795 1.00 91.12 375 ASN A O 1
ATOM 3054 N N . ILE A 1 376 ? -25.532 -3.873 38.193 1.00 93.94 376 ILE A N 1
ATOM 3055 C CA . ILE A 1 376 ? -25.468 -3.447 36.792 1.00 93.94 376 ILE A CA 1
ATOM 3056 C C . ILE A 1 376 ? -24.016 -3.195 36.376 1.00 93.94 376 ILE A C 1
ATOM 3058 O O . ILE A 1 376 ? -23.623 -3.644 35.299 1.00 93.94 376 ILE A O 1
ATOM 3062 N N . ILE A 1 377 ? -23.179 -2.614 37.243 1.00 94.19 377 ILE A N 1
ATOM 3063 C CA . ILE A 1 377 ? -21.737 -2.471 36.986 1.00 94.19 377 ILE A CA 1
ATOM 3064 C C . ILE A 1 377 ? -21.088 -3.846 36.776 1.00 94.19 377 ILE A C 1
ATOM 3066 O O . ILE A 1 377 ? -20.371 -4.042 35.798 1.00 94.19 377 ILE A O 1
ATOM 3070 N N . THR A 1 378 ? -21.391 -4.824 37.633 1.00 92.00 378 THR A N 1
ATOM 3071 C CA . THR A 1 378 ? -20.865 -6.199 37.535 1.00 92.00 378 THR A CA 1
ATOM 3072 C C . THR A 1 378 ? -21.332 -6.897 36.256 1.00 92.00 378 THR A C 1
ATOM 3074 O O . THR A 1 378 ? -20.551 -7.585 35.600 1.00 92.00 378 THR A O 1
ATOM 3077 N N . THR A 1 379 ? -22.586 -6.680 35.848 1.00 93.44 379 THR A N 1
ATOM 3078 C CA . THR A 1 379 ? -23.128 -7.225 34.592 1.00 93.44 379 THR A CA 1
ATOM 3079 C C . THR A 1 379 ? -22.382 -6.678 33.370 1.00 93.44 379 THR A C 1
ATOM 3081 O O . THR A 1 379 ? -21.994 -7.446 32.489 1.00 93.44 379 THR A O 1
ATOM 3084 N N . ASN A 1 380 ? -22.118 -5.367 33.338 1.00 95.06 380 ASN A N 1
ATOM 3085 C CA . ASN A 1 380 ? -21.346 -4.732 32.265 1.00 95.06 380 ASN A CA 1
ATOM 3086 C C . ASN A 1 380 ? -19.868 -5.154 32.303 1.00 95.06 380 ASN A C 1
ATOM 3088 O O . ASN A 1 380 ? -19.280 -5.397 31.252 1.00 95.06 380 ASN A O 1
ATOM 3092 N N . ALA A 1 381 ? -19.283 -5.315 33.496 1.00 93.06 381 ALA A N 1
ATOM 3093 C CA . ALA A 1 381 ? -17.926 -5.834 33.668 1.00 93.06 381 ALA A CA 1
ATOM 3094 C C . ALA A 1 381 ? -17.769 -7.231 33.060 1.00 93.06 381 ALA A C 1
ATOM 3096 O O . ALA A 1 381 ? -16.839 -7.454 32.288 1.00 93.06 381 ALA A O 1
ATOM 3097 N N . ARG A 1 382 ? -18.715 -8.138 33.343 1.00 90.88 382 ARG A N 1
ATOM 3098 C CA . ARG A 1 382 ? -18.751 -9.491 32.768 1.00 90.88 382 ARG A CA 1
ATOM 3099 C C . ARG A 1 382 ? -18.849 -9.447 31.245 1.00 90.88 382 ARG A C 1
ATOM 3101 O O . ARG A 1 382 ? -18.103 -10.135 30.559 1.00 90.88 382 ARG A O 1
ATOM 3108 N N . PHE A 1 383 ? -19.737 -8.611 30.708 1.00 94.25 383 PHE A N 1
ATOM 3109 C CA . PHE A 1 383 ? -19.864 -8.458 29.260 1.00 94.25 383 PHE A CA 1
ATOM 3110 C C . PHE A 1 383 ? -18.548 -7.991 28.615 1.00 94.25 383 PHE A C 1
ATOM 3112 O O . PHE A 1 383 ? -18.096 -8.586 27.641 1.00 94.25 383 PHE A O 1
ATOM 3119 N N . ILE A 1 384 ? -17.894 -6.971 29.175 1.00 94.06 384 ILE A N 1
ATOM 3120 C CA . ILE A 1 384 ? -16.634 -6.445 28.634 1.00 94.06 384 ILE A CA 1
ATOM 3121 C C . ILE A 1 384 ? -15.493 -7.468 28.750 1.00 94.06 384 ILE A C 1
ATOM 3123 O O . ILE A 1 384 ? -14.807 -7.735 27.764 1.00 94.06 384 ILE A O 1
ATOM 3127 N N . LEU A 1 385 ? -15.277 -8.052 29.928 1.00 90.31 385 LEU A N 1
ATOM 3128 C CA . LEU A 1 385 ? -14.099 -8.882 30.201 1.00 90.31 385 LEU A CA 1
ATOM 3129 C C . LEU A 1 385 ? -14.217 -10.322 29.705 1.00 90.31 385 LEU A C 1
ATOM 3131 O O . LEU A 1 385 ? -13.224 -10.881 29.242 1.00 90.31 385 LEU A O 1
ATOM 3135 N N . ASP A 1 386 ? -15.404 -10.917 29.779 1.00 88.38 386 ASP A N 1
ATOM 3136 C CA . ASP A 1 386 ? -15.566 -12.333 29.448 1.00 88.38 386 ASP A CA 1
ATOM 3137 C C . ASP A 1 386 ? -16.037 -12.508 28.009 1.00 88.38 386 ASP A C 1
ATOM 3139 O O . ASP A 1 386 ? -15.554 -13.397 27.306 1.00 88.38 386 ASP A O 1
ATOM 3143 N N . ILE A 1 387 ? -16.947 -11.644 27.547 1.00 92.12 387 ILE A N 1
ATOM 3144 C CA . ILE A 1 387 ? -17.571 -11.774 26.227 1.00 92.12 387 ILE A CA 1
ATOM 3145 C C . ILE A 1 387 ? -16.816 -10.951 25.182 1.00 92.12 387 ILE A C 1
ATOM 3147 O O . ILE A 1 387 ? -16.261 -11.528 24.246 1.00 92.12 387 ILE A O 1
ATOM 3151 N N . LEU A 1 388 ? -16.752 -9.623 25.338 1.00 94.25 388 LEU A N 1
ATOM 3152 C CA . LEU A 1 388 ? -16.119 -8.739 24.355 1.00 94.25 388 LEU A CA 1
ATOM 3153 C C . LEU A 1 388 ? -14.631 -9.045 24.198 1.00 94.25 388 LEU A C 1
ATOM 3155 O O . LEU A 1 388 ? -14.174 -9.256 23.079 1.00 94.25 388 LEU A O 1
ATOM 3159 N N . LEU A 1 389 ? -13.879 -9.116 25.296 1.00 92.38 389 LEU A N 1
ATOM 3160 C CA . LEU A 1 389 ? -12.441 -9.374 25.232 1.00 92.38 389 LEU A CA 1
ATOM 3161 C C . LEU A 1 389 ? -12.127 -10.731 24.576 1.00 92.38 389 LEU A C 1
ATOM 3163 O O . LEU A 1 389 ? -11.247 -10.806 23.720 1.00 92.38 389 LEU A O 1
ATOM 3167 N N . SER A 1 390 ? -12.869 -11.788 24.926 1.00 90.19 390 SER A N 1
ATOM 3168 C CA . SER A 1 390 ? -12.701 -13.114 24.312 1.00 90.19 390 SER A CA 1
ATOM 3169 C C . SER A 1 390 ? -13.064 -13.115 22.827 1.00 90.19 390 SER A C 1
ATOM 3171 O O . SER A 1 390 ? -12.438 -13.821 22.037 1.00 90.19 390 SER A O 1
ATOM 3173 N N . HIS A 1 391 ? -14.067 -12.334 22.427 1.00 92.88 391 HIS A N 1
ATOM 3174 C CA . HIS A 1 391 ? -14.439 -12.169 21.027 1.00 92.88 391 HIS A CA 1
ATOM 3175 C C . HIS A 1 391 ? -13.356 -11.410 20.239 1.00 92.88 391 HIS A C 1
ATOM 3177 O O . HIS A 1 391 ? -12.887 -11.902 19.213 1.00 92.88 391 HIS A O 1
ATOM 3183 N N . CYS A 1 392 ? -12.876 -10.277 20.761 1.00 92.94 392 CYS A N 1
ATOM 3184 C CA . CYS A 1 392 ? -11.780 -9.505 20.172 1.00 92.94 392 CYS A CA 1
ATOM 3185 C C . CYS A 1 392 ? -10.499 -10.336 20.028 1.00 92.94 392 CYS A C 1
ATOM 3187 O O . CYS A 1 392 ? -9.826 -10.252 19.004 1.00 92.94 392 CYS A O 1
ATOM 3189 N N . PHE A 1 393 ? -10.187 -11.180 21.016 1.00 90.00 393 PHE A N 1
ATOM 3190 C CA . PHE A 1 393 ? -9.065 -12.114 20.942 1.00 90.00 393 PHE A CA 1
ATOM 3191 C C . PHE A 1 393 ? -9.184 -13.068 19.752 1.00 90.00 393 PHE A C 1
ATOM 3193 O O . PHE A 1 393 ? -8.227 -13.219 19.000 1.00 90.00 393 PHE A O 1
ATOM 3200 N N . LYS A 1 394 ? -10.362 -13.670 19.539 1.00 90.94 394 LYS A N 1
ATOM 3201 C CA . LYS A 1 394 ? -10.589 -14.572 18.399 1.00 90.94 394 LYS A CA 1
ATOM 3202 C C . LYS A 1 394 ? -10.358 -13.862 17.065 1.00 90.94 394 LYS A C 1
ATOM 3204 O O . LYS A 1 394 ? -9.677 -14.417 16.209 1.00 90.94 394 LYS A O 1
ATOM 3209 N N . ILE A 1 395 ? -10.878 -12.641 16.907 1.00 91.75 395 ILE A N 1
ATOM 3210 C CA . ILE A 1 395 ? -10.678 -11.833 15.691 1.00 91.75 395 ILE A CA 1
ATOM 3211 C C . ILE A 1 395 ? -9.191 -11.516 15.490 1.00 91.75 395 ILE A C 1
ATOM 3213 O O . ILE A 1 395 ? -8.658 -11.708 14.394 1.00 91.75 395 ILE A O 1
ATOM 3217 N N . TYR A 1 396 ? -8.511 -11.061 16.545 1.00 91.38 396 TYR A N 1
ATOM 3218 C CA . TYR A 1 396 ? -7.093 -10.713 16.494 1.00 91.38 396 TYR A CA 1
ATOM 3219 C C . TYR A 1 396 ? -6.235 -11.927 16.116 1.00 91.38 396 TYR A C 1
ATOM 3221 O O . TYR A 1 396 ? -5.426 -11.851 15.190 1.00 91.38 396 TYR A O 1
ATOM 3229 N N . SER A 1 397 ? -6.420 -13.063 16.793 1.00 89.31 397 SER A N 1
ATOM 3230 C CA . SER A 1 397 ? -5.658 -14.288 16.534 1.00 89.31 397 SER A CA 1
ATOM 3231 C C . SER A 1 397 ? -5.914 -14.854 15.141 1.00 89.31 397 SER A C 1
ATOM 3233 O O . SER A 1 397 ? -4.971 -15.289 14.486 1.00 89.31 397 SER A O 1
ATOM 3235 N N . ALA A 1 398 ? -7.158 -14.801 14.656 1.00 89.69 398 ALA A N 1
ATOM 3236 C CA . ALA A 1 398 ? -7.488 -15.224 13.297 1.00 89.69 398 ALA A CA 1
ATOM 3237 C C . ALA A 1 398 ? -6.815 -14.342 12.232 1.00 89.69 398 ALA A C 1
ATOM 3239 O O . ALA A 1 398 ? -6.379 -14.854 11.207 1.00 89.69 398 ALA A O 1
ATOM 3240 N N . SER A 1 399 ? -6.709 -13.034 12.481 1.00 86.88 399 SER A N 1
ATOM 3241 C CA . SER A 1 399 ? -6.162 -12.078 11.508 1.00 86.88 399 SER A CA 1
ATOM 3242 C C . SER A 1 399 ? -4.633 -12.044 11.491 1.00 86.88 399 SER A C 1
ATOM 3244 O O . SER A 1 399 ? -4.032 -11.850 10.442 1.00 86.88 399 SER A O 1
ATOM 3246 N N . THR A 1 400 ? -3.993 -12.225 12.648 1.00 84.94 400 THR A N 1
ATOM 3247 C CA . THR A 1 400 ? -2.529 -12.111 12.790 1.00 84.94 400 THR A CA 1
ATOM 3248 C C . THR A 1 400 ? -1.805 -13.457 12.763 1.00 84.94 400 THR A C 1
ATOM 3250 O O . THR A 1 400 ? -0.579 -13.488 12.693 1.00 84.94 400 THR A O 1
ATOM 3253 N N . GLY A 1 401 ? -2.530 -14.573 12.897 1.00 81.06 401 GLY A N 1
ATOM 3254 C CA . GLY A 1 401 ? -1.948 -15.896 13.146 1.00 81.06 401 GLY A CA 1
ATOM 3255 C C . GLY A 1 401 ? -1.313 -16.040 14.537 1.00 81.06 401 GLY A C 1
ATOM 3256 O O . GLY A 1 401 ? -0.821 -17.114 14.884 1.00 81.06 401 GLY A O 1
ATOM 3257 N N . ASN A 1 402 ? -1.326 -14.985 15.360 1.00 76.12 402 ASN A N 1
ATOM 3258 C CA . ASN A 1 402 ? -0.788 -15.020 16.710 1.00 76.12 402 ASN A CA 1
ATOM 3259 C C . ASN A 1 402 ? -1.785 -15.716 17.641 1.00 76.12 402 ASN A C 1
ATOM 3261 O O . ASN A 1 402 ? -2.831 -15.170 17.995 1.00 76.12 402 ASN A O 1
ATOM 3265 N N . VAL A 1 403 ? -1.450 -16.934 18.058 1.00 62.34 403 VAL A N 1
ATOM 3266 C CA . VAL A 1 403 ? -2.301 -17.752 18.933 1.00 62.34 403 VAL A CA 1
ATOM 3267 C C . VAL A 1 403 ? -2.314 -17.220 20.372 1.00 62.34 403 VAL A C 1
ATOM 3269 O O . VAL A 1 403 ? -3.216 -17.553 21.136 1.00 62.34 403 VAL A O 1
ATOM 3272 N N . ASN A 1 404 ? -1.348 -16.376 20.759 1.00 60.12 404 ASN A N 1
ATOM 3273 C CA . ASN A 1 404 ? -1.274 -15.836 22.114 1.00 60.12 404 ASN A CA 1
ATOM 3274 C C . ASN A 1 404 ? -0.819 -14.363 22.157 1.00 60.12 404 ASN A C 1
ATOM 3276 O O . ASN A 1 404 ? 0.267 -14.051 22.657 1.00 60.12 404 ASN A O 1
ATOM 3280 N N . PRO A 1 405 ? -1.631 -13.430 21.630 1.00 70.12 405 PRO A N 1
ATOM 3281 C CA . PRO A 1 405 ? -1.353 -12.006 21.701 1.00 70.12 405 PRO A CA 1
ATOM 3282 C C . PRO A 1 405 ? -1.200 -11.535 23.150 1.00 70.12 405 PRO A C 1
ATOM 3284 O O . PRO A 1 405 ? -2.113 -11.654 23.975 1.00 70.12 405 PRO A O 1
ATOM 3287 N N . GLN A 1 406 ? -0.038 -10.948 23.442 1.00 75.62 406 GLN A N 1
ATOM 3288 C CA . GLN A 1 406 ? 0.344 -10.475 24.776 1.00 75.62 406 GLN A CA 1
ATOM 3289 C C . GLN A 1 406 ? -0.672 -9.484 25.358 1.00 75.62 406 GLN A C 1
ATOM 3291 O O . GLN A 1 406 ? -0.890 -9.467 26.570 1.00 75.62 406 GLN A O 1
ATOM 3296 N N . ILE A 1 407 ? -1.363 -8.718 24.503 1.00 81.19 407 ILE A N 1
ATOM 3297 C CA . ILE A 1 407 ? -2.430 -7.802 24.923 1.00 81.19 407 ILE A CA 1
ATOM 3298 C C . ILE A 1 407 ? -3.547 -8.524 25.684 1.00 81.19 407 ILE A C 1
ATOM 3300 O O . ILE A 1 407 ? -3.997 -8.026 26.716 1.00 81.19 407 ILE A O 1
ATOM 3304 N N . HIS A 1 408 ? -3.976 -9.711 25.233 1.00 77.88 408 HIS A N 1
ATOM 3305 C CA . HIS A 1 408 ? -5.097 -10.408 25.859 1.00 77.88 408 HIS A CA 1
ATOM 3306 C C . HIS A 1 408 ? -4.682 -11.003 27.199 1.00 77.88 408 HIS A C 1
ATOM 3308 O O . HIS A 1 408 ? -5.409 -10.840 28.179 1.00 77.88 408 HIS A O 1
ATOM 3314 N N . ILE A 1 409 ? -3.502 -11.630 27.255 1.00 80.69 409 ILE A N 1
ATOM 3315 C CA . ILE A 1 409 ? -2.931 -12.173 28.494 1.00 80.69 409 ILE A CA 1
ATOM 3316 C C . ILE A 1 409 ? -2.820 -11.065 29.539 1.00 80.69 409 ILE A C 1
ATOM 3318 O O . ILE A 1 409 ? -3.293 -11.226 30.665 1.00 80.69 409 ILE A O 1
ATOM 3322 N N . ARG A 1 410 ? -2.257 -9.916 29.149 1.00 85.50 410 ARG A N 1
ATOM 3323 C CA . ARG A 1 410 ? -2.081 -8.764 30.032 1.00 85.50 410 ARG A CA 1
ATOM 3324 C C . ARG A 1 410 ? -3.423 -8.254 30.553 1.00 85.50 410 ARG A C 1
ATOM 3326 O O . ARG A 1 410 ? -3.604 -8.189 31.766 1.00 85.50 410 ARG A O 1
ATOM 3333 N N . LEU A 1 411 ? -4.395 -8.001 29.672 1.00 86.31 411 LEU A N 1
ATOM 3334 C CA . LEU A 1 411 ? -5.734 -7.544 30.070 1.00 86.31 411 LEU A CA 1
ATOM 3335 C C . LEU A 1 411 ? -6.446 -8.543 30.997 1.00 86.31 411 LEU A C 1
ATOM 3337 O O . LEU A 1 411 ? -7.024 -8.131 32.003 1.00 86.31 411 LEU A O 1
ATOM 3341 N N . LYS A 1 412 ? -6.369 -9.851 30.717 1.00 83.25 412 LYS A N 1
ATOM 3342 C CA . LYS A 1 412 ? -6.935 -10.887 31.598 1.00 83.25 412 LYS A CA 1
ATOM 3343 C C . LYS A 1 412 ? -6.236 -10.937 32.953 1.00 83.25 412 LYS A C 1
ATOM 3345 O O . LYS A 1 412 ? -6.915 -11.042 33.966 1.00 83.25 412 LYS A O 1
ATOM 3350 N N . SER A 1 413 ? -4.909 -10.847 32.989 1.00 83.62 413 SER A N 1
ATOM 3351 C CA . SER A 1 413 ? -4.158 -10.873 34.249 1.00 83.62 413 SER A CA 1
ATOM 3352 C C . SER A 1 413 ? -4.456 -9.662 35.140 1.00 83.62 413 SER A C 1
ATOM 3354 O O . SER A 1 413 ? -4.563 -9.803 36.355 1.00 83.62 413 SER A O 1
ATOM 3356 N N . GLU A 1 414 ? -4.643 -8.481 34.546 1.00 84.06 414 GLU A N 1
ATOM 3357 C CA . GLU A 1 414 ? -4.813 -7.228 35.287 1.00 84.06 414 GLU A CA 1
ATOM 3358 C C . GLU A 1 414 ? -6.268 -6.977 35.712 1.00 84.06 414 GLU A C 1
ATOM 3360 O O . GLU A 1 414 ? -6.523 -6.408 36.781 1.00 84.06 414 GLU A O 1
ATOM 3365 N N . PHE A 1 415 ? -7.232 -7.420 34.896 1.00 82.38 415 PHE A N 1
ATOM 3366 C CA . PHE A 1 415 ? -8.655 -7.129 35.089 1.00 82.38 415 PHE A CA 1
ATOM 3367 C C . PHE A 1 415 ? -9.546 -8.365 35.263 1.00 82.38 415 PHE A C 1
ATOM 3369 O O . PHE A 1 415 ? -10.700 -8.212 35.647 1.00 82.38 415 PHE A O 1
ATOM 3376 N N . GLY A 1 416 ? -9.051 -9.588 35.066 1.00 66.38 416 GLY A N 1
ATOM 3377 C CA . GLY A 1 416 ? -9.857 -10.818 35.155 1.00 66.38 416 GLY A CA 1
ATOM 3378 C C . GLY A 1 416 ? -10.386 -11.166 36.554 1.00 66.38 416 GLY A C 1
ATOM 3379 O O . GLY A 1 416 ? -11.170 -12.095 36.690 1.00 66.38 416 GLY A O 1
ATOM 3380 N N . ILE A 1 417 ? -9.984 -10.424 37.592 1.00 59.09 417 ILE A N 1
ATOM 3381 C CA . ILE A 1 417 ? -10.373 -10.636 39.001 1.00 59.09 417 ILE A CA 1
ATOM 3382 C C . ILE A 1 417 ? -11.414 -9.591 39.454 1.00 59.09 417 ILE A C 1
ATOM 3384 O O . ILE A 1 417 ? -11.581 -9.340 40.646 1.00 59.09 417 ILE A O 1
ATOM 3388 N N . ILE A 1 418 ? -12.118 -8.915 38.536 1.00 59.66 418 ILE A N 1
ATOM 3389 C CA . ILE A 1 418 ? -13.262 -8.088 38.951 1.00 59.66 418 ILE A CA 1
ATOM 3390 C C . ILE A 1 418 ? -14.315 -9.034 39.562 1.00 59.66 418 ILE A C 1
ATOM 3392 O O . ILE A 1 418 ? -14.760 -9.943 38.864 1.00 59.66 418 ILE A O 1
ATOM 3396 N N . PRO A 1 419 ? -14.681 -8.882 40.854 1.00 48.50 419 PRO A N 1
ATOM 3397 C CA . PRO A 1 419 ? -15.404 -9.913 41.584 1.00 48.50 419 PRO A CA 1
ATOM 3398 C C . PRO A 1 419 ? -16.764 -10.185 40.948 1.00 48.50 419 PRO A C 1
ATOM 3400 O O . PRO A 1 419 ? -17.707 -9.403 41.053 1.00 48.50 419 PRO A O 1
ATOM 3403 N N . THR A 1 420 ? -16.860 -11.338 40.300 1.00 43.66 420 THR A N 1
ATOM 3404 C CA . THR A 1 420 ? -18.092 -11.913 39.785 1.00 43.66 420 THR A CA 1
ATOM 3405 C C . THR A 1 420 ? -18.880 -12.494 40.957 1.00 43.66 420 THR A C 1
ATOM 3407 O O . THR A 1 420 ? -18.802 -13.691 41.223 1.00 43.66 420 THR A O 1
ATOM 3410 N N . GLN A 1 421 ? -19.629 -11.672 41.695 1.00 38.50 421 GLN A N 1
ATOM 3411 C CA . GLN A 1 421 ? -20.641 -12.235 42.591 1.00 38.50 421 GLN A CA 1
ATOM 3412 C C . GLN A 1 421 ? -21.767 -12.859 41.752 1.00 38.50 421 GLN A C 1
ATOM 3414 O O . GLN A 1 421 ? -22.229 -12.294 40.756 1.00 38.50 421 GLN A O 1
ATOM 3419 N N . ASN A 1 422 ? -22.127 -14.089 42.121 1.00 33.62 422 ASN A N 1
ATOM 3420 C CA . ASN A 1 422 ? -23.101 -14.942 41.451 1.00 33.62 422 ASN A CA 1
ATOM 3421 C C . ASN A 1 422 ? -24.447 -14.226 41.294 1.00 33.62 422 ASN A C 1
ATOM 3423 O O . ASN A 1 422 ? -25.146 -13.986 42.274 1.00 33.62 422 ASN A O 1
ATOM 3427 N N . ILE A 1 423 ? -24.851 -13.961 40.050 1.00 37.50 423 ILE A N 1
ATOM 3428 C CA . ILE A 1 423 ? -26.257 -13.698 39.731 1.00 37.50 423 ILE A CA 1
ATOM 3429 C C . ILE A 1 423 ? -26.907 -15.073 39.552 1.00 37.50 423 ILE A C 1
ATOM 3431 O O . ILE A 1 423 ? -27.153 -15.529 38.443 1.00 37.50 423 ILE A O 1
ATOM 3435 N N . THR A 1 424 ? -27.099 -15.775 40.663 1.00 33.81 424 THR A N 1
ATOM 3436 C CA . THR A 1 424 ? -28.065 -16.870 40.771 1.00 33.81 424 THR A CA 1
ATOM 3437 C C . THR A 1 424 ? -29.147 -16.377 41.713 1.00 33.81 424 THR A C 1
ATOM 3439 O O . THR A 1 424 ? -29.037 -16.507 42.929 1.00 33.81 424 THR A O 1
ATOM 3442 N N . GLY A 1 425 ? -30.151 -15.720 41.147 1.00 36.28 425 GLY A N 1
ATOM 3443 C CA . GLY A 1 425 ? -31.279 -15.186 41.892 1.00 36.28 425 GLY A CA 1
ATOM 3444 C C . GLY A 1 425 ? -32.186 -14.407 40.954 1.00 36.28 425 GLY A C 1
ATOM 3445 O O . GLY A 1 425 ? -31.771 -13.359 40.471 1.00 36.28 425 GLY A O 1
ATOM 3446 N N . TYR A 1 426 ? -33.391 -14.941 40.749 1.00 29.67 426 TYR A N 1
ATOM 3447 C CA . TYR A 1 426 ? -34.483 -14.491 39.872 1.00 29.67 426 TYR A CA 1
ATOM 3448 C C . TYR A 1 426 ? -34.530 -15.161 38.491 1.00 29.67 426 TYR A C 1
ATOM 3450 O O . TYR A 1 426 ? -34.199 -14.571 37.464 1.00 29.67 426 TYR A O 1
ATOM 3458 N N . ILE A 1 427 ? -34.959 -16.433 38.541 1.00 33.66 427 ILE A N 1
ATOM 3459 C CA . ILE A 1 427 ? -35.905 -17.025 37.577 1.00 33.66 427 ILE A CA 1
ATOM 3460 C C . ILE A 1 427 ? -37.218 -16.245 37.662 1.00 33.66 427 ILE A C 1
ATOM 3462 O O . ILE A 1 427 ? -37.583 -15.882 38.809 1.00 33.66 427 ILE A O 1
#

Foldseek 3Di:
DDDDDDDDDDDDDDDDPPDPPPPPPPPQVDDPPCLVCLLVVLVVCLVVVVLVVSLVSLVVLVVVLVVCVVPHDPVVSVVSVVSSVVSLVVSLVSLLVLLADDPPDPPPQALNVLLVSLVSCVSSVNNVSSLVSSLVSLVVVLVVQLVPQDPDDDLLVSLLVNLLSNLVSLLVSLCCQDPRRQDPPPVSVVVSLVSVLVSVVVSLVVSLVSQLDPPRDLQSNLSSLVSNVVSQVVCVVSVDHCVVVSLVSVLVSVLVVLVVNLVVLLVVLVVVLVVWPLDWDFQVFLVSVVVLVVVVVVLVQPPLVVQDDPRGTGLATPSLSVLLVVLSVLLVSLLSSDDPSCLVSSLCSSLSSLVSVLVSLVVLCVDPVCPVSNVSSLVSLCCSLVGSLVSSLVVNCVSPVDNDRPSSVVCCVVRVPPPNDDPPDDD

InterPro domains:
  IPR016159 Cullin repeat-like-containing domain superfamily [SSF74788] (27-257)
  IPR032403 Exocyst component Exo84, C-terminal [PF16528] (33-242)
  IPR033961 Exocyst complex component Exo84 [PTHR21426] (11-390)
  IPR042560 Exocyst component Exo84, C-terminal, subdomain 2 [G3DSA:1.20.58.1220] (153-256)
  IPR042561 Exocyst component Exo84, C-terminal, subdomain 1 [G3DSA:1.20.58.1210] (18-148)

Organism: NCBI:txid143950